Protein AF-A0A8S1WTN9-F1 (afdb_monomer)

InterPro domains:
  IPR001841 Zinc finger, RING-type [PF13639] (415-444)
  IPR001841 Zinc finger, RING-type [PS50089] (381-444)
  IPR001841 Zinc finger, RING-type [SM00184] (381-443)
  IPR021319 SWEET-like domain [PF11145] (160-363)

Mean predicted aligned error: 18.7 Å

Foldseek 3Di:
DDDDDDDDDDDDDDDDDDVVVVVCVCVVQVLFFDLDFDDWPPPDGKHWDFDDDPQWTWIWIWDFDDDPPPFGKIKIKIWTPHPFDWDADPVQRKIKTFQIWIWIAIDGPDGDDIDTWTWIWMWGDDPQKIKIWIDTDPVDPDDTDITIGGRGGPVLLVVQLLVVLVLLLVLLVLQLVLLVVVVVVQFAADLLLLQLLLLQLLVLVLVLVVLVVLDDPVRVVSSPSSNVSSVSSSVSSVVSSVSNDDPVPDDPVSVVVSVVSSVLSVVLSVVCLDLVSLLVSLLSNVSVLVCCQEQVDATADDVSSVSNRVSVLVVSLQQQCPCSHSVNHHHDVVSNVSSVVSNVVSVVSNVCCRPVVPNHDDDPAPPQKDAADPVQQPDAAPQVRHRLQDQDPDPDDPPDDPVLVVLSVSLVRRIWGAFPVRDIHRSNRVLVVCVVDQADPPPRHGGRDHD

Secondary structure (DSSP, 8-state):
----------------TTHHHHHHHHHHTTTTB----EE-SSSSEEEEEEEEETTEEEEEEEEB---TT----EEEEEEE--S--EEEETTTTEEEEEEEEEEEEEESSSBPPPEEEEEEEEEEEETTEEEEEEEE-TTS-----EEEEE--BHHHHHHHHHHHHHHHHHHHHHHHHHHHHHHHT-PPP-HHHHHHHHHHHHHHHHHHHHHHHH--GGGHHHHHHHHHHHHHHHHHHHHHHHHH--GGG--HHHHHHHHHHHHHHHHHHHTTTSHHHHHHTT-TTHHHHHHHHHH--PPPP-HHHHHTTGGGHHHHHHHHH-TT-TT-PPP-HHHHHHHHHHHHHHHHHHHHHHHT--S---------EEE--GGGGG-B-TTT-SBTTSPP-----TT--HHHHHHHHHHHTTEEEEPTTS-EE-HHHHHHHHHH-SB-TTT-PBPPPP-

Radius of gyration: 35.69 Å; Cα contacts (8 Å, |Δi|>4): 620; chains: 1; bounding box: 85×59×106 Å

Structure (mmCIF, N/CA/C/O backbone):
data_AF-A0A8S1WTN9-F1
#
_entry.id   AF-A0A8S1WTN9-F1
#
loop_
_atom_site.group_PDB
_atom_site.id
_atom_site.type_symbol
_atom_site.label_atom_id
_atom_site.label_alt_id
_atom_site.label_comp_id
_atom_site.label_asym_id
_atom_site.label_entity_id
_atom_site.label_seq_id
_atom_site.pdbx_PDB_ins_code
_atom_site.Cartn_x
_atom_site.Cartn_y
_atom_site.Cartn_z
_atom_site.occupancy
_atom_site.B_iso_or_equiv
_atom_site.auth_seq_id
_atom_site.auth_comp_id
_atom_site.auth_asym_id
_atom_site.auth_atom_id
_atom_site.pdbx_PDB_model_num
ATOM 1 N N . MET A 1 1 ? 8.864 13.941 51.317 1.00 27.59 1 MET A N 1
ATOM 2 C CA . MET A 1 1 ? 8.455 14.770 50.168 1.00 27.59 1 MET A CA 1
ATOM 3 C C . MET A 1 1 ? 7.518 13.925 49.314 1.00 27.59 1 MET A C 1
ATOM 5 O O . MET A 1 1 ? 8.008 13.131 48.534 1.00 27.59 1 MET A O 1
ATOM 9 N N . ASN A 1 2 ? 6.213 14.055 49.598 1.00 25.36 2 ASN A N 1
ATOM 10 C CA . ASN A 1 2 ? 5.020 13.721 48.796 1.00 25.36 2 ASN A CA 1
ATOM 11 C C . ASN A 1 2 ? 4.899 12.301 48.187 1.00 25.36 2 ASN A C 1
ATOM 13 O O . ASN A 1 2 ? 5.710 11.927 47.361 1.00 25.36 2 ASN A O 1
ATOM 17 N N . ILE A 1 3 ? 3.891 11.463 48.460 1.00 26.78 3 ILE A N 1
ATOM 18 C CA . ILE A 1 3 ? 2.581 11.614 49.112 1.00 26.78 3 ILE A CA 1
ATOM 19 C C . ILE A 1 3 ? 2.219 10.263 49.756 1.00 26.78 3 ILE A C 1
ATOM 21 O O . ILE A 1 3 ? 2.212 9.218 49.115 1.00 26.78 3 ILE A O 1
ATOM 25 N N . ILE A 1 4 ? 1.931 10.340 51.049 1.00 27.62 4 ILE A N 1
ATOM 26 C CA . ILE A 1 4 ? 1.198 9.384 51.878 1.00 27.62 4 ILE A CA 1
ATOM 27 C C . ILE A 1 4 ? -0.275 9.784 51.763 1.00 27.62 4 ILE A C 1
ATOM 29 O O . ILE A 1 4 ? -0.535 10.969 51.935 1.00 27.62 4 ILE A O 1
ATOM 33 N N . LEU A 1 5 ? -1.212 8.850 51.549 1.00 24.58 5 LEU A N 1
ATOM 34 C CA . LEU A 1 5 ? -2.460 8.796 52.333 1.00 24.58 5 LEU A CA 1
ATOM 35 C C . LEU A 1 5 ? -3.289 7.513 52.076 1.00 24.58 5 LEU A C 1
ATOM 37 O O . LEU A 1 5 ? -4.050 7.411 51.126 1.00 24.58 5 LEU A O 1
ATOM 41 N N . TYR A 1 6 ? -3.111 6.586 53.023 1.00 24.00 6 TYR A N 1
ATOM 42 C CA . TYR A 1 6 ? -4.114 5.775 53.728 1.00 24.00 6 TYR A CA 1
ATOM 43 C C . TYR A 1 6 ? -4.858 4.594 53.074 1.00 24.00 6 TYR A C 1
ATOM 45 O O . TYR A 1 6 ? -5.753 4.722 52.249 1.00 24.00 6 TYR A O 1
ATOM 53 N N . ALA A 1 7 ? -4.529 3.432 53.648 1.00 27.05 7 ALA A N 1
ATOM 54 C CA . ALA A 1 7 ? -5.364 2.257 53.854 1.00 27.05 7 ALA A CA 1
ATOM 55 C C . ALA A 1 7 ? -6.453 2.478 54.938 1.00 27.05 7 ALA A C 1
ATOM 57 O O . ALA A 1 7 ? -6.461 3.513 55.605 1.00 27.05 7 ALA A O 1
ATOM 58 N N . CYS A 1 8 ? -7.249 1.419 55.171 1.00 21.39 8 CYS A N 1
ATOM 59 C CA . CYS A 1 8 ? -8.320 1.199 56.170 1.00 21.39 8 CYS A CA 1
ATOM 60 C C . CYS A 1 8 ? -9.726 1.482 55.595 1.00 21.39 8 CYS A C 1
ATOM 62 O O . CYS A 1 8 ? -9.967 2.555 55.068 1.00 21.39 8 CYS A O 1
ATOM 64 N N . ILE A 1 9 ? -10.714 0.576 55.641 1.00 22.86 9 ILE A N 1
ATOM 65 C CA . ILE A 1 9 ? -11.242 -0.152 56.811 1.00 22.86 9 ILE A CA 1
ATOM 66 C C . ILE A 1 9 ? -11.892 -1.500 56.395 1.00 22.86 9 ILE A C 1
ATOM 68 O O . ILE A 1 9 ? -12.427 -1.651 55.302 1.00 22.86 9 ILE A O 1
ATOM 72 N N . ILE A 1 10 ? -11.827 -2.464 57.318 1.00 23.52 10 ILE A N 1
ATOM 73 C CA . ILE A 1 10 ? -12.378 -3.831 57.321 1.00 23.52 10 ILE A CA 1
ATOM 74 C C . ILE A 1 10 ? -13.907 -3.854 57.550 1.00 23.52 10 ILE A C 1
ATOM 76 O O . ILE A 1 10 ? -14.380 -3.187 58.460 1.00 23.52 10 ILE A O 1
ATOM 80 N N . GLY A 1 11 ? -14.612 -4.751 56.840 1.00 22.42 11 GLY A N 1
ATOM 81 C CA . GLY A 1 11 ? -15.719 -5.587 57.352 1.00 22.42 11 GLY A CA 1
ATOM 82 C C . GLY A 1 11 ? -17.117 -4.971 57.523 1.00 22.42 11 GLY A C 1
ATOM 83 O O . GLY A 1 11 ? -17.301 -4.051 58.301 1.00 22.42 11 GLY A O 1
ATOM 84 N N . TYR A 1 12 ? -18.142 -5.560 56.896 1.00 22.27 12 TYR A N 1
ATOM 85 C CA . TYR A 1 12 ? -19.079 -6.522 57.514 1.00 22.27 12 TYR A CA 1
ATOM 86 C C . TYR A 1 12 ? -20.236 -6.826 56.541 1.00 22.27 12 TYR A C 1
ATOM 88 O O . TYR A 1 12 ? -20.685 -5.966 55.789 1.00 22.27 12 TYR A O 1
ATOM 96 N N . VAL A 1 13 ? -20.694 -8.076 56.555 1.00 30.81 13 VAL A N 1
ATOM 97 C CA . VAL A 1 13 ? -21.797 -8.624 55.754 1.00 30.81 13 VAL A CA 1
ATOM 98 C C . VAL A 1 13 ? -23.120 -8.373 56.473 1.00 30.81 13 VAL A C 1
ATOM 100 O O . VAL A 1 13 ? -23.262 -8.874 57.583 1.00 30.81 13 VAL A O 1
ATOM 103 N N . ILE A 1 14 ? -24.099 -7.720 55.831 1.00 23.48 14 ILE A N 1
ATOM 104 C CA . ILE A 1 14 ? -25.538 -8.006 56.011 1.00 23.48 14 ILE A CA 1
ATOM 105 C C . ILE A 1 14 ? -26.237 -7.856 54.652 1.00 23.48 14 ILE A C 1
ATOM 107 O O . ILE A 1 14 ? -26.064 -6.871 53.943 1.00 23.48 14 ILE A O 1
ATOM 111 N N . SER A 1 15 ? -26.998 -8.888 54.300 1.00 29.53 15 SER A N 1
ATOM 112 C CA . SER A 1 15 ? -27.775 -9.067 53.079 1.00 29.53 15 SER A CA 1
ATOM 113 C C . SER A 1 15 ? -29.079 -8.263 53.064 1.00 29.53 15 SER A C 1
ATOM 115 O O . SER A 1 15 ? -29.873 -8.384 53.997 1.00 29.53 15 SER A O 1
ATOM 117 N N . GLN A 1 16 ? -29.379 -7.612 51.940 1.00 29.05 16 GLN A N 1
ATOM 118 C CA . GLN A 1 16 ? -30.748 -7.493 51.434 1.00 29.05 16 GLN A CA 1
ATOM 119 C C . GLN A 1 16 ? -30.710 -7.510 49.899 1.00 29.05 16 GLN A C 1
ATOM 121 O O . GLN A 1 16 ? -29.916 -6.821 49.263 1.00 29.05 16 GLN A O 1
ATOM 126 N N . SER A 1 17 ? -31.468 -8.450 49.348 1.00 47.84 17 SER A N 1
ATOM 127 C CA . SER A 1 17 ? -31.334 -9.053 48.023 1.00 47.84 17 SER A CA 1
ATOM 128 C C . SER A 1 17 ? -31.880 -8.184 46.884 1.00 47.84 17 SER A C 1
ATOM 130 O O . SER A 1 17 ? -32.724 -7.321 47.095 1.00 47.84 17 SER A O 1
ATOM 132 N N . ASP A 1 18 ? -31.362 -8.462 45.684 1.00 34.03 18 ASP A N 1
ATOM 133 C CA . ASP A 1 18 ? -31.677 -7.930 44.343 1.00 34.03 18 ASP A CA 1
ATOM 134 C C . ASP A 1 18 ? -30.906 -6.670 43.914 1.00 34.03 18 ASP A C 1
ATOM 136 O O . ASP A 1 18 ? -30.235 -6.693 42.878 1.00 34.03 18 ASP A O 1
ATOM 140 N N . LEU A 1 19 ? -30.840 -5.622 44.743 1.00 34.06 19 LEU A N 1
ATOM 141 C CA . LEU A 1 19 ? -29.998 -4.436 44.467 1.00 34.06 19 LEU A CA 1
ATOM 142 C C . LEU A 1 19 ? -28.506 -4.799 44.446 1.00 34.06 19 LEU A C 1
ATOM 144 O O . LEU A 1 19 ? -27.738 -4.321 43.615 1.00 34.06 19 LEU A O 1
ATOM 148 N N . ASP A 1 20 ? -28.135 -5.749 45.299 1.00 36.38 20 ASP A N 1
ATOM 149 C CA . ASP A 1 20 ? -26.785 -6.279 45.427 1.00 36.38 20 ASP A CA 1
ATOM 150 C C . ASP A 1 20 ? -26.390 -7.190 44.246 1.00 36.38 20 ASP A C 1
ATOM 152 O O . ASP A 1 20 ? -25.207 -7.354 43.981 1.00 36.38 20 ASP A O 1
ATOM 156 N N . GLN A 1 21 ? -27.346 -7.756 43.490 1.00 37.97 21 GLN A N 1
ATOM 157 C CA . GLN A 1 21 ? -27.071 -8.543 42.274 1.00 37.97 21 GLN A CA 1
ATOM 158 C C . GLN A 1 21 ? -26.859 -7.653 41.047 1.00 37.97 21 GLN A C 1
ATOM 160 O O . GLN A 1 21 ? -25.908 -7.882 40.302 1.00 37.97 21 GLN A O 1
ATOM 165 N N . ALA A 1 22 ? -27.682 -6.615 40.863 1.00 37.16 22 ALA A N 1
ATOM 166 C CA . ALA A 1 22 ? -27.458 -5.602 39.829 1.00 37.16 22 ALA A CA 1
ATOM 167 C C . ALA A 1 22 ? -26.160 -4.819 40.098 1.00 37.16 22 ALA A C 1
ATOM 169 O O . ALA A 1 22 ? -25.348 -4.622 39.193 1.00 37.16 22 ALA A O 1
ATOM 170 N N . TYR A 1 23 ? -25.912 -4.466 41.363 1.00 42.75 23 TYR A N 1
ATOM 171 C CA . TYR A 1 23 ? -24.663 -3.857 41.813 1.00 42.75 23 TYR A CA 1
ATOM 172 C C . TYR A 1 23 ? -23.470 -4.809 41.661 1.00 42.75 23 TYR A C 1
ATOM 174 O O . TYR A 1 23 ? -22.480 -4.418 41.053 1.00 42.75 23 TYR A O 1
ATOM 182 N N . LYS A 1 24 ? -23.550 -6.079 42.092 1.00 39.53 24 LYS A N 1
ATOM 183 C CA . LYS A 1 24 ? -22.481 -7.069 41.846 1.00 39.53 24 LYS A CA 1
ATOM 184 C C . LYS A 1 24 ? -22.253 -7.315 40.365 1.00 39.53 24 LYS A C 1
ATOM 186 O O . LYS A 1 24 ? -21.106 -7.500 39.997 1.00 39.53 24 LYS A O 1
ATOM 191 N N . TYR A 1 25 ? -23.272 -7.273 39.511 1.00 42.81 25 TYR A N 1
ATOM 192 C CA . TYR A 1 25 ? -23.091 -7.374 38.064 1.00 42.81 25 TYR A CA 1
ATOM 193 C C . TYR A 1 25 ? -22.360 -6.147 37.501 1.00 42.81 25 TYR A C 1
ATOM 195 O O . TYR A 1 25 ? -21.409 -6.307 36.739 1.00 42.81 25 TYR A O 1
ATOM 203 N N . LEU A 1 26 ? -22.734 -4.930 37.906 1.00 39.12 26 LEU A N 1
ATOM 204 C CA . LEU A 1 26 ? -22.057 -3.693 37.494 1.00 39.12 26 LEU A CA 1
ATOM 205 C C . LEU A 1 26 ? -20.619 -3.601 38.042 1.00 39.12 26 LEU A C 1
ATOM 207 O O . LEU A 1 26 ? -19.717 -3.197 37.315 1.00 39.12 26 LEU A O 1
ATOM 211 N N . VAL A 1 27 ? -20.383 -4.046 39.280 1.00 37.88 27 VAL A N 1
ATOM 212 C CA . VAL A 1 27 ? -19.073 -4.043 39.958 1.00 37.88 27 VAL A CA 1
ATOM 213 C C . VAL A 1 27 ? -18.169 -5.189 39.484 1.00 37.88 27 VAL A C 1
ATOM 215 O O . VAL A 1 27 ? -17.001 -4.957 39.188 1.00 37.88 27 VAL A O 1
ATOM 218 N N . GLN A 1 28 ? -18.678 -6.416 39.317 1.00 39.06 28 GLN A N 1
ATOM 219 C CA . GLN A 1 28 ? -17.916 -7.539 38.733 1.00 39.06 28 GLN A CA 1
ATOM 220 C C . GLN A 1 28 ? -17.557 -7.292 37.265 1.00 39.06 28 GLN A C 1
ATOM 222 O O . GLN A 1 28 ? -16.601 -7.879 36.762 1.00 39.06 28 GLN A O 1
ATOM 227 N N . ASN A 1 29 ? -18.304 -6.427 36.574 1.00 36.81 29 ASN A N 1
ATOM 228 C CA . ASN A 1 29 ? -17.993 -5.988 35.220 1.00 36.81 29 ASN A CA 1
ATOM 229 C C . ASN A 1 29 ? -17.403 -4.564 35.175 1.00 36.81 29 ASN A C 1
ATOM 231 O O . ASN A 1 29 ? -17.309 -4.009 34.081 1.00 36.81 29 ASN A O 1
ATOM 235 N N . GLN A 1 30 ? -16.953 -3.979 36.298 1.00 33.03 30 GLN A N 1
ATOM 236 C CA . GLN A 1 30 ? -16.405 -2.609 36.314 1.00 33.03 30 GLN A CA 1
ATOM 237 C C . GLN A 1 30 ? -15.172 -2.471 35.403 1.00 33.03 30 GLN A C 1
ATOM 239 O O . GLN A 1 30 ? -15.031 -1.483 34.693 1.00 33.03 30 GLN A O 1
ATOM 244 N N . ASP A 1 31 ? -14.340 -3.514 35.313 1.00 30.94 31 ASP A N 1
ATOM 245 C CA . ASP A 1 31 ? -13.142 -3.538 34.456 1.00 30.94 31 ASP A CA 1
ATOM 246 C C . ASP A 1 31 ? -13.490 -3.718 32.958 1.00 30.94 31 ASP A C 1
ATOM 248 O O . ASP A 1 31 ? -12.647 -3.560 32.065 1.00 30.94 31 ASP A O 1
ATOM 252 N N . ARG A 1 32 ? -14.759 -4.048 32.669 1.00 30.97 32 ARG A N 1
ATOM 253 C CA . ARG A 1 32 ? -15.352 -4.137 31.324 1.00 30.97 32 ARG A CA 1
ATOM 254 C C . ARG A 1 32 ? -16.186 -2.907 30.964 1.00 30.97 32 ARG A C 1
ATOM 256 O O . ARG A 1 32 ? -16.429 -2.706 29.775 1.00 30.97 32 ARG A O 1
ATOM 263 N N . LEU A 1 33 ? -16.587 -2.103 31.950 1.00 28.56 33 LEU A N 1
ATOM 264 C CA . LEU A 1 33 ? -17.384 -0.888 31.809 1.00 28.56 33 LEU A CA 1
ATOM 265 C C . LEU A 1 33 ? -16.460 0.333 31.795 1.00 28.56 33 LEU A C 1
ATOM 267 O O . LEU A 1 33 ? -16.245 1.005 32.798 1.00 28.56 33 LEU A O 1
ATOM 271 N N . MET A 1 34 ? -15.914 0.627 30.618 1.00 27.25 34 MET A N 1
ATOM 272 C CA . MET A 1 34 ? -15.228 1.892 30.368 1.00 27.25 34 MET A CA 1
ATOM 273 C C . MET A 1 34 ? -16.252 2.944 29.924 1.00 27.25 34 MET A C 1
ATOM 275 O O . MET A 1 34 ? -16.970 2.745 28.943 1.00 27.25 34 MET A O 1
ATOM 279 N N . LEU A 1 35 ? -16.289 4.084 30.618 1.00 30.55 35 LEU A N 1
ATOM 280 C CA . LEU A 1 35 ? -16.973 5.302 30.173 1.00 30.55 35 LEU A CA 1
ATOM 281 C C . LEU A 1 35 ? -16.240 5.862 28.938 1.00 30.55 35 LEU A C 1
ATOM 283 O O . LEU A 1 35 ? -15.289 6.631 29.056 1.00 30.55 35 LEU A O 1
ATOM 287 N N . GLY A 1 36 ? -16.651 5.409 27.752 1.00 26.62 36 GLY A N 1
ATOM 288 C CA . GLY A 1 36 ? -16.243 5.948 26.450 1.00 26.62 36 GLY A CA 1
ATOM 289 C C . GLY A 1 36 ? -17.165 7.069 25.956 1.00 26.62 36 GLY A C 1
ATOM 290 O O . GLY A 1 36 ? -18.109 7.441 26.639 1.00 26.62 36 GLY A O 1
ATOM 291 N N . GLN A 1 37 ? -16.885 7.634 24.779 1.00 26.39 37 GLN A N 1
ATOM 292 C CA . GLN A 1 37 ? -17.747 8.592 24.068 1.00 26.39 37 GLN A CA 1
ATOM 293 C C . GLN A 1 37 ? -18.896 7.879 23.345 1.00 26.39 37 GLN A C 1
ATOM 295 O O . GLN A 1 37 ? -18.700 6.805 22.782 1.00 26.39 37 GLN A O 1
ATOM 300 N N . TRP A 1 38 ? -20.069 8.516 23.282 1.00 36.91 38 TRP A N 1
ATOM 301 C CA . TRP A 1 38 ? -21.273 7.925 22.694 1.00 36.91 38 TRP A CA 1
ATOM 302 C C . TRP A 1 38 ? -21.820 8.824 21.588 1.00 36.91 38 TRP A C 1
ATOM 304 O O . TRP A 1 38 ? -22.006 10.027 21.773 1.00 36.91 38 TRP A O 1
ATOM 314 N N . THR A 1 39 ? -22.101 8.229 20.431 1.00 26.41 39 THR A N 1
ATOM 315 C CA . THR A 1 39 ? -22.961 8.842 19.417 1.00 26.41 39 THR A CA 1
ATOM 316 C C . THR A 1 39 ? -24.376 8.324 19.647 1.00 26.41 39 THR A C 1
ATOM 318 O O . THR A 1 39 ? -24.665 7.142 19.465 1.00 26.41 39 THR A O 1
ATOM 321 N N . ALA A 1 40 ? -25.239 9.212 20.138 1.00 30.41 40 ALA A N 1
ATOM 322 C CA . ALA A 1 40 ? -26.661 8.954 20.301 1.00 30.41 40 ALA A CA 1
ATOM 323 C C . ALA A 1 40 ? -27.351 9.007 18.930 1.00 30.41 40 ALA A C 1
ATOM 325 O O . ALA A 1 40 ? -26.873 9.672 18.016 1.00 30.41 40 ALA A O 1
ATOM 326 N N . SER A 1 41 ? -28.513 8.367 18.788 1.00 34.69 41 SER A N 1
ATOM 327 C CA . SER A 1 41 ? -29.428 8.613 17.664 1.00 34.69 41 SER A CA 1
ATOM 328 C C . SER A 1 41 ? -30.175 9.943 17.843 1.00 34.69 41 SER A C 1
ATOM 330 O O . SER A 1 41 ? -31.403 9.984 17.848 1.00 34.69 41 SER A O 1
ATOM 332 N N . SER A 1 42 ? -29.416 11.011 18.047 1.00 34.09 42 SER A N 1
ATOM 333 C CA . SER A 1 42 ? -29.764 12.375 17.674 1.00 34.09 42 SER A CA 1
ATOM 334 C C . SER A 1 42 ? -28.734 12.781 16.615 1.00 34.09 42 SER A C 1
ATOM 336 O O . SER A 1 42 ? -27.654 12.194 16.557 1.00 34.09 42 SER A O 1
ATOM 338 N N . ASP A 1 43 ? -29.001 13.773 15.771 1.00 36.16 43 ASP A N 1
ATOM 339 C CA . ASP A 1 43 ? -28.005 14.229 14.784 1.00 36.16 43 ASP A CA 1
ATOM 340 C C . ASP A 1 43 ? -26.727 14.842 15.434 1.00 36.16 43 ASP A C 1
ATOM 342 O O . ASP A 1 43 ? -25.891 15.423 14.737 1.00 36.16 43 ASP A O 1
ATOM 346 N N . TYR A 1 44 ? -26.547 14.745 16.767 1.00 42.06 44 TYR A N 1
ATOM 347 C CA . TYR A 1 44 ? -25.557 15.488 17.551 1.00 42.06 44 TYR A CA 1
ATOM 348 C C . TYR A 1 44 ? -24.901 14.679 18.695 1.00 42.06 44 TYR A C 1
ATOM 350 O O . TYR A 1 44 ? -25.427 13.696 19.207 1.00 42.06 44 TYR A O 1
ATOM 358 N N . LEU A 1 45 ? -23.719 15.135 19.126 1.00 36.75 45 LEU A N 1
ATOM 359 C CA . LEU A 1 45 ? -22.945 14.561 20.236 1.00 36.75 45 LEU A CA 1
ATOM 360 C C . LEU A 1 45 ? -23.628 14.824 21.591 1.00 36.75 45 LEU A C 1
ATOM 362 O O . LEU A 1 45 ? -23.983 15.967 21.884 1.00 36.75 45 LEU A O 1
ATOM 366 N N . VAL A 1 46 ? -23.740 13.789 22.429 1.00 41.84 46 VAL A N 1
ATOM 367 C CA . VAL A 1 46 ? -24.263 13.859 23.806 1.00 41.84 46 VAL A CA 1
ATOM 368 C C . VAL A 1 46 ? -23.177 13.367 24.766 1.00 41.84 46 VAL A C 1
ATOM 370 O O . VAL A 1 46 ? -22.551 12.338 24.513 1.00 41.84 46 VAL A O 1
ATOM 373 N N . TYR A 1 47 ? -22.932 14.091 25.861 1.00 46.41 47 TYR A N 1
ATOM 374 C CA . TYR A 1 47 ? -22.013 13.656 26.924 1.00 46.41 47 TYR A CA 1
ATOM 375 C C . TYR A 1 47 ? -22.817 13.072 28.089 1.00 46.41 47 TYR A C 1
ATOM 377 O O . TYR A 1 47 ? -23.834 13.649 28.469 1.00 46.41 47 TYR A 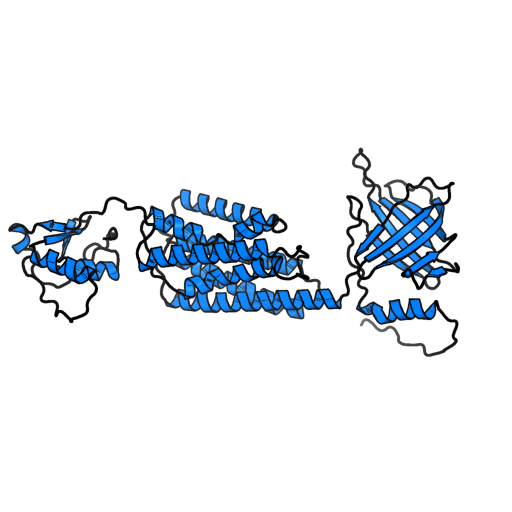O 1
ATOM 385 N N . ILE A 1 48 ? -22.380 11.938 28.644 1.00 50.16 48 ILE A N 1
ATOM 386 C CA . ILE A 1 48 ? -22.968 11.363 29.859 1.00 50.16 48 ILE A CA 1
ATOM 387 C C . ILE A 1 48 ? -21.884 11.212 30.912 1.00 50.16 48 ILE A C 1
ATOM 389 O O . ILE A 1 48 ? -20.840 10.614 30.656 1.00 50.16 48 ILE A O 1
ATOM 393 N N . ASN A 1 49 ? -22.159 11.743 32.097 1.00 46.03 49 ASN A N 1
ATOM 394 C CA . ASN A 1 49 ? -21.336 11.589 33.281 1.00 46.03 49 ASN A CA 1
ATOM 395 C C . ASN A 1 49 ? -22.161 10.900 34.368 1.00 46.03 49 ASN A C 1
ATOM 397 O O . ASN A 1 49 ? -23.276 11.325 34.668 1.00 46.03 49 ASN A O 1
ATOM 401 N N . VAL A 1 50 ? -21.618 9.838 34.952 1.00 50.53 50 VAL A N 1
ATOM 402 C CA . VAL A 1 50 ? -22.238 9.141 36.079 1.00 50.53 50 VAL A CA 1
ATOM 403 C C . VAL A 1 50 ? -21.400 9.458 37.305 1.00 50.53 50 VAL A C 1
ATOM 405 O O . VAL A 1 50 ? -20.246 9.046 37.394 1.00 50.53 50 VAL A O 1
ATOM 408 N N . VAL A 1 51 ? -21.972 10.224 38.229 1.00 44.81 51 VAL A N 1
ATOM 409 C CA . VAL A 1 51 ? -21.311 10.619 39.4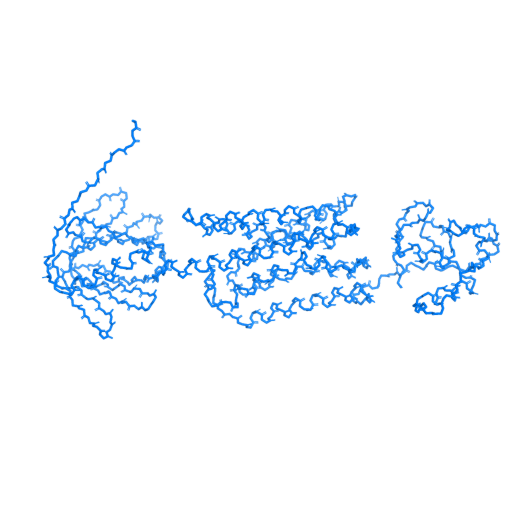74 1.00 44.81 51 VAL A CA 1
ATOM 410 C C . VAL A 1 51 ? -21.968 9.873 40.621 1.00 44.81 51 VAL A C 1
ATOM 412 O O . VAL A 1 51 ? -23.187 9.918 40.781 1.00 44.81 51 VAL A O 1
ATOM 415 N N . TYR A 1 52 ? -21.144 9.201 41.420 1.00 43.47 52 TYR A N 1
ATOM 416 C CA . TYR A 1 52 ? -21.563 8.641 42.693 1.00 43.47 52 TYR A CA 1
ATOM 417 C C . TYR A 1 52 ? -21.175 9.623 43.795 1.00 43.47 52 TYR A C 1
ATOM 419 O O . TYR A 1 52 ? -19.991 9.841 44.049 1.00 43.47 52 TYR A O 1
ATOM 427 N N . ASP A 1 53 ? -22.174 10.244 44.409 1.00 45.75 53 ASP A N 1
ATOM 428 C CA . ASP A 1 53 ? -22.003 10.883 45.711 1.00 45.75 53 ASP A CA 1
ATOM 429 C C . ASP A 1 53 ? -22.402 9.850 46.770 1.00 45.75 53 ASP A C 1
ATOM 431 O O . ASP A 1 53 ? -23.225 8.991 46.473 1.00 45.75 53 ASP A O 1
ATOM 435 N N . ASN A 1 54 ? -21.846 9.896 47.981 1.00 40.59 54 ASN A N 1
ATOM 436 C CA . ASN A 1 54 ? -21.849 8.816 48.990 1.00 40.59 54 ASN A CA 1
ATOM 437 C C . ASN A 1 54 ? -23.223 8.183 49.340 1.00 40.59 54 ASN A C 1
ATOM 439 O O . ASN A 1 54 ? -23.263 7.196 50.074 1.00 40.59 54 ASN A O 1
ATOM 443 N N . GLN A 1 55 ? -24.337 8.727 48.839 1.00 43.50 55 GLN A N 1
ATOM 444 C CA . GLN A 1 55 ? -25.706 8.216 48.971 1.00 43.50 55 GLN A CA 1
ATOM 445 C C . GLN A 1 55 ? -26.545 8.295 47.673 1.00 43.50 55 GLN A C 1
ATOM 447 O O . GLN A 1 55 ? -27.672 7.806 47.658 1.00 43.50 55 GLN A O 1
ATOM 452 N N . ASN A 1 56 ? -26.024 8.885 46.586 1.00 47.59 56 ASN A N 1
ATOM 453 C CA . ASN A 1 56 ? -26.790 9.246 45.390 1.00 47.59 56 ASN A CA 1
ATOM 454 C C . ASN A 1 56 ? -26.091 8.796 44.103 1.00 47.59 56 ASN A C 1
ATOM 456 O O . ASN A 1 56 ? -24.950 9.176 43.832 1.00 47.59 56 ASN A O 1
ATOM 460 N N . LEU A 1 57 ? -26.825 8.079 43.250 1.00 50.09 57 LEU A N 1
ATOM 461 C CA . LEU A 1 57 ? -26.443 7.876 41.856 1.00 50.09 57 LEU A CA 1
ATOM 462 C C . LEU A 1 57 ? -26.980 9.047 41.028 1.00 50.09 57 LEU A C 1
ATOM 464 O O . LEU A 1 57 ? -28.193 9.168 40.840 1.00 50.09 57 LEU A O 1
ATOM 468 N N . ILE A 1 58 ? -26.075 9.903 40.549 1.00 55.06 58 ILE A N 1
ATOM 469 C CA . ILE A 1 58 ? -26.412 11.058 39.719 1.00 55.06 58 ILE A CA 1
ATOM 470 C C . ILE A 1 58 ? -25.997 10.764 38.282 1.00 55.06 58 ILE A C 1
ATOM 472 O O . ILE A 1 58 ? -24.808 10.724 37.958 1.00 55.06 58 ILE A O 1
ATOM 476 N N . MET A 1 59 ? -26.979 10.600 37.401 1.00 58.44 59 MET A N 1
ATOM 477 C CA . MET A 1 59 ? -26.728 10.501 35.965 1.00 58.44 59 MET A CA 1
ATOM 478 C C . MET A 1 59 ? -26.903 11.874 35.331 1.00 58.44 59 MET A C 1
ATOM 480 O O . MET A 1 59 ? -27.979 12.453 35.424 1.00 58.44 59 MET A O 1
ATOM 484 N N . GLN A 1 60 ? -25.854 12.392 34.701 1.00 57.72 60 GLN A N 1
ATOM 485 C CA . GLN A 1 60 ? -25.839 13.702 34.059 1.00 57.72 60 GLN A CA 1
ATOM 486 C C . GLN A 1 60 ? -25.726 13.524 32.553 1.00 57.72 60 GLN A C 1
ATOM 488 O O . GLN A 1 60 ? -24.747 12.956 32.078 1.00 57.72 60 GLN A O 1
ATOM 493 N N . VAL A 1 61 ? -26.699 14.026 31.805 1.00 56.91 61 VAL A N 1
ATOM 494 C CA . VAL A 1 61 ? -26.724 13.969 30.342 1.00 56.91 61 VAL A CA 1
ATOM 495 C C . VAL A 1 61 ? -26.683 15.385 29.790 1.00 56.91 61 VAL A C 1
ATOM 497 O O . VAL A 1 61 ? -27.473 16.229 30.207 1.00 56.91 61 VAL A O 1
ATOM 500 N N . TYR A 1 62 ? -25.794 15.631 28.830 1.00 56.44 62 TYR A N 1
ATOM 501 C CA . TYR A 1 62 ? -25.605 16.931 28.198 1.00 56.44 62 TYR A CA 1
ATOM 502 C C . TYR A 1 62 ? -25.938 16.877 26.700 1.00 56.44 62 TYR A C 1
ATOM 504 O O . TYR A 1 62 ? -25.049 16.575 25.893 1.00 56.44 62 TYR A O 1
ATOM 512 N N . PRO A 1 63 ? -27.190 17.140 26.288 1.00 53.06 63 PRO A N 1
ATOM 513 C CA . PRO A 1 63 ? -27.513 17.326 24.879 1.00 53.06 63 PRO A CA 1
ATOM 514 C C . PRO A 1 63 ? -27.195 18.750 24.388 1.00 53.06 63 PRO A C 1
ATOM 516 O O . PRO A 1 63 ? -27.414 19.756 25.072 1.00 53.06 63 PRO A O 1
ATOM 519 N N . LYS A 1 64 ? -26.684 18.842 23.152 1.00 52.25 64 LYS A N 1
ATOM 520 C CA . LYS A 1 64 ? -26.474 20.108 22.435 1.00 52.25 64 LYS A CA 1
ATOM 521 C C . LYS A 1 64 ? -27.716 20.428 21.601 1.00 52.25 64 LYS A C 1
ATOM 523 O O . LYS A 1 64 ? -27.953 19.769 20.590 1.00 52.25 64 LYS A O 1
ATOM 528 N N . LYS A 1 65 ? -28.483 21.458 21.973 1.00 48.06 65 LYS A N 1
ATOM 529 C CA . LYS A 1 65 ? -29.644 21.898 21.179 1.00 48.06 65 LYS A CA 1
ATOM 530 C C . LYS A 1 65 ? -29.207 22.879 20.091 1.00 48.06 65 LYS A C 1
ATOM 532 O O . LYS A 1 65 ? -28.408 23.782 20.337 1.00 48.06 65 LYS A O 1
ATOM 537 N N . HIS A 1 66 ? -29.736 22.718 18.881 1.00 40.94 66 HIS A N 1
ATOM 538 C CA . HIS A 1 66 ? -29.537 23.683 17.803 1.00 40.94 66 HIS A CA 1
ATOM 539 C C . HIS A 1 66 ? -30.491 24.871 18.004 1.00 40.94 66 HIS A C 1
ATOM 541 O O . HIS A 1 66 ? -31.698 24.728 17.829 1.00 40.94 66 HIS A O 1
ATOM 547 N N . ASN A 1 67 ? -29.962 26.044 18.361 1.00 37.75 67 ASN A N 1
ATOM 548 C CA . ASN A 1 67 ? -30.658 27.306 18.115 1.00 37.75 67 ASN A CA 1
ATOM 549 C C . ASN A 1 67 ? -30.232 27.800 16.727 1.00 37.75 67 ASN A C 1
ATOM 551 O O . ASN A 1 67 ? -29.038 27.945 16.463 1.00 37.75 67 ASN A O 1
ATOM 555 N N . LEU A 1 68 ? -31.202 28.120 15.865 1.00 41.62 68 LEU A N 1
ATOM 556 C CA . LEU A 1 68 ? -31.002 28.763 14.550 1.00 41.62 68 LEU A CA 1
ATOM 557 C C . LEU A 1 68 ? -30.154 30.059 14.621 1.00 41.62 68 LEU A C 1
ATOM 559 O O . LEU A 1 68 ? -29.687 30.555 13.603 1.00 41.62 68 LEU A O 1
ATOM 563 N N . LEU A 1 69 ? -29.908 30.574 15.830 1.00 46.97 69 LEU A N 1
ATOM 564 C CA . LEU A 1 69 ? -29.175 31.798 16.152 1.00 46.97 69 LEU A CA 1
ATOM 565 C C . LEU A 1 69 ? -27.688 31.594 16.530 1.00 46.97 69 LEU A C 1
ATOM 567 O O . LEU A 1 69 ? -27.080 32.507 17.071 1.00 46.97 69 LEU A O 1
ATOM 571 N N . HIS A 1 70 ? -27.069 30.435 16.255 1.00 46.00 70 HIS A N 1
ATOM 572 C CA . HIS A 1 70 ? -25.628 30.167 16.507 1.00 46.00 70 HIS A CA 1
ATOM 573 C C . HIS A 1 70 ? -25.161 30.221 17.981 1.00 46.00 70 HIS A C 1
ATOM 575 O O . HIS A 1 70 ? -23.975 30.032 18.264 1.00 46.00 70 HIS A O 1
ATOM 581 N N . GLU A 1 71 ? -26.062 30.402 18.942 1.00 47.84 71 GLU A N 1
ATOM 582 C CA . GLU A 1 71 ? -25.720 30.367 20.364 1.00 47.84 71 GLU A CA 1
ATOM 583 C C . GLU A 1 71 ? -25.575 28.920 20.871 1.00 47.84 71 GLU A C 1
ATOM 585 O O . GLU A 1 71 ? -26.441 28.068 20.652 1.00 47.84 71 GLU A O 1
ATOM 590 N N . LYS A 1 72 ? -24.454 28.624 21.545 1.00 50.12 72 LYS A N 1
ATOM 591 C CA . LYS A 1 72 ? -24.149 27.305 22.125 1.00 50.12 72 LYS A CA 1
ATOM 592 C C . LYS A 1 72 ? -24.899 27.127 23.451 1.00 50.12 72 LYS A C 1
ATOM 594 O O . LYS A 1 72 ? -24.316 27.337 24.509 1.00 50.12 72 LYS A O 1
ATOM 599 N N . HIS A 1 73 ? -26.167 26.737 23.391 1.00 52.78 73 HIS A N 1
ATOM 600 C CA . HIS A 1 73 ? -26.934 26.340 24.577 1.00 52.78 73 HIS A CA 1
ATOM 601 C C . HIS A 1 73 ? -26.760 24.842 24.836 1.00 52.78 73 HIS A C 1
ATOM 603 O O . HIS A 1 73 ? -26.934 24.030 23.920 1.00 52.78 73 HIS A O 1
ATOM 609 N N . TYR A 1 74 ? -26.433 24.473 26.073 1.00 56.38 74 TYR A N 1
ATOM 610 C CA . TYR A 1 74 ? -26.409 23.077 26.510 1.00 56.38 74 TYR A CA 1
ATOM 611 C C . TYR A 1 74 ? -27.547 22.853 27.492 1.00 56.38 74 TYR A C 1
ATOM 613 O O . TYR A 1 74 ? -27.787 23.670 28.379 1.00 56.38 74 TYR A O 1
ATOM 621 N N . PHE A 1 75 ? -28.245 21.738 27.342 1.00 56.25 75 PHE A N 1
ATOM 622 C CA . PHE A 1 75 ? -29.156 21.267 28.375 1.00 56.25 75 PHE A CA 1
ATOM 623 C C . PHE A 1 75 ? -28.388 20.267 29.224 1.00 56.25 75 PHE A C 1
ATOM 625 O O . PHE A 1 75 ? -27.564 19.523 28.702 1.00 56.25 75 PHE A O 1
ATOM 632 N N . ARG A 1 76 ? -28.625 20.264 30.529 1.00 61.72 76 ARG A N 1
ATOM 633 C CA . ARG A 1 76 ? -28.114 19.249 31.443 1.00 61.72 76 ARG A CA 1
ATOM 634 C C . ARG A 1 76 ? -29.301 18.619 32.152 1.00 61.72 76 ARG A C 1
ATOM 636 O O . ARG A 1 76 ? -30.032 19.307 32.859 1.00 61.72 76 ARG A O 1
ATOM 643 N N . LEU A 1 77 ? -29.472 17.316 31.968 1.00 62.31 77 LEU A N 1
ATOM 644 C CA . LEU A 1 77 ? -30.433 16.498 32.704 1.00 62.31 77 LEU A CA 1
ATOM 645 C C . LEU A 1 77 ? -29.675 15.770 33.805 1.00 62.31 77 LEU A C 1
ATOM 647 O O . LEU A 1 77 ? -28.722 15.061 33.502 1.00 62.31 77 LEU A O 1
ATOM 651 N N . SER A 1 78 ? -30.063 15.959 35.062 1.00 64.00 78 SER A N 1
ATOM 652 C CA . SER A 1 78 ? -29.490 15.239 36.201 1.00 64.00 78 SER A CA 1
ATOM 653 C C . SER A 1 78 ? -30.575 14.414 36.883 1.00 64.00 78 SER A C 1
ATOM 655 O O . SER A 1 78 ? -31.512 14.979 37.439 1.00 64.00 78 SER A O 1
ATOM 657 N N . TYR A 1 79 ? -30.453 13.092 36.844 1.00 66.12 79 TYR A N 1
ATOM 658 C CA . TYR A 1 79 ? -31.383 12.174 37.506 1.00 66.12 79 TYR A CA 1
ATOM 659 C C . TYR A 1 79 ? -30.877 11.868 38.912 1.00 66.12 79 TYR A C 1
ATOM 661 O O . TYR A 1 79 ? -29.715 11.488 39.059 1.00 66.12 79 TYR A O 1
ATOM 669 N N . SER A 1 80 ? -31.734 12.018 39.924 1.00 63.97 80 SER A N 1
ATOM 670 C CA . SER A 1 80 ? -31.430 11.647 41.309 1.00 63.97 80 SER A CA 1
ATOM 671 C C . SER A 1 80 ? -32.201 10.389 41.700 1.00 63.97 80 SER A C 1
ATOM 673 O O . SER A 1 80 ? -33.412 10.428 41.909 1.00 63.97 80 SER A O 1
ATOM 675 N N . LEU A 1 81 ? -31.502 9.258 41.791 1.00 59.62 81 LEU A N 1
ATOM 676 C CA . LEU A 1 81 ? -32.099 7.938 42.035 1.00 59.62 81 LEU A CA 1
ATOM 677 C C . LEU A 1 81 ? -32.156 7.588 43.537 1.00 59.62 81 LEU A C 1
ATOM 679 O O . LEU A 1 81 ? -31.791 6.489 43.948 1.00 59.62 81 LEU A O 1
ATOM 683 N N . LEU A 1 82 ? -32.591 8.542 44.364 1.00 53.97 82 LEU A N 1
ATOM 684 C CA . LEU A 1 82 ? -32.721 8.411 45.822 1.00 53.97 82 LEU A CA 1
ATOM 685 C C . LEU A 1 82 ? -33.830 7.420 46.205 1.00 53.97 82 LEU A C 1
ATOM 687 O O . LEU A 1 82 ? -34.993 7.721 45.970 1.00 53.97 82 LEU A O 1
ATOM 691 N N . ASN A 1 83 ? -33.499 6.290 46.848 1.00 50.28 83 ASN A N 1
ATOM 692 C CA . ASN A 1 83 ? -34.451 5.381 47.523 1.00 50.28 83 ASN A CA 1
ATOM 693 C C . ASN A 1 83 ? -35.692 4.931 46.713 1.00 50.28 83 ASN A C 1
ATOM 695 O O . ASN A 1 83 ? -36.642 4.398 47.288 1.00 50.28 83 ASN A O 1
ATOM 699 N N . ASN A 1 84 ? -35.701 5.108 45.391 1.00 55.50 84 ASN A N 1
ATOM 700 C CA . ASN A 1 84 ? -36.839 4.742 44.560 1.00 55.50 84 ASN A CA 1
ATOM 701 C C . ASN A 1 84 ? -36.844 3.231 44.328 1.00 55.50 84 ASN A C 1
ATOM 703 O O . ASN A 1 84 ? -35.854 2.654 43.872 1.00 55.50 84 ASN A O 1
ATOM 707 N N . SER A 1 85 ? -37.980 2.594 44.618 1.00 53.47 85 SER A N 1
ATOM 708 C CA . SER A 1 85 ? -38.227 1.206 44.243 1.00 53.47 85 SER A CA 1
ATOM 709 C C . SER A 1 85 ? -38.152 1.091 42.722 1.00 53.47 85 SER A C 1
ATOM 711 O O . SER A 1 85 ? -38.973 1.674 42.012 1.00 53.47 85 SER A O 1
ATOM 713 N N . TYR A 1 86 ? -37.152 0.370 42.226 1.00 59.16 86 TYR A N 1
ATOM 714 C CA . TYR A 1 86 ? -37.078 -0.001 40.822 1.00 59.16 86 TYR A CA 1
ATOM 715 C C . TYR A 1 86 ? -37.759 -1.349 40.626 1.00 59.16 86 TYR A C 1
ATOM 717 O O . TYR A 1 86 ? -37.722 -2.216 41.500 1.00 59.16 86 TYR A O 1
ATOM 725 N N . HIS A 1 87 ? -38.378 -1.519 39.470 1.00 63.19 87 HIS A N 1
ATOM 726 C CA . HIS A 1 87 ? -38.941 -2.788 39.048 1.00 63.19 87 HIS A CA 1
ATOM 727 C C . HIS A 1 87 ? -38.043 -3.369 37.954 1.00 63.19 87 HIS A C 1
ATOM 729 O O . HIS A 1 87 ? -37.760 -2.704 36.956 1.00 63.19 87 HIS A O 1
ATOM 735 N N . PHE A 1 88 ? -37.557 -4.593 38.163 1.00 59.34 88 PHE A N 1
ATOM 736 C CA . PHE A 1 88 ? -36.759 -5.316 37.177 1.00 59.34 88 PHE A CA 1
ATOM 737 C C . PHE A 1 88 ? -37.599 -6.413 36.531 1.00 59.34 88 PHE A C 1
ATOM 739 O O . PHE A 1 88 ? -38.017 -7.358 37.200 1.00 59.34 88 PHE A O 1
ATOM 746 N N . ASP A 1 89 ? -37.817 -6.300 35.223 1.00 66.50 89 ASP A N 1
ATOM 747 C CA . ASP A 1 89 ? -38.403 -7.374 34.429 1.00 66.50 89 ASP A CA 1
ATOM 748 C C . ASP A 1 89 ? -37.290 -8.256 33.847 1.00 66.50 89 ASP A C 1
ATOM 750 O O . ASP A 1 89 ? -36.595 -7.887 32.894 1.00 66.50 89 ASP A O 1
ATOM 754 N N . SER A 1 90 ? -37.138 -9.447 34.429 1.00 56.41 90 SER A N 1
ATOM 755 C CA . SER A 1 90 ? -36.147 -10.450 34.019 1.00 56.41 90 SER A CA 1
ATOM 756 C C . SER A 1 90 ? -36.398 -11.053 32.632 1.00 56.41 90 SER A C 1
ATOM 758 O O . SER A 1 90 ? -35.456 -11.545 32.015 1.00 56.41 90 SER A O 1
ATOM 760 N N . ASN A 1 91 ? -37.627 -10.991 32.107 1.00 62.62 91 ASN A N 1
ATOM 761 C CA . ASN A 1 91 ? -37.940 -11.518 30.776 1.00 62.62 91 ASN A CA 1
ATOM 762 C C . ASN A 1 91 ? -37.585 -10.522 29.664 1.00 62.62 91 ASN A C 1
ATOM 764 O O . ASN A 1 91 ? -37.272 -10.935 28.547 1.00 62.62 91 ASN A O 1
ATOM 768 N N . GLN A 1 92 ? -37.632 -9.219 29.962 1.00 58.50 92 GLN A N 1
ATOM 769 C CA . GLN A 1 92 ? -37.369 -8.140 29.000 1.00 58.50 92 GLN A CA 1
ATOM 770 C C . GLN A 1 92 ? -36.013 -7.445 29.204 1.00 58.50 92 GLN A C 1
ATOM 772 O O . GLN A 1 92 ? -35.656 -6.582 28.407 1.00 58.50 92 GLN A O 1
ATOM 777 N N . ASN A 1 93 ? -35.245 -7.813 30.240 1.00 60.69 93 ASN A N 1
ATOM 778 C CA . ASN A 1 93 ? -34.027 -7.104 30.664 1.00 60.69 93 ASN A CA 1
ATOM 779 C C . ASN A 1 93 ? -34.256 -5.590 30.828 1.00 60.69 93 ASN A C 1
ATOM 781 O O . ASN A 1 93 ? -33.420 -4.764 30.442 1.00 60.69 93 ASN A O 1
ATOM 785 N N . LEU A 1 94 ? -35.411 -5.235 31.389 1.00 61.66 94 LEU A N 1
ATOM 786 C CA . LEU A 1 94 ? -35.870 -3.860 31.542 1.00 61.66 94 LEU A CA 1
ATOM 787 C C . LEU A 1 94 ? -35.830 -3.475 33.024 1.00 61.66 94 LEU A C 1
ATOM 789 O O . LEU A 1 94 ? -36.425 -4.152 33.864 1.00 61.66 94 LEU A O 1
ATOM 793 N N . MET A 1 95 ? -35.151 -2.377 33.349 1.00 63.38 95 MET A N 1
ATOM 794 C CA . MET A 1 95 ? -35.218 -1.746 34.669 1.00 63.38 95 MET A CA 1
ATOM 795 C C . MET A 1 95 ? -36.048 -0.471 34.585 1.00 63.38 95 MET A C 1
ATOM 797 O O . MET A 1 95 ? -35.743 0.410 33.783 1.00 63.38 95 MET A O 1
ATOM 801 N N . THR A 1 96 ? -37.076 -0.350 35.418 1.00 64.38 96 THR A N 1
ATOM 802 C CA . THR A 1 96 ? -37.949 0.827 35.451 1.00 64.38 96 THR A CA 1
ATOM 803 C C . THR A 1 96 ? -37.929 1.481 36.818 1.00 64.38 96 THR A C 1
ATOM 805 O O . THR A 1 96 ? -38.133 0.821 37.836 1.00 64.38 96 THR A O 1
ATOM 808 N N . TRP A 1 97 ? -37.742 2.794 36.835 1.00 70.81 97 TRP A N 1
ATOM 809 C CA . TRP A 1 97 ? -37.871 3.627 38.020 1.00 70.81 97 TRP A CA 1
ATOM 810 C C . TRP A 1 97 ? -38.996 4.628 37.800 1.00 70.81 97 TRP A C 1
ATOM 812 O O . TRP A 1 97 ? -39.000 5.385 36.824 1.00 70.81 97 TRP A O 1
ATOM 822 N N . GLU A 1 98 ? -39.928 4.661 38.740 1.00 70.06 98 GLU A N 1
ATOM 823 C CA . GLU A 1 98 ? -41.030 5.612 38.731 1.00 70.06 98 GLU A CA 1
ATOM 824 C C . GLU A 1 98 ? -40.737 6.787 39.670 1.00 70.06 98 GLU A C 1
ATOM 826 O O . GLU A 1 98 ? -40.022 6.651 40.663 1.00 70.06 98 GLU A O 1
ATOM 831 N N . ASN A 1 99 ? -41.300 7.956 39.354 1.00 68.06 99 ASN A N 1
ATOM 832 C CA . ASN A 1 99 ? -41.263 9.153 40.201 1.00 68.06 99 ASN A CA 1
ATOM 833 C C . ASN A 1 99 ? -39.857 9.666 40.568 1.00 68.06 99 ASN A C 1
ATOM 835 O O . ASN A 1 99 ? -39.642 10.196 41.666 1.00 68.06 99 ASN A O 1
ATOM 839 N N . ILE A 1 100 ? -38.907 9.567 39.638 1.00 68.94 100 ILE A N 1
ATOM 840 C CA . ILE A 1 100 ? -37.549 10.088 39.820 1.00 68.94 100 ILE A CA 1
ATOM 841 C C . ILE A 1 100 ? -37.554 11.607 39.728 1.00 68.94 100 ILE A C 1
ATOM 843 O O . ILE A 1 100 ? -38.184 12.176 38.835 1.00 68.94 100 ILE A O 1
ATOM 847 N N . ASP A 1 101 ? -36.807 12.247 40.626 1.00 67.25 101 ASP A N 1
ATOM 848 C CA . ASP A 1 101 ? -36.498 13.666 40.516 1.00 67.25 101 ASP A CA 1
ATOM 849 C C . ASP A 1 101 ? -35.433 13.889 39.443 1.00 67.25 101 ASP A C 1
ATOM 851 O O . ASP A 1 101 ? -34.288 13.438 39.551 1.00 67.25 101 ASP A O 1
ATOM 855 N N . VAL A 1 102 ? -35.832 14.599 38.393 1.00 68.75 102 VAL A N 1
ATOM 856 C CA . VAL A 1 102 ? -34.968 15.032 37.302 1.00 68.75 102 VAL A CA 1
ATOM 857 C C . VAL A 1 102 ? -34.773 16.531 37.405 1.00 68.75 102 VAL A C 1
ATOM 859 O O . VAL A 1 102 ? -35.716 17.313 37.302 1.00 68.75 102 VAL A O 1
ATOM 862 N N . ILE A 1 103 ? -33.526 16.937 37.597 1.00 69.81 103 ILE A N 1
ATOM 863 C CA . ILE A 1 103 ? -33.120 18.335 37.583 1.00 69.81 103 ILE A CA 1
ATOM 864 C C . ILE A 1 103 ? -32.715 18.679 36.154 1.00 69.81 103 ILE A C 1
ATOM 866 O O . ILE A 1 103 ? -31.771 18.105 35.609 1.00 69.81 103 ILE A O 1
ATOM 870 N N . ILE A 1 104 ? -33.424 19.626 35.557 1.00 66.56 104 ILE A N 1
ATOM 871 C CA . ILE A 1 104 ? -33.137 20.161 34.231 1.00 66.56 104 ILE A CA 1
ATOM 872 C C . ILE A 1 104 ? -32.498 21.536 34.423 1.00 66.56 104 ILE A C 1
ATOM 874 O O . ILE A 1 104 ? -33.106 22.454 34.985 1.00 66.56 104 ILE A O 1
ATOM 878 N N . GLU A 1 105 ? -31.263 21.669 33.952 1.00 64.50 105 GLU A N 1
ATOM 879 C CA . GLU A 1 105 ? -30.488 22.906 33.978 1.00 64.50 105 GLU A CA 1
ATOM 880 C C . GLU A 1 105 ? -30.193 23.348 32.538 1.00 64.50 105 GLU A C 1
ATOM 882 O O . GLU A 1 105 ? -29.576 22.614 31.763 1.00 64.50 105 GLU A O 1
ATOM 887 N N . LEU A 1 106 ? -30.630 24.556 32.168 1.00 58.47 106 LEU A N 1
ATOM 888 C CA . LEU A 1 106 ? -30.228 25.186 30.911 1.00 58.47 106 LEU A CA 1
ATOM 889 C C . LEU A 1 106 ? -28.917 25.941 31.137 1.00 58.47 106 LEU A C 1
ATOM 891 O O . LEU A 1 106 ? -28.893 26.974 31.811 1.00 58.47 106 LEU A O 1
ATOM 895 N N . GLN A 1 107 ? -27.832 25.453 30.547 1.00 57.78 107 GLN A N 1
ATOM 896 C CA . GLN A 1 107 ? -26.552 26.144 30.563 1.00 57.78 107 GLN A CA 1
ATOM 897 C C . GLN A 1 107 ? -26.450 27.087 29.360 1.00 57.78 107 GLN A C 1
ATOM 899 O O . GLN A 1 107 ? -26.235 26.671 28.218 1.00 57.78 107 GLN A O 1
ATOM 904 N N . ASN A 1 108 ? -26.588 28.377 29.661 1.00 59.84 108 ASN A N 1
ATOM 905 C CA . ASN A 1 108 ? -26.309 29.514 28.789 1.00 59.84 108 ASN A CA 1
ATOM 906 C C . ASN A 1 108 ? -25.341 30.470 29.524 1.00 59.84 108 ASN A C 1
ATOM 908 O O . ASN A 1 108 ? -25.125 30.337 30.729 1.00 59.84 108 ASN A O 1
ATOM 912 N N . ASN A 1 109 ? -24.803 31.485 28.844 1.00 52.47 109 ASN A N 1
ATOM 913 C CA . ASN A 1 109 ? -24.026 32.575 29.454 1.00 52.47 109 ASN A CA 1
ATOM 914 C C . ASN A 1 109 ? -24.814 33.377 30.519 1.00 52.47 109 ASN A C 1
ATOM 916 O O . ASN A 1 109 ? -24.237 34.212 31.214 1.00 52.47 109 ASN A O 1
ATOM 920 N N . GLN A 1 110 ? -26.119 33.134 30.661 1.00 54.81 110 GLN A N 1
ATOM 921 C CA . GLN A 1 110 ? -26.983 33.681 31.704 1.00 54.81 110 GLN A CA 1
ATOM 922 C C . GLN A 1 110 ? -27.445 32.551 32.637 1.00 54.81 110 GLN A C 1
ATOM 924 O O . GLN A 1 110 ? -27.803 31.468 32.176 1.00 54.81 110 GLN A O 1
ATOM 929 N N . LYS A 1 111 ? -27.448 32.793 33.956 1.00 54.19 111 LYS A N 1
ATOM 930 C CA . LYS A 1 111 ? -27.962 31.834 34.948 1.00 54.19 111 LYS A CA 1
ATOM 931 C C . LYS A 1 111 ? -29.475 31.683 34.773 1.00 54.19 111 LYS A C 1
ATOM 933 O O . LYS A 1 111 ? -30.223 32.575 35.163 1.00 54.19 111 LYS A O 1
ATOM 938 N N . HIS A 1 112 ? -29.917 30.564 34.210 1.00 60.53 112 HIS A N 1
ATOM 939 C CA . HIS A 1 112 ? -31.329 30.190 34.195 1.00 60.53 112 HIS A CA 1
ATOM 940 C C . HIS A 1 112 ? -31.705 29.450 35.491 1.00 60.53 112 HIS A C 1
ATOM 942 O O . HIS A 1 112 ? -30.848 28.799 36.093 1.00 60.53 112 HIS A O 1
ATOM 948 N N . PRO A 1 113 ? -32.961 29.561 35.958 1.00 61.84 113 PRO A N 1
ATOM 949 C CA . PRO A 1 113 ? -33.424 28.839 37.138 1.00 61.84 113 PRO A CA 1
ATOM 950 C C . PRO A 1 113 ? -33.423 27.323 36.896 1.00 61.84 113 PRO A C 1
ATOM 952 O O . PRO A 1 113 ? -33.769 26.856 35.812 1.00 61.84 113 PRO A O 1
ATOM 955 N N . LEU A 1 114 ? -33.048 26.562 37.928 1.00 65.38 114 LEU A N 1
ATOM 956 C CA . LEU A 1 114 ? -33.141 25.102 37.939 1.00 65.38 114 LEU A CA 1
ATOM 957 C C . LEU A 1 114 ? -34.614 24.690 37.927 1.00 65.38 114 LEU A C 1
ATOM 959 O O . LEU A 1 114 ? -35.397 25.162 38.753 1.00 65.38 114 LEU A O 1
ATOM 963 N N . THR A 1 115 ? -34.978 23.790 37.020 1.00 69.12 115 THR A N 1
ATOM 964 C CA . THR A 1 115 ? -36.323 23.202 36.975 1.00 69.12 115 THR A CA 1
ATOM 965 C C . THR A 1 115 ? -36.258 21.759 37.458 1.00 69.12 115 THR A C 1
ATOM 967 O O . THR A 1 115 ? -35.432 20.988 36.977 1.00 69.12 115 THR A O 1
ATOM 970 N N . ILE A 1 116 ? -37.088 21.405 38.441 1.00 72.69 116 ILE A N 1
ATOM 971 C CA . ILE A 1 116 ? -37.176 20.047 38.989 1.00 72.69 116 ILE A CA 1
ATOM 972 C C . ILE A 1 116 ? -38.460 19.418 38.459 1.00 72.69 116 ILE A C 1
ATOM 974 O O . ILE A 1 116 ? -39.540 19.985 38.616 1.00 72.69 116 ILE A O 1
ATOM 978 N N . CYS A 1 117 ? -38.326 18.258 37.830 1.00 73.06 117 CYS A N 1
ATOM 979 C CA . CYS A 1 117 ? -39.397 17.534 37.165 1.00 73.06 117 CYS A CA 1
ATOM 980 C C . CYS A 1 117 ? -39.455 16.093 37.655 1.00 73.06 117 CYS A C 1
ATOM 982 O O . CYS A 1 117 ? -38.421 15.474 37.888 1.00 73.06 117 CYS A O 1
ATOM 984 N N . LYS A 1 118 ? -40.662 15.533 37.750 1.00 76.50 118 LYS A N 1
ATOM 985 C CA . LYS A 1 118 ? -40.836 14.090 37.928 1.00 76.50 118 LYS A CA 1
ATOM 986 C C . LYS A 1 118 ? -40.771 13.393 36.573 1.00 76.50 118 LYS A C 1
ATOM 988 O O . LYS A 1 118 ? -41.379 13.864 35.610 1.00 76.50 118 LYS A O 1
ATOM 993 N N . ALA A 1 119 ? -40.048 12.281 36.505 1.00 70.75 119 ALA A N 1
ATOM 994 C CA . ALA A 1 119 ? -39.988 11.440 35.316 1.00 70.75 119 ALA A CA 1
ATOM 995 C C . ALA A 1 119 ? -40.008 9.950 35.671 1.00 70.75 119 ALA A C 1
ATOM 997 O O . ALA A 1 119 ? -39.569 9.538 36.749 1.00 70.75 119 ALA A O 1
ATOM 998 N N . THR A 1 120 ? -40.487 9.147 34.730 1.00 70.38 120 THR A N 1
ATOM 999 C CA . THR A 1 120 ? -40.293 7.700 34.702 1.00 70.38 120 THR A CA 1
ATOM 1000 C C . THR A 1 120 ? -39.096 7.388 33.808 1.00 70.38 120 THR A C 1
ATOM 1002 O O . THR A 1 120 ? -39.057 7.791 32.640 1.00 70.38 120 THR A O 1
ATOM 1005 N N . LEU A 1 121 ? -38.111 6.685 34.363 1.00 69.88 121 LEU A N 1
ATOM 1006 C CA . LEU A 1 121 ? -36.907 6.252 33.658 1.00 69.88 121 LEU A CA 1
ATOM 1007 C C . LEU A 1 121 ? -37.021 4.759 33.374 1.00 69.88 121 LEU A C 1
ATOM 1009 O O . LEU A 1 121 ? -37.236 3.975 34.298 1.00 69.88 121 LEU A O 1
ATOM 1013 N N . GLN A 1 122 ? -36.832 4.359 32.122 1.00 66.88 122 GLN A N 1
ATOM 1014 C CA . GLN A 1 122 ? -36.689 2.953 31.758 1.00 66.88 122 GLN A CA 1
ATOM 1015 C C . GLN A 1 122 ? -35.321 2.736 31.125 1.00 66.88 122 GLN A C 1
ATOM 1017 O O . GLN A 1 122 ? -34.890 3.500 30.260 1.00 66.88 122 GLN A O 1
ATOM 1022 N N . LEU A 1 123 ? -34.634 1.696 31.572 1.00 63.75 123 LEU A N 1
ATOM 1023 C CA . LEU A 1 123 ? -33.336 1.286 31.075 1.00 63.75 123 LEU A CA 1
ATOM 1024 C C . LEU A 1 123 ? -33.478 -0.120 30.500 1.00 63.75 123 LEU A C 1
ATOM 1026 O O . LEU A 1 123 ? -33.692 -1.085 31.231 1.00 63.75 123 LEU A O 1
ATOM 1030 N N . GLU A 1 124 ? -33.385 -0.218 29.181 1.00 58.88 124 GLU A N 1
ATOM 1031 C CA . GLU A 1 124 ? -33.432 -1.481 28.450 1.00 58.88 124 GLU A CA 1
ATOM 1032 C C . GLU A 1 124 ? -31.998 -1.939 28.174 1.00 58.88 124 GLU A C 1
ATOM 1034 O O . GLU A 1 124 ? -31.230 -1.236 27.504 1.00 58.88 124 GLU A O 1
ATOM 1039 N N . VAL A 1 125 ? -31.616 -3.107 28.695 1.00 53.72 125 VAL A N 1
ATOM 1040 C CA . VAL A 1 125 ? -30.292 -3.694 28.447 1.00 53.72 125 VAL A CA 1
ATOM 1041 C C . VAL A 1 125 ? -30.392 -4.711 27.315 1.00 53.72 125 VAL A C 1
ATOM 1043 O O . VAL A 1 125 ? -30.818 -5.851 27.501 1.00 53.72 125 VAL A O 1
ATOM 1046 N N . GLN A 1 126 ? -29.934 -4.317 26.131 1.00 50.59 126 GLN A N 1
ATOM 1047 C CA . GLN A 1 126 ? -29.716 -5.220 25.005 1.00 50.59 126 GLN A CA 1
ATOM 1048 C C . GLN A 1 126 ? -28.247 -5.671 24.965 1.00 50.59 126 GLN A C 1
ATOM 1050 O O . GLN A 1 126 ? -27.359 -5.043 25.541 1.00 50.59 126 GLN A O 1
ATOM 1055 N N . THR A 1 127 ? -27.955 -6.754 24.241 1.00 45.41 127 THR A N 1
ATOM 1056 C CA . THR A 1 127 ? -26.655 -7.463 24.265 1.00 45.41 127 THR A CA 1
ATOM 1057 C C . THR A 1 127 ? -25.406 -6.595 24.047 1.00 45.41 127 THR A C 1
ATOM 1059 O O . THR A 1 127 ? -24.320 -6.996 24.455 1.00 45.41 127 THR A O 1
ATOM 1062 N N . LYS A 1 128 ? -25.523 -5.442 23.374 1.00 40.94 128 LYS A N 1
ATOM 1063 C CA . LYS A 1 128 ? -24.422 -4.483 23.137 1.00 40.94 128 LYS A CA 1
ATOM 1064 C C . LYS A 1 128 ? -24.845 -3.015 23.320 1.00 40.94 128 LYS A C 1
ATOM 1066 O O . LYS A 1 128 ? -24.063 -2.104 23.053 1.00 40.94 128 LYS A O 1
ATOM 1071 N N . THR A 1 129 ? -26.086 -2.772 23.731 1.00 42.38 129 THR A N 1
ATOM 1072 C CA . THR A 1 129 ? -26.681 -1.435 23.774 1.00 42.38 129 THR A CA 1
ATOM 1073 C C . THR A 1 129 ? -27.537 -1.280 25.012 1.00 42.38 129 THR A C 1
ATOM 1075 O O . THR A 1 129 ? -28.366 -2.131 25.305 1.00 42.38 129 THR A O 1
ATOM 1078 N N . VAL A 1 130 ? -27.364 -0.173 25.719 1.00 48.78 130 VAL A N 1
ATOM 1079 C CA . VAL A 1 130 ? -28.286 0.263 26.759 1.00 48.78 130 VAL A CA 1
ATOM 1080 C C . VAL A 1 130 ? -29.134 1.383 26.185 1.00 48.78 130 VAL A C 1
ATOM 1082 O O . VAL A 1 130 ? -28.612 2.372 25.668 1.00 48.78 130 VAL A O 1
ATOM 1085 N N . ILE A 1 131 ? -30.449 1.213 26.217 1.00 52.94 131 ILE A N 1
ATOM 1086 C CA . ILE A 1 131 ? -31.389 2.233 25.759 1.00 52.94 131 ILE A CA 1
ATOM 1087 C C . ILE A 1 131 ? -31.998 2.876 26.991 1.00 52.94 131 ILE A C 1
ATOM 1089 O O . ILE A 1 131 ? -32.519 2.191 27.869 1.00 52.94 131 ILE A O 1
ATOM 1093 N N . LEU A 1 132 ? -31.902 4.199 27.055 1.00 58.31 132 LEU A N 1
ATOM 1094 C CA . LEU A 1 132 ? -32.458 4.982 28.140 1.00 58.31 132 LEU A CA 1
ATOM 1095 C C . LEU A 1 132 ? -33.685 5.735 27.627 1.00 58.31 132 LEU A C 1
ATOM 1097 O O . LEU A 1 132 ? -33.595 6.596 26.746 1.00 58.31 132 LEU A O 1
ATOM 1101 N N . HIS A 1 133 ? -34.833 5.380 28.189 1.00 65.38 133 HIS A N 1
ATOM 1102 C CA . HIS A 1 133 ? -36.119 6.015 27.954 1.00 65.38 133 HIS A CA 1
ATOM 1103 C C . HIS A 1 133 ? -36.433 6.921 29.138 1.00 65.38 133 HIS A C 1
ATOM 1105 O O . HIS A 1 133 ? -36.403 6.488 30.288 1.00 65.38 133 HIS A O 1
ATOM 1111 N N . SER A 1 134 ? -36.725 8.188 28.861 1.00 66.62 134 SER A N 1
ATOM 1112 C CA . SER A 1 134 ? -37.194 9.139 29.866 1.00 66.62 134 SER A CA 1
ATOM 1113 C C . SER A 1 134 ? -38.539 9.691 29.437 1.00 66.62 134 SER A C 1
ATOM 1115 O O . SER A 1 134 ? -38.635 10.313 28.380 1.00 66.62 134 SER A O 1
ATOM 1117 N N . GLN A 1 135 ? -39.555 9.478 30.264 1.00 70.50 135 GLN A N 1
ATOM 1118 C CA . GLN A 1 135 ? -40.880 10.054 30.080 1.00 70.50 135 GLN A CA 1
ATOM 1119 C C . GLN A 1 135 ? -41.148 11.014 31.241 1.00 70.50 135 GLN A C 1
ATOM 1121 O O . GLN A 1 135 ? -41.096 10.633 32.410 1.00 70.50 135 GLN A O 1
ATOM 1126 N N . PHE A 1 136 ? -41.362 12.286 30.917 1.00 68.81 136 PHE A N 1
ATOM 1127 C CA . PHE A 1 136 ? -41.568 13.355 31.895 1.00 68.81 136 PHE A CA 1
ATOM 1128 C C . PHE A 1 136 ? -43.053 13.482 32.254 1.00 68.81 136 PHE A C 1
ATOM 1130 O O . PHE A 1 136 ? -43.923 13.212 31.427 1.00 68.81 136 PHE A O 1
ATOM 1137 N N . ALA A 1 137 ? -43.353 13.913 33.480 1.00 70.88 137 ALA A N 1
ATOM 1138 C CA . ALA A 1 137 ? -44.720 14.238 33.882 1.00 70.88 137 ALA A CA 1
ATOM 1139 C C . ALA A 1 137 ? -45.285 15.406 33.047 1.00 70.88 137 ALA A C 1
ATOM 1141 O O . ALA A 1 137 ? -44.543 16.313 32.672 1.00 70.88 137 ALA A O 1
ATOM 1142 N N . GLU A 1 138 ? -46.605 15.422 32.818 1.00 61.12 138 GLU A N 1
ATOM 1143 C CA . GLU A 1 138 ? -47.310 16.349 31.904 1.00 61.12 138 GLU A CA 1
ATOM 1144 C C . GLU A 1 138 ? -47.037 17.847 32.152 1.00 61.12 138 GLU A C 1
ATOM 1146 O O . GLU A 1 138 ? -47.177 18.669 31.250 1.00 61.12 138 GLU A O 1
ATOM 1151 N N . GLN A 1 139 ? -46.622 18.217 33.366 1.00 59.88 139 GLN A N 1
ATOM 1152 C CA . GLN A 1 139 ? -46.311 19.599 33.748 1.00 59.88 139 GLN A CA 1
ATOM 1153 C C . GLN A 1 139 ? -44.919 20.068 33.287 1.00 59.88 139 GLN A C 1
ATOM 1155 O O . GLN A 1 139 ? -44.606 21.256 33.384 1.00 59.88 139 GLN A O 1
ATOM 1160 N N . CYS A 1 140 ? -44.085 19.165 32.767 1.00 61.34 140 CYS A N 1
ATOM 1161 C CA . CYS A 1 140 ? -42.746 19.466 32.281 1.00 61.34 140 CYS A CA 1
ATOM 1162 C C . CYS A 1 140 ? -42.712 19.440 30.752 1.00 61.34 140 CYS A C 1
ATOM 1164 O O . CYS A 1 140 ? -42.743 18.385 30.126 1.00 61.34 140 CYS A O 1
ATOM 1166 N N . ILE A 1 141 ? -42.620 20.626 30.142 1.00 55.84 141 ILE A N 1
ATOM 1167 C CA . ILE A 1 141 ? -42.515 20.798 28.686 1.00 55.84 141 ILE A CA 1
ATOM 1168 C C . ILE A 1 141 ? -41.079 20.465 28.250 1.00 55.84 141 ILE A C 1
ATOM 1170 O O . ILE A 1 141 ? -40.275 21.345 27.941 1.00 55.84 141 ILE A O 1
ATOM 1174 N N . VAL A 1 142 ? -40.736 19.179 28.252 1.00 56.09 142 VAL A N 1
ATOM 1175 C CA . VAL A 1 142 ? -39.522 18.649 27.627 1.00 56.09 142 VAL A CA 1
ATOM 1176 C C . VAL A 1 142 ? -39.969 17.566 26.662 1.00 56.09 142 VAL A C 1
ATOM 1178 O O . VAL A 1 142 ? -40.580 16.579 27.059 1.00 56.09 142 VAL A O 1
ATOM 1181 N N . THR A 1 143 ? -39.717 17.780 25.374 1.00 54.28 143 THR A N 1
ATOM 1182 C CA . THR A 1 143 ? -39.971 16.775 24.339 1.00 54.28 143 THR A CA 1
ATOM 1183 C C . THR A 1 143 ? -39.181 15.515 24.675 1.00 54.28 143 THR A C 1
ATOM 1185 O O . THR A 1 143 ? -37.980 15.624 24.915 1.00 54.28 143 THR A O 1
ATOM 1188 N N . GLU A 1 144 ? -39.837 14.353 24.708 1.00 52.09 144 GLU A N 1
ATOM 1189 C CA . GLU A 1 144 ? -39.198 13.061 24.987 1.00 52.09 144 GLU A CA 1
ATOM 1190 C C . GLU A 1 144 ? -37.904 12.893 24.175 1.00 52.09 144 GLU A C 1
ATOM 1192 O O . GLU A 1 144 ? -37.925 12.900 22.942 1.00 52.09 144 GLU A O 1
ATOM 1197 N N . GLU A 1 145 ? -36.770 12.722 24.857 1.00 50.47 145 GLU A N 1
ATOM 1198 C CA . GLU A 1 145 ? -35.496 12.401 24.217 1.00 50.47 145 GLU A CA 1
ATOM 1199 C C . GLU A 1 145 ? -35.152 10.933 24.475 1.00 50.47 145 GLU A C 1
ATOM 1201 O O . GLU A 1 145 ? -35.097 10.467 25.613 1.00 50.47 145 GLU A O 1
ATOM 1206 N N . ARG A 1 146 ? -34.916 10.188 23.390 1.00 44.19 146 ARG A N 1
ATOM 1207 C CA . ARG A 1 146 ? -34.433 8.805 23.447 1.00 44.19 146 ARG A CA 1
ATOM 1208 C C . ARG A 1 146 ? -32.924 8.807 23.288 1.00 44.19 146 ARG A C 1
ATOM 1210 O O . ARG A 1 146 ? -32.414 9.254 22.259 1.00 44.19 146 ARG A O 1
ATOM 1217 N N . ILE A 1 147 ? -32.215 8.258 24.269 1.00 44.81 147 ILE A N 1
ATOM 1218 C CA . ILE A 1 147 ? -30.755 8.182 24.239 1.00 44.81 147 ILE A CA 1
ATOM 1219 C C . ILE A 1 147 ? -30.348 6.720 24.095 1.00 44.81 147 ILE A C 1
ATOM 1221 O O . ILE A 1 147 ? -30.718 5.867 24.899 1.00 44.81 147 ILE A O 1
ATOM 1225 N N . ARG A 1 148 ? -29.579 6.430 23.043 1.00 35.94 148 ARG A N 1
ATOM 1226 C CA . ARG A 1 148 ? -28.994 5.108 22.802 1.00 35.94 148 ARG A CA 1
ATOM 1227 C C . ARG A 1 148 ? -27.529 5.114 23.214 1.00 35.94 148 ARG A C 1
ATOM 1229 O O . ARG A 1 148 ? -26.764 5.944 22.724 1.00 35.94 148 ARG A O 1
ATOM 1236 N N . LEU A 1 149 ? -27.152 4.174 24.075 1.00 37.06 149 LEU A N 1
ATOM 1237 C CA . LEU A 1 149 ? -25.793 3.972 24.560 1.00 37.06 149 LEU A CA 1
ATOM 1238 C C . LEU A 1 149 ? -25.227 2.649 24.015 1.00 37.06 149 LEU A C 1
ATOM 1240 O O . LEU A 1 149 ? -25.709 1.580 24.353 1.00 37.06 149 LEU A O 1
ATOM 1244 N N . PHE A 1 150 ? -24.183 2.701 23.185 1.00 35.41 150 PHE A N 1
ATOM 1245 C CA . PHE A 1 150 ? -23.373 1.560 22.725 1.00 35.41 150 PHE A CA 1
ATOM 1246 C C . PHE A 1 150 ? -22.262 1.144 23.705 1.00 35.41 150 PHE A C 1
ATOM 1248 O O . PHE A 1 150 ? -21.179 1.728 23.702 1.00 35.41 150 PHE A O 1
ATOM 1255 N N . ILE A 1 151 ? -22.535 0.177 24.592 1.00 35.81 151 ILE A N 1
ATOM 1256 C CA . ILE A 1 151 ? -21.566 -0.235 25.620 1.00 35.81 151 ILE A CA 1
ATOM 1257 C C . ILE A 1 151 ? -20.574 -1.213 24.999 1.00 35.81 151 ILE A C 1
ATOM 1259 O O . ILE A 1 151 ? -20.935 -2.336 24.651 1.00 35.81 151 ILE A O 1
ATOM 1263 N N . PHE A 1 152 ? -19.310 -0.806 24.890 1.00 36.69 152 PHE A N 1
ATOM 1264 C CA . PHE A 1 152 ? -18.240 -1.682 24.423 1.00 36.69 152 PHE A CA 1
ATOM 1265 C C . PHE A 1 152 ? -17.541 -2.350 25.602 1.00 36.69 152 PHE A C 1
ATOM 1267 O O . PHE A 1 152 ? -17.062 -1.681 26.516 1.00 36.69 152 PHE A O 1
ATOM 1274 N N . SER A 1 153 ? -17.417 -3.678 25.559 1.00 41.81 153 SER A N 1
ATOM 1275 C CA . SER A 1 153 ? -16.558 -4.385 26.504 1.00 41.81 153 SER A CA 1
ATOM 1276 C C . SER A 1 153 ? -15.089 -4.060 26.222 1.00 41.81 153 SER A C 1
ATOM 1278 O O . SER A 1 153 ? -14.605 -4.261 25.106 1.00 41.81 153 SER A O 1
ATOM 1280 N N . ASN A 1 154 ? -14.350 -3.614 27.237 1.00 48.94 154 ASN A N 1
ATOM 1281 C CA . ASN A 1 154 ? -12.912 -3.326 27.130 1.00 48.94 154 ASN A CA 1
ATOM 1282 C C . ASN A 1 154 ? -12.104 -4.517 26.546 1.00 48.94 154 ASN A C 1
ATOM 1284 O O . ASN A 1 154 ? -11.131 -4.322 25.818 1.00 48.94 154 ASN A O 1
ATOM 1288 N N . SER A 1 155 ? -12.561 -5.756 26.777 1.00 54.19 155 SER A N 1
ATOM 1289 C CA . SER A 1 155 ? -11.951 -6.987 26.256 1.00 54.19 155 SER A CA 1
ATOM 1290 C C . SER A 1 155 ? -12.068 -7.156 24.737 1.00 54.19 155 SER A C 1
ATOM 1292 O O . SER A 1 155 ? -11.109 -7.596 24.104 1.00 54.19 155 SER A O 1
ATOM 1294 N N . THR A 1 156 ? -13.203 -6.805 24.121 1.00 57.09 156 THR A N 1
ATOM 1295 C CA . THR A 1 156 ? -13.369 -6.933 22.660 1.00 57.09 156 THR A CA 1
ATOM 1296 C C . THR A 1 156 ? -12.502 -5.923 21.930 1.00 57.09 156 THR A C 1
ATOM 1298 O O . THR A 1 156 ? -11.782 -6.294 21.007 1.00 57.09 156 THR A O 1
ATOM 1301 N N . TYR A 1 157 ? -12.486 -4.672 22.393 1.00 65.88 157 TYR A N 1
ATOM 1302 C CA . TYR A 1 157 ? -11.633 -3.641 21.808 1.00 65.88 157 TYR A CA 1
ATOM 1303 C C . TYR A 1 157 ? -10.142 -3.988 21.955 1.00 65.88 157 TYR A C 1
ATOM 1305 O O . TYR A 1 157 ? -9.368 -3.823 21.014 1.00 65.88 157 TYR A O 1
ATOM 1313 N N . GLN A 1 158 ? -9.723 -4.533 23.104 1.00 68.75 158 GLN A N 1
ATOM 1314 C CA . GLN A 1 158 ? -8.342 -4.983 23.302 1.00 68.75 158 GLN A CA 1
ATOM 1315 C C . GLN A 1 158 ? -7.941 -6.084 22.308 1.00 68.75 158 GLN A C 1
ATOM 1317 O O . GLN A 1 158 ? -6.841 -6.037 21.756 1.00 68.75 158 GLN A O 1
ATOM 1322 N N . MET A 1 159 ? -8.832 -7.039 22.027 1.00 73.50 159 MET A N 1
ATOM 1323 C CA . MET A 1 159 ? -8.588 -8.067 21.009 1.00 73.50 159 MET A CA 1
ATOM 1324 C C . MET A 1 159 ? -8.495 -7.470 19.600 1.00 73.50 159 MET A C 1
ATOM 1326 O O . MET A 1 159 ? -7.591 -7.823 18.843 1.00 73.50 159 MET A O 1
ATOM 1330 N N . GLN A 1 160 ? -9.360 -6.515 19.254 1.00 76.88 160 GLN A N 1
ATOM 1331 C CA . GLN A 1 160 ? -9.306 -5.810 17.967 1.00 76.88 160 GLN A CA 1
ATOM 1332 C C . GLN A 1 160 ? -7.992 -5.035 17.799 1.00 76.88 160 GLN A C 1
ATOM 1334 O O . GLN A 1 160 ? -7.304 -5.186 16.790 1.00 76.88 160 GLN A O 1
ATOM 1339 N N . ALA A 1 161 ? -7.599 -4.271 18.818 1.00 77.94 161 ALA A N 1
ATOM 1340 C CA . ALA A 1 161 ? -6.335 -3.542 18.894 1.00 77.94 161 ALA A CA 1
ATOM 1341 C C . ALA A 1 161 ? -5.115 -4.463 18.737 1.00 77.94 161 ALA A C 1
ATOM 1343 O O . ALA A 1 161 ? -4.179 -4.155 17.990 1.00 77.94 161 ALA A O 1
ATOM 1344 N N . PHE A 1 162 ? -5.144 -5.626 19.385 1.00 81.75 162 PHE A N 1
ATOM 1345 C CA . PHE A 1 162 ? -4.106 -6.640 19.247 1.00 81.75 162 PHE A CA 1
ATOM 1346 C C . PHE A 1 162 ? -4.041 -7.202 17.819 1.00 81.75 162 PHE A C 1
ATOM 1348 O O . PHE A 1 162 ? -2.977 -7.204 17.205 1.00 81.75 162 PHE A O 1
ATOM 1355 N N . THR A 1 163 ? -5.175 -7.617 17.245 1.00 85.62 163 THR A N 1
ATOM 1356 C CA . THR A 1 163 ? -5.201 -8.160 15.871 1.00 85.62 163 THR A CA 1
ATOM 1357 C C . THR A 1 163 ? -4.734 -7.141 14.832 1.00 85.62 163 THR A C 1
ATOM 1359 O O . THR A 1 163 ? -3.951 -7.477 13.944 1.00 85.62 163 THR A O 1
ATOM 1362 N N . TYR A 1 164 ? -5.148 -5.880 14.977 1.00 88.00 164 TYR A N 1
ATOM 1363 C CA . TYR A 1 164 ? -4.741 -4.785 14.104 1.00 88.00 164 TYR A CA 1
ATOM 1364 C C . TYR A 1 164 ? -3.237 -4.487 14.199 1.00 88.00 164 TYR A C 1
ATOM 1366 O O . TYR A 1 164 ? -2.568 -4.379 13.172 1.00 88.00 164 TYR A O 1
ATOM 1374 N N . SER A 1 165 ? -2.684 -4.403 15.415 1.00 87.75 165 SER A N 1
ATOM 1375 C CA . SER A 1 165 ? -1.247 -4.153 15.613 1.00 87.75 165 SER A CA 1
ATOM 1376 C C . SER A 1 165 ? -0.380 -5.299 15.084 1.00 87.75 165 SER A C 1
ATOM 1378 O O . SER A 1 165 ? 0.615 -5.044 14.406 1.00 87.75 165 SER A O 1
ATOM 1380 N N . MET A 1 166 ? -0.783 -6.556 15.292 1.00 89.56 166 MET A N 1
ATOM 1381 C CA . MET A 1 166 ? -0.075 -7.718 14.739 1.00 89.56 166 MET A CA 1
ATOM 1382 C C . MET A 1 166 ? -0.086 -7.737 13.209 1.00 89.56 166 MET A C 1
ATOM 1384 O O . MET A 1 166 ? 0.943 -8.013 12.588 1.00 89.56 166 MET A O 1
ATOM 1388 N N . LEU A 1 167 ? -1.220 -7.391 12.593 1.00 92.38 167 LEU A N 1
ATOM 1389 C CA . LEU A 1 167 ? -1.322 -7.265 11.140 1.00 92.38 167 LEU A CA 1
ATOM 1390 C C . LEU A 1 167 ? -0.364 -6.193 10.600 1.00 92.38 167 LEU A C 1
ATOM 1392 O O . LEU A 1 167 ? 0.341 -6.442 9.624 1.00 92.38 167 LEU A O 1
ATOM 1396 N N . LEU A 1 168 ? -0.313 -5.020 11.235 1.00 92.31 168 LEU A N 1
ATOM 1397 C CA . LEU A 1 168 ? 0.582 -3.937 10.823 1.00 92.31 168 LEU A CA 1
ATOM 1398 C C . LEU A 1 168 ? 2.056 -4.313 10.971 1.00 92.31 168 LEU A C 1
ATOM 1400 O O . LEU A 1 168 ? 2.829 -4.076 10.047 1.00 92.31 168 LEU A O 1
ATOM 1404 N N . ILE A 1 169 ? 2.437 -4.949 12.081 1.00 92.69 169 ILE A N 1
ATOM 1405 C CA . ILE A 1 169 ? 3.807 -5.439 12.288 1.00 92.69 169 ILE A CA 1
ATOM 1406 C C . ILE A 1 169 ? 4.186 -6.436 11.188 1.00 92.69 169 ILE A C 1
ATOM 1408 O O . ILE A 1 169 ? 5.250 -6.304 10.583 1.00 92.69 169 ILE A O 1
ATOM 1412 N N . PHE A 1 170 ? 3.308 -7.396 10.881 1.00 95.00 170 PHE A N 1
ATOM 1413 C CA . PHE A 1 170 ? 3.537 -8.359 9.804 1.00 95.00 170 PHE A CA 1
ATOM 1414 C C . PHE A 1 170 ? 3.744 -7.664 8.452 1.00 95.00 170 PHE A C 1
ATOM 1416 O O . PHE A 1 170 ? 4.730 -7.931 7.761 1.00 95.00 170 PHE A O 1
ATOM 1423 N N . ILE A 1 171 ? 2.848 -6.738 8.100 1.00 95.19 171 ILE A N 1
ATOM 1424 C CA . ILE A 1 171 ? 2.931 -5.946 6.870 1.00 95.19 171 ILE A CA 1
ATOM 1425 C C . ILE A 1 171 ? 4.272 -5.195 6.807 1.00 95.19 171 ILE A C 1
ATOM 1427 O O . ILE A 1 171 ? 4.994 -5.329 5.817 1.00 95.19 171 ILE A O 1
ATOM 1431 N N . SER A 1 172 ? 4.646 -4.476 7.869 1.00 94.94 172 SER A N 1
ATOM 1432 C CA . SER A 1 172 ? 5.891 -3.704 7.928 1.00 94.94 172 SER A CA 1
ATOM 1433 C C . SER A 1 172 ? 7.142 -4.577 7.831 1.00 94.94 172 SER A C 1
ATOM 1435 O O . SER A 1 172 ? 8.075 -4.214 7.121 1.00 94.94 172 SER A O 1
ATOM 1437 N N . ILE A 1 173 ? 7.178 -5.750 8.470 1.00 95.06 173 ILE A N 1
ATOM 1438 C CA . ILE A 1 173 ? 8.328 -6.666 8.376 1.00 95.06 173 ILE A CA 1
ATOM 1439 C C . ILE A 1 173 ? 8.530 -7.141 6.934 1.00 95.06 173 ILE A C 1
ATOM 1441 O O . ILE A 1 173 ? 9.647 -7.071 6.414 1.00 95.06 173 ILE A O 1
ATOM 1445 N N . VAL A 1 174 ? 7.458 -7.584 6.265 1.00 96.19 174 VAL A N 1
ATOM 1446 C CA . VAL A 1 174 ? 7.538 -8.041 4.867 1.00 96.19 174 VAL A CA 1
ATOM 1447 C C . VAL A 1 174 ? 8.033 -6.914 3.961 1.00 96.19 174 VAL A C 1
ATOM 1449 O O . VAL A 1 174 ? 8.883 -7.152 3.100 1.00 96.19 174 VAL A O 1
ATOM 1452 N N . GLN A 1 175 ? 7.562 -5.685 4.183 1.00 95.12 175 GLN A N 1
ATOM 1453 C CA . GLN A 1 175 ? 7.999 -4.505 3.435 1.00 95.12 175 GLN A CA 1
ATOM 1454 C C . GLN A 1 175 ? 9.474 -4.193 3.658 1.00 95.12 175 GLN A C 1
ATOM 1456 O O . GLN A 1 175 ? 10.201 -4.031 2.686 1.00 95.12 175 GLN A O 1
ATOM 1461 N N . ILE A 1 176 ? 9.933 -4.145 4.910 1.00 95.56 176 ILE A N 1
ATOM 1462 C CA . ILE A 1 176 ? 11.326 -3.826 5.249 1.00 95.56 176 ILE A CA 1
ATOM 1463 C C . ILE A 1 176 ? 12.274 -4.836 4.599 1.00 95.56 176 ILE A C 1
ATOM 1465 O O . ILE A 1 176 ? 13.232 -4.443 3.930 1.00 95.56 176 ILE A O 1
ATOM 1469 N N . ILE A 1 177 ? 11.984 -6.133 4.747 1.00 96.19 177 ILE A N 1
ATOM 1470 C CA . ILE A 1 177 ? 12.798 -7.212 4.173 1.00 96.19 177 ILE A CA 1
ATOM 1471 C C . ILE A 1 177 ? 12.818 -7.110 2.644 1.00 96.19 177 ILE A C 1
ATOM 1473 O O . ILE A 1 177 ? 13.881 -7.163 2.023 1.00 96.19 177 ILE A O 1
ATOM 1477 N N . SER A 1 178 ? 11.650 -6.922 2.030 1.00 96.38 178 SER A N 1
ATOM 1478 C CA . SER A 1 178 ? 11.530 -6.832 0.576 1.00 96.38 178 SER A CA 1
ATOM 1479 C C . SER A 1 178 ? 12.230 -5.587 0.024 1.00 96.38 178 SER A C 1
ATOM 1481 O O . SER A 1 178 ? 13.008 -5.687 -0.921 1.00 96.38 178 SER A O 1
ATOM 1483 N N . SER A 1 179 ? 12.046 -4.423 0.647 1.00 94.75 179 SER A N 1
ATOM 1484 C CA . SER A 1 179 ? 12.722 -3.178 0.268 1.00 94.75 179 SER A CA 1
ATOM 1485 C C . SER A 1 179 ? 14.242 -3.287 0.417 1.00 94.75 179 SER A C 1
ATOM 1487 O O . SER A 1 179 ? 14.972 -2.807 -0.451 1.00 94.75 179 SER A O 1
ATOM 1489 N N . TYR A 1 180 ? 14.735 -3.966 1.458 1.00 94.75 180 TYR A N 1
ATOM 1490 C CA . TYR A 1 180 ? 16.164 -4.230 1.646 1.00 94.75 180 TYR A CA 1
ATOM 1491 C C . TYR A 1 180 ? 16.752 -5.086 0.514 1.00 94.75 180 TYR A C 1
ATOM 1493 O O . TYR A 1 180 ? 17.714 -4.668 -0.135 1.00 94.75 180 TYR A O 1
ATOM 1501 N N . PHE A 1 181 ? 16.150 -6.243 0.219 1.00 95.25 181 PHE A N 1
ATOM 1502 C CA . PHE A 1 181 ? 16.617 -7.105 -0.873 1.00 95.25 181 PHE A CA 1
ATOM 1503 C C . PHE A 1 181 ? 16.475 -6.443 -2.243 1.00 95.25 181 PHE A C 1
ATOM 1505 O O . PHE A 1 181 ? 17.334 -6.615 -3.111 1.00 95.25 181 PHE A O 1
ATOM 1512 N N . TYR A 1 182 ? 15.428 -5.641 -2.436 1.00 93.50 182 TYR A N 1
ATOM 1513 C CA . TYR A 1 182 ? 15.256 -4.907 -3.677 1.00 93.50 182 TYR A CA 1
ATOM 1514 C C . TYR A 1 182 ? 16.344 -3.845 -3.867 1.00 93.50 182 TYR A C 1
ATOM 1516 O O . TYR A 1 182 ? 16.906 -3.754 -4.954 1.00 93.50 182 TYR A O 1
ATOM 1524 N N . LEU A 1 183 ? 16.718 -3.106 -2.818 1.00 91.88 183 LEU A N 1
ATOM 1525 C CA . LEU A 1 183 ? 17.832 -2.153 -2.870 1.00 91.88 183 LEU A CA 1
ATOM 1526 C C . LEU A 1 183 ? 19.178 -2.832 -3.162 1.00 91.88 183 LEU A C 1
ATOM 1528 O O . LEU A 1 183 ? 19.969 -2.284 -3.927 1.00 91.88 183 LEU A O 1
ATOM 1532 N N . ILE A 1 184 ? 19.421 -4.024 -2.605 1.00 91.00 184 ILE A N 1
ATOM 1533 C CA . ILE A 1 184 ? 20.635 -4.815 -2.882 1.00 91.00 184 ILE A CA 1
ATOM 1534 C C . ILE A 1 184 ? 20.712 -5.249 -4.345 1.00 91.00 184 ILE A C 1
ATOM 1536 O O . ILE A 1 184 ? 21.804 -5.314 -4.902 1.00 91.00 184 ILE A O 1
ATOM 1540 N N . SER A 1 185 ? 19.572 -5.501 -4.991 1.00 84.88 185 SER A N 1
ATOM 1541 C CA . SER A 1 185 ? 19.538 -5.855 -6.417 1.00 84.88 185 SER A CA 1
ATOM 1542 C C . SER A 1 185 ? 19.917 -4.708 -7.371 1.00 84.88 185 SER A C 1
ATOM 1544 O O . SER A 1 185 ? 19.837 -4.884 -8.583 1.00 84.88 185 SER A O 1
ATOM 1546 N N . ASP A 1 186 ? 20.316 -3.556 -6.821 1.00 78.31 186 ASP A N 1
ATOM 1547 C CA . ASP A 1 186 ? 20.712 -2.322 -7.500 1.00 78.31 186 ASP A CA 1
ATOM 1548 C C . ASP A 1 186 ? 19.712 -1.881 -8.584 1.00 78.31 186 ASP A C 1
ATOM 1550 O O . ASP A 1 186 ? 19.978 -1.953 -9.788 1.00 78.31 186 ASP A O 1
ATOM 1554 N N . PRO A 1 187 ? 18.503 -1.450 -8.174 1.00 82.12 187 PRO A N 1
ATOM 1555 C CA . PRO A 1 187 ? 17.446 -1.151 -9.117 1.00 82.12 187 PRO A CA 1
ATOM 1556 C C . PRO A 1 187 ? 17.786 0.114 -9.908 1.00 82.12 187 PRO A C 1
ATOM 1558 O O . PRO A 1 187 ? 18.128 1.158 -9.345 1.00 82.12 187 PRO A O 1
ATOM 1561 N N . ALA A 1 188 ? 17.634 0.024 -11.229 1.00 81.06 188 ALA A N 1
ATOM 1562 C CA . ALA A 1 188 ? 17.737 1.175 -12.114 1.00 81.06 188 ALA A CA 1
ATOM 1563 C C . ALA A 1 188 ? 16.612 2.184 -11.836 1.00 81.06 188 ALA A C 1
ATOM 1565 O O . ALA A 1 188 ? 15.491 1.810 -11.471 1.00 81.06 188 ALA A O 1
ATOM 1566 N N . ALA A 1 189 ? 16.903 3.468 -12.052 1.00 83.25 189 ALA A N 1
ATOM 1567 C CA . ALA A 1 189 ? 15.912 4.524 -11.909 1.00 83.25 189 ALA A CA 1
ATOM 1568 C C . ALA A 1 189 ? 14.738 4.298 -12.875 1.00 83.25 189 ALA A C 1
ATOM 1570 O O . ALA A 1 189 ? 14.932 4.087 -14.072 1.00 83.25 189 ALA A O 1
ATOM 1571 N N . ASN A 1 190 ? 13.514 4.362 -12.352 1.00 84.19 190 ASN A N 1
ATOM 1572 C CA . ASN A 1 190 ? 12.291 4.196 -13.127 1.00 84.19 190 ASN A CA 1
ATOM 1573 C C . ASN A 1 190 ? 11.214 5.129 -12.564 1.00 84.19 190 ASN A C 1
ATOM 1575 O O . ASN A 1 190 ? 10.865 5.069 -11.382 1.00 84.19 190 ASN A O 1
ATOM 1579 N N . GLN A 1 191 ? 10.677 5.988 -13.432 1.00 84.19 191 GLN A N 1
ATOM 1580 C CA . GLN A 1 191 ? 9.689 6.990 -13.049 1.00 84.19 191 GLN A CA 1
ATOM 1581 C C . GLN A 1 191 ? 8.377 6.365 -12.554 1.00 84.19 191 GLN A C 1
ATOM 1583 O O . GLN A 1 191 ? 7.831 6.824 -11.553 1.00 84.19 191 GLN A O 1
ATOM 1588 N N . GLY A 1 192 ? 7.875 5.323 -13.220 1.00 87.31 192 GLY A N 1
ATOM 1589 C CA . GLY A 1 192 ? 6.637 4.659 -12.816 1.00 87.31 192 GLY A CA 1
ATOM 1590 C C . GLY A 1 192 ? 6.772 3.952 -11.472 1.00 87.31 192 GLY A C 1
ATOM 1591 O O . GLY A 1 192 ? 5.861 4.017 -10.640 1.00 87.31 192 GLY A O 1
ATOM 1592 N N . ALA A 1 193 ? 7.942 3.366 -11.215 1.00 89.62 193 ALA A N 1
ATOM 1593 C CA . ALA A 1 193 ? 8.185 2.653 -9.977 1.00 89.62 193 ALA A CA 1
ATOM 1594 C C . ALA A 1 193 ? 8.354 3.645 -8.829 1.00 89.62 193 ALA A C 1
ATOM 1596 O O . ALA A 1 193 ? 7.818 3.416 -7.748 1.00 89.62 193 ALA A O 1
ATOM 1597 N N . SER A 1 194 ? 9.013 4.782 -9.083 1.00 90.31 194 SER A N 1
ATOM 1598 C CA . SER A 1 194 ? 9.103 5.896 -8.134 1.00 90.31 194 SER A CA 1
ATOM 1599 C C . SER A 1 194 ? 7.721 6.457 -7.766 1.00 90.31 194 SER A C 1
ATOM 1601 O O . SER A 1 194 ? 7.444 6.643 -6.581 1.00 90.31 194 SER A O 1
ATOM 1603 N N . MET A 1 195 ? 6.820 6.655 -8.740 1.00 90.06 195 MET A N 1
ATOM 1604 C CA . MET A 1 195 ? 5.438 7.093 -8.470 1.00 90.06 195 MET A CA 1
ATOM 1605 C C . MET A 1 195 ? 4.637 6.045 -7.690 1.00 90.06 195 MET A C 1
ATOM 1607 O O . MET A 1 195 ? 3.943 6.373 -6.737 1.00 90.06 195 MET A O 1
ATOM 1611 N N . THR A 1 196 ? 4.786 4.765 -8.026 1.00 93.12 196 THR A N 1
ATOM 1612 C CA . THR A 1 196 ? 4.129 3.677 -7.285 1.00 93.12 196 THR A CA 1
ATOM 1613 C C . THR A 1 196 ? 4.578 3.647 -5.820 1.00 93.12 196 THR A C 1
ATOM 1615 O O . THR A 1 196 ? 3.745 3.605 -4.918 1.00 93.12 196 THR A O 1
ATOM 1618 N N . ILE A 1 197 ? 5.889 3.743 -5.563 1.00 93.31 197 ILE A N 1
ATOM 1619 C CA . ILE A 1 197 ? 6.425 3.828 -4.194 1.00 93.31 197 ILE A CA 1
ATOM 1620 C C . ILE A 1 197 ? 5.989 5.128 -3.505 1.00 93.31 197 ILE A C 1
ATOM 1622 O O . ILE A 1 197 ? 5.789 5.139 -2.298 1.00 93.31 197 ILE A O 1
ATOM 1626 N N . SER A 1 198 ? 5.789 6.218 -4.245 1.00 92.31 198 SER A N 1
ATOM 1627 C CA . SER A 1 198 ? 5.271 7.477 -3.702 1.00 92.31 198 SER A CA 1
ATOM 1628 C C . SER A 1 198 ? 3.826 7.358 -3.192 1.00 92.31 198 SER A C 1
ATOM 1630 O O . SER A 1 198 ? 3.541 7.823 -2.083 1.00 92.31 198 SER A O 1
ATOM 1632 N N . ILE A 1 199 ? 2.948 6.669 -3.931 1.00 93.31 199 ILE A N 1
ATOM 1633 C CA . ILE A 1 199 ? 1.573 6.376 -3.492 1.00 93.31 199 ILE A CA 1
ATOM 1634 C C . ILE A 1 199 ? 1.611 5.557 -2.207 1.00 93.31 199 ILE A C 1
ATOM 1636 O O . ILE A 1 199 ? 0.961 5.903 -1.221 1.00 93.31 199 ILE A O 1
ATOM 1640 N N . VAL A 1 200 ? 2.407 4.491 -2.224 1.00 93.81 200 VAL A N 1
ATOM 1641 C CA . VAL A 1 200 ? 2.568 3.561 -1.107 1.00 93.81 200 VAL A CA 1
ATOM 1642 C C . VAL A 1 200 ? 3.088 4.271 0.145 1.00 93.81 200 VAL A C 1
ATOM 1644 O O . VAL A 1 200 ? 2.471 4.180 1.202 1.00 93.81 200 VAL A O 1
ATOM 1647 N N . LEU A 1 201 ? 4.148 5.067 0.006 1.00 93.62 201 LEU A N 1
ATOM 1648 C CA . LEU A 1 201 ? 4.712 5.877 1.084 1.00 93.62 201 LEU A CA 1
ATOM 1649 C C . LEU A 1 201 ? 3.663 6.817 1.692 1.00 93.62 201 LEU A C 1
ATOM 1651 O O . LEU A 1 201 ? 3.593 6.976 2.908 1.00 93.62 201 LEU A O 1
ATOM 1655 N N . THR A 1 202 ? 2.838 7.442 0.848 1.00 92.38 202 THR A N 1
ATOM 1656 C CA . THR A 1 202 ? 1.774 8.342 1.309 1.00 92.38 202 THR A CA 1
ATOM 1657 C C . THR A 1 202 ? 0.745 7.574 2.140 1.00 92.38 202 THR A C 1
ATOM 1659 O O . THR A 1 202 ? 0.362 8.039 3.212 1.00 92.38 202 THR A O 1
ATOM 1662 N N . GLN A 1 203 ? 0.343 6.378 1.698 1.00 92.62 203 GLN A N 1
ATOM 1663 C CA . GLN A 1 203 ? -0.551 5.504 2.466 1.00 92.62 203 GLN A CA 1
ATOM 1664 C C . GLN A 1 203 ? 0.058 5.108 3.816 1.00 92.62 203 GLN A C 1
ATOM 1666 O O . GLN A 1 203 ? -0.622 5.227 4.834 1.00 92.62 203 GLN A O 1
ATOM 1671 N N . ASP A 1 204 ? 1.329 4.704 3.850 1.00 92.25 204 ASP A N 1
ATOM 1672 C CA . ASP A 1 204 ? 1.997 4.266 5.082 1.00 92.25 204 ASP A CA 1
ATOM 1673 C C . ASP A 1 204 ? 2.138 5.410 6.105 1.00 92.25 204 ASP A C 1
ATOM 1675 O O . ASP A 1 204 ? 1.929 5.197 7.302 1.00 92.25 204 ASP A O 1
ATOM 1679 N N . ILE A 1 205 ? 2.372 6.650 5.650 1.00 91.50 205 ILE A N 1
ATOM 1680 C CA . ILE A 1 205 ? 2.341 7.845 6.514 1.00 91.50 205 ILE A CA 1
ATOM 1681 C C . ILE A 1 205 ? 0.951 8.031 7.136 1.00 91.50 205 ILE A C 1
ATOM 1683 O O . ILE A 1 205 ? 0.840 8.228 8.348 1.00 91.50 205 ILE A O 1
ATOM 1687 N N . PHE A 1 206 ? -0.118 7.941 6.340 1.00 89.00 206 PHE A N 1
ATOM 1688 C CA . PHE A 1 206 ? -1.482 8.079 6.856 1.00 89.00 206 PHE A CA 1
ATOM 1689 C C . PHE A 1 206 ? -1.868 6.951 7.812 1.00 89.00 206 PHE A C 1
ATOM 1691 O O . PHE A 1 206 ? -2.505 7.215 8.830 1.00 89.00 206 PHE A O 1
ATOM 1698 N N . ILE A 1 207 ? -1.454 5.714 7.532 1.00 87.62 207 ILE A N 1
ATOM 1699 C CA . ILE A 1 207 ? -1.671 4.572 8.426 1.00 87.62 207 ILE A CA 1
ATOM 1700 C C . ILE A 1 207 ? -0.929 4.784 9.750 1.00 87.62 207 ILE A C 1
ATOM 1702 O O . ILE A 1 207 ? -1.501 4.514 10.806 1.00 87.62 207 ILE A O 1
ATOM 1706 N N . CYS A 1 208 ? 0.300 5.307 9.721 1.00 88.44 208 CYS A N 1
ATOM 1707 C CA . CYS A 1 208 ? 1.069 5.629 10.924 1.00 88.44 208 CYS A CA 1
ATOM 1708 C C . CYS A 1 208 ? 0.382 6.724 11.760 1.00 88.44 208 CYS A C 1
ATOM 1710 O O . CYS A 1 208 ? 0.218 6.562 12.970 1.00 88.44 208 CYS A O 1
ATOM 1712 N N . ILE A 1 209 ? -0.077 7.811 11.123 1.00 82.75 209 ILE A N 1
ATOM 1713 C CA . ILE A 1 209 ? -0.828 8.885 11.798 1.00 82.75 209 ILE A CA 1
ATOM 1714 C C . ILE A 1 209 ? -2.124 8.330 12.394 1.00 82.75 209 ILE A C 1
ATOM 1716 O O . ILE A 1 209 ? -2.406 8.539 13.571 1.00 82.75 209 ILE A O 1
ATOM 1720 N N . PHE A 1 210 ? -2.893 7.581 11.606 1.00 80.62 210 PHE A N 1
ATOM 1721 C CA . PHE A 1 210 ? -4.143 6.975 12.049 1.00 80.62 210 PHE A CA 1
ATOM 1722 C C . PHE A 1 210 ? -3.926 6.032 13.238 1.00 80.62 210 PHE A C 1
ATOM 1724 O O . PHE A 1 210 ? -4.626 6.142 14.240 1.00 80.62 210 PHE A O 1
ATOM 1731 N N . SER A 1 211 ? -2.907 5.172 13.165 1.00 79.38 211 SER A N 1
ATOM 1732 C CA . SER A 1 211 ? -2.525 4.283 14.265 1.00 79.38 211 SER A CA 1
ATOM 1733 C C . SER A 1 211 ? -2.208 5.100 15.517 1.00 79.38 211 SER A C 1
ATOM 1735 O O . SER A 1 211 ? -2.706 4.776 16.585 1.00 79.38 211 SER A O 1
ATOM 1737 N N . SER A 1 212 ? -1.464 6.204 15.398 1.00 76.00 212 SER A N 1
ATOM 1738 C CA . SER A 1 212 ? -1.127 7.060 16.546 1.00 76.00 212 SER A CA 1
ATOM 1739 C C . SER A 1 212 ? -2.317 7.741 17.218 1.00 76.00 212 SER A C 1
ATOM 1741 O O . SER A 1 212 ? -2.283 7.962 18.424 1.00 76.00 212 SER A O 1
ATOM 1743 N N . LEU A 1 213 ? -3.374 8.031 16.460 1.00 72.44 213 LEU A N 1
ATOM 1744 C CA . LEU A 1 213 ? -4.604 8.629 16.979 1.00 72.44 213 LEU A CA 1
ATOM 1745 C C . LEU A 1 213 ? -5.540 7.595 17.614 1.00 72.44 213 LEU A C 1
ATOM 1747 O O . LEU A 1 213 ? -6.439 7.970 18.359 1.00 72.44 213 LEU A O 1
ATOM 1751 N N . LEU A 1 214 ? -5.363 6.313 17.290 1.00 66.81 214 LEU A N 1
ATOM 1752 C CA . LEU A 1 214 ? -6.290 5.258 17.678 1.00 66.81 214 LEU A CA 1
ATOM 1753 C C . LEU A 1 214 ? -5.989 4.648 19.061 1.00 66.81 214 LEU A C 1
ATOM 1755 O O . LEU A 1 214 ? -6.887 4.072 19.668 1.00 66.81 214 LEU A O 1
ATOM 1759 N N . PHE A 1 215 ? -4.762 4.762 19.582 1.00 62.59 215 PHE A N 1
ATOM 1760 C CA . PHE A 1 215 ? -4.387 4.167 20.872 1.00 62.59 215 PHE A CA 1
ATOM 1761 C C . PHE A 1 215 ? -4.314 5.206 22.005 1.00 62.59 215 PHE A C 1
ATOM 1763 O O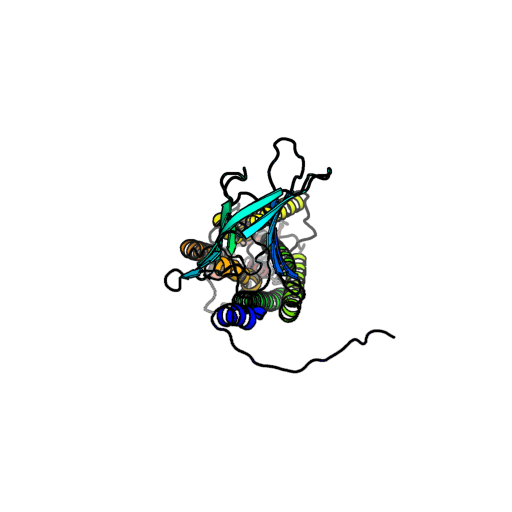 . PHE A 1 215 ? -3.488 6.114 21.970 1.00 62.59 215 PHE A O 1
ATOM 1770 N N . ASP A 1 216 ? -5.121 5.011 23.055 1.00 56.91 216 ASP A N 1
ATOM 1771 C CA . ASP A 1 216 ? -5.041 5.777 24.309 1.00 56.91 216 ASP A CA 1
ATOM 1772 C C . ASP A 1 216 ? -3.837 5.370 25.190 1.00 56.91 216 ASP A C 1
ATOM 1774 O O . ASP A 1 216 ? -3.315 4.252 25.103 1.00 56.91 216 ASP A O 1
ATOM 1778 N N . ILE A 1 217 ? -3.468 6.256 26.128 1.00 48.06 217 ILE A N 1
ATOM 1779 C CA . ILE A 1 217 ? -2.346 6.140 27.087 1.00 48.06 217 ILE A CA 1
ATOM 1780 C C . ILE A 1 217 ? -2.176 4.751 27.757 1.00 48.06 217 ILE A C 1
ATOM 1782 O O . ILE A 1 217 ? -1.045 4.270 27.833 1.00 48.06 217 ILE A O 1
ATOM 1786 N N . PRO A 1 218 ? -3.216 4.033 28.228 1.00 50.00 218 PRO A N 1
ATOM 1787 C CA . PRO A 1 218 ? -3.012 2.729 28.874 1.00 50.00 218 PRO A CA 1
ATOM 1788 C C . PRO A 1 218 ? -2.600 1.591 27.915 1.00 50.00 218 PRO A C 1
ATOM 1790 O O . PRO A 1 218 ? -2.315 0.485 28.373 1.00 50.00 218 PRO A O 1
ATOM 1793 N N . ARG A 1 219 ? -2.551 1.818 26.593 1.00 59.34 219 ARG A N 1
ATOM 1794 C CA . ARG A 1 219 ? -2.323 0.767 25.576 1.00 59.34 219 ARG A CA 1
ATOM 1795 C C . ARG A 1 219 ? -0.974 0.881 24.852 1.00 59.34 219 ARG A C 1
ATOM 1797 O O . ARG A 1 219 ? -0.744 0.189 23.857 1.00 59.34 219 ARG A O 1
ATOM 1804 N N . TYR A 1 220 ? -0.048 1.680 25.387 1.00 63.59 220 TYR A N 1
ATOM 1805 C CA . TYR A 1 220 ? 1.269 1.931 24.792 1.00 63.59 220 TYR A CA 1
ATOM 1806 C C . TYR A 1 220 ? 2.125 0.675 24.532 1.00 63.59 220 TYR A C 1
ATOM 1808 O O . TYR A 1 220 ? 2.927 0.676 23.598 1.00 63.59 220 TYR A O 1
ATOM 1816 N N . TYR A 1 221 ? 1.939 -0.413 25.291 1.00 66.94 221 TYR A N 1
ATOM 1817 C CA . TYR A 1 221 ? 2.731 -1.644 25.143 1.00 66.94 221 TYR A CA 1
ATOM 1818 C C . TYR A 1 221 ? 2.619 -2.295 23.755 1.00 66.94 221 TYR A C 1
ATOM 1820 O O . TYR A 1 221 ? 3.619 -2.778 23.228 1.00 66.94 221 TYR A O 1
ATOM 1828 N N . TYR A 1 222 ? 1.435 -2.274 23.135 1.00 66.06 222 TYR A N 1
ATOM 1829 C CA . TYR A 1 222 ? 1.238 -2.786 21.768 1.00 66.06 222 TYR A CA 1
ATOM 1830 C C . TYR A 1 222 ? 1.603 -1.748 20.704 1.00 66.06 222 TYR A C 1
ATOM 1832 O O . TYR A 1 222 ? 1.985 -2.086 19.583 1.00 66.06 222 TYR A O 1
ATOM 1840 N N . PHE A 1 223 ? 1.497 -0.473 21.068 1.00 73.44 223 PHE A N 1
ATOM 1841 C CA . PHE A 1 223 ? 1.674 0.642 20.159 1.00 73.44 223 PHE A CA 1
ATOM 1842 C C . PHE A 1 223 ? 3.141 0.893 19.800 1.00 73.44 223 PHE A C 1
ATOM 1844 O O . PHE A 1 223 ? 3.447 1.079 18.625 1.00 73.44 223 PHE A O 1
ATOM 1851 N N . PHE A 1 224 ? 4.061 0.862 20.772 1.00 81.94 224 PHE A N 1
ATOM 1852 C CA . PHE A 1 224 ? 5.468 1.197 20.519 1.00 81.94 224 PHE A CA 1
ATOM 1853 C C . PHE A 1 224 ? 6.152 0.287 19.483 1.00 81.94 224 PHE A C 1
ATOM 1855 O O . PHE A 1 224 ? 6.768 0.827 18.560 1.00 81.94 224 PHE A O 1
ATOM 1862 N N . PRO A 1 225 ? 6.038 -1.056 19.553 1.00 84.12 225 PRO A N 1
ATOM 1863 C CA . PRO A 1 225 ? 6.621 -1.930 18.535 1.00 84.12 225 PRO A CA 1
ATOM 1864 C C . PRO A 1 225 ? 6.006 -1.709 17.149 1.00 84.12 225 PRO A C 1
ATOM 1866 O O . PRO A 1 225 ? 6.725 -1.705 16.151 1.00 84.12 225 PRO A O 1
ATOM 1869 N N . CYS A 1 226 ? 4.689 -1.481 17.091 1.00 85.62 226 CYS A N 1
ATOM 1870 C CA . CYS A 1 226 ? 3.969 -1.196 15.852 1.00 85.62 226 CYS A CA 1
ATOM 1871 C C . CYS A 1 226 ? 4.445 0.118 15.216 1.00 85.62 226 CYS A C 1
ATOM 1873 O O . CYS A 1 226 ? 4.831 0.128 14.048 1.00 85.62 226 CYS A O 1
ATOM 1875 N N . LEU A 1 227 ? 4.486 1.205 15.993 1.00 88.25 227 LEU A N 1
ATOM 1876 C CA . LEU A 1 227 ? 4.953 2.514 15.540 1.00 88.25 227 LEU A CA 1
ATOM 1877 C C . LEU A 1 227 ? 6.410 2.445 15.063 1.00 88.25 227 LEU A C 1
ATOM 1879 O O . LEU A 1 227 ? 6.732 2.951 13.991 1.00 88.25 227 LEU A O 1
ATOM 1883 N N . LEU A 1 228 ? 7.289 1.784 15.824 1.00 90.75 228 LEU A N 1
ATOM 1884 C CA . LEU A 1 228 ? 8.689 1.626 15.434 1.00 90.75 228 LEU A CA 1
ATOM 1885 C C . LEU A 1 228 ? 8.811 0.884 14.095 1.00 90.75 228 LEU A C 1
ATOM 1887 O O . LEU A 1 228 ? 9.530 1.344 13.210 1.00 90.75 228 LEU A O 1
ATOM 1891 N N . CYS A 1 229 ? 8.077 -0.220 13.916 1.00 91.62 229 CYS A N 1
ATOM 1892 C CA . CYS A 1 229 ? 8.070 -0.962 12.653 1.00 91.62 229 CYS A CA 1
ATOM 1893 C C . CYS A 1 229 ? 7.568 -0.103 11.484 1.00 91.62 229 CYS A C 1
ATOM 1895 O O . CYS A 1 229 ? 8.185 -0.109 10.419 1.00 91.62 229 CYS A O 1
ATOM 1897 N N . GLN A 1 230 ? 6.501 0.675 11.685 1.00 92.25 230 GLN A N 1
ATOM 1898 C CA . GLN A 1 230 ? 5.960 1.575 10.663 1.00 92.25 230 GLN A CA 1
ATOM 1899 C C . GLN A 1 230 ? 6.960 2.670 10.273 1.00 92.25 230 GLN A C 1
ATOM 1901 O O . GLN A 1 230 ? 7.163 2.920 9.087 1.00 92.25 230 GLN A O 1
ATOM 1906 N N . LEU A 1 231 ? 7.643 3.285 11.242 1.00 94.12 231 LEU A N 1
ATOM 1907 C CA . LEU A 1 231 ? 8.663 4.302 10.968 1.00 94.12 231 LEU A CA 1
ATOM 1908 C C . LEU A 1 231 ? 9.854 3.728 10.185 1.00 94.12 231 LEU A C 1
ATOM 1910 O O . LEU A 1 231 ? 10.350 4.369 9.256 1.00 94.12 231 LEU A O 1
ATOM 1914 N N . VAL A 1 232 ? 10.293 2.508 10.514 1.00 95.12 232 VAL A N 1
ATOM 1915 C CA . VAL A 1 232 ? 11.370 1.821 9.777 1.00 95.12 232 VAL A CA 1
ATOM 1916 C C . VAL A 1 232 ? 10.924 1.442 8.359 1.00 95.12 232 VAL A C 1
ATOM 1918 O O . VAL A 1 232 ? 11.712 1.578 7.415 1.00 95.12 232 VAL A O 1
ATOM 1921 N N . ALA A 1 233 ? 9.670 1.021 8.177 1.00 93.94 233 ALA A N 1
ATOM 1922 C CA . ALA A 1 233 ? 9.098 0.763 6.856 1.00 93.94 233 ALA A CA 1
ATOM 1923 C C . ALA A 1 233 ? 9.057 2.046 6.004 1.00 93.94 233 ALA A C 1
ATOM 1925 O O . ALA A 1 233 ? 9.615 2.061 4.907 1.00 93.94 233 ALA A O 1
ATOM 1926 N N . ILE A 1 234 ? 8.549 3.155 6.555 1.00 94.81 234 ILE A N 1
ATOM 1927 C CA . ILE A 1 234 ? 8.531 4.476 5.898 1.00 94.81 234 ILE A CA 1
ATOM 1928 C C . ILE A 1 234 ? 9.946 4.912 5.493 1.00 94.81 234 ILE A C 1
ATOM 1930 O O . ILE A 1 234 ? 10.167 5.393 4.381 1.00 94.81 234 ILE A O 1
ATOM 1934 N N . PHE A 1 235 ? 10.936 4.725 6.369 1.00 95.62 235 PHE A N 1
ATOM 1935 C CA . PHE A 1 235 ? 12.328 5.045 6.053 1.00 95.62 235 PHE A CA 1
ATOM 1936 C C . PHE A 1 235 ? 12.888 4.184 4.910 1.00 95.62 235 PHE A C 1
ATOM 1938 O O . PHE A 1 235 ? 13.639 4.676 4.062 1.00 95.62 235 PHE A O 1
ATOM 1945 N N . SER A 1 236 ? 12.506 2.908 4.862 1.00 93.75 236 SER A N 1
ATOM 1946 C CA . SER A 1 236 ? 12.888 1.989 3.787 1.00 93.75 236 SER A CA 1
ATOM 1947 C C . SER A 1 236 ? 12.269 2.407 2.450 1.00 93.75 236 SER A C 1
ATOM 1949 O O . SER A 1 236 ? 12.970 2.447 1.437 1.00 93.75 236 SER A O 1
ATOM 1951 N N . ASP A 1 237 ? 11.000 2.812 2.454 1.00 92.56 237 ASP A N 1
ATOM 1952 C CA . ASP A 1 237 ? 10.303 3.308 1.264 1.00 92.56 237 ASP A CA 1
ATOM 1953 C C . ASP A 1 237 ? 10.872 4.646 0.777 1.00 92.56 237 ASP A C 1
ATOM 1955 O O . ASP A 1 237 ? 11.033 4.850 -0.428 1.00 92.56 237 ASP A O 1
ATOM 1959 N N . LEU A 1 238 ? 11.264 5.541 1.692 1.00 94.06 238 LEU A N 1
ATOM 1960 C CA . LEU A 1 238 ? 11.968 6.783 1.354 1.00 94.06 238 LEU A CA 1
ATOM 1961 C C . LEU A 1 238 ? 13.301 6.508 0.653 1.00 94.06 238 LEU A C 1
ATOM 1963 O O . LEU A 1 238 ? 13.584 7.113 -0.386 1.00 94.06 238 LEU A O 1
ATOM 1967 N N . LYS A 1 239 ? 14.106 5.575 1.179 1.00 93.44 239 LYS A N 1
ATOM 1968 C CA . LYS A 1 239 ? 15.354 5.141 0.529 1.00 93.44 239 LYS A CA 1
ATOM 1969 C C . LYS A 1 239 ? 15.092 4.573 -0.860 1.00 93.44 239 LYS A C 1
ATOM 1971 O O . LYS A 1 239 ? 15.806 4.906 -1.808 1.00 93.44 239 LYS A O 1
ATOM 1976 N N . LEU A 1 240 ? 14.060 3.744 -0.988 1.00 92.00 240 LEU A N 1
ATOM 1977 C CA . LEU A 1 240 ? 13.708 3.137 -2.260 1.00 92.00 240 LEU A CA 1
ATOM 1978 C C . LEU A 1 240 ? 13.248 4.180 -3.286 1.00 92.00 240 LEU A C 1
ATOM 1980 O O . LEU A 1 240 ? 13.720 4.184 -4.425 1.00 92.00 240 LEU A O 1
ATOM 1984 N N . LYS A 1 241 ? 12.392 5.117 -2.871 1.00 91.19 241 LYS A N 1
ATOM 1985 C CA . LYS A 1 241 ? 11.957 6.249 -3.694 1.00 91.19 241 LYS A CA 1
ATOM 1986 C C . LYS A 1 241 ? 13.145 7.092 -4.147 1.00 91.19 241 LYS A C 1
ATOM 1988 O O . LYS A 1 241 ? 13.211 7.447 -5.323 1.00 91.19 241 LYS A O 1
ATOM 1993 N N . ALA A 1 242 ? 14.093 7.384 -3.256 1.00 89.56 242 ALA A N 1
ATOM 1994 C CA . ALA A 1 242 ? 15.294 8.142 -3.597 1.00 89.56 242 ALA A CA 1
ATOM 1995 C C . ALA A 1 242 ? 16.127 7.434 -4.679 1.00 89.56 242 ALA A C 1
ATOM 1997 O O . ALA A 1 242 ? 16.511 8.071 -5.656 1.00 89.56 242 ALA A O 1
ATOM 1998 N N . LYS A 1 243 ? 16.327 6.114 -4.563 1.00 89.12 243 LYS A N 1
ATOM 1999 C CA . LYS A 1 243 ? 17.067 5.313 -5.555 1.00 89.12 243 LYS A CA 1
ATOM 2000 C C . LYS A 1 243 ? 16.361 5.241 -6.915 1.00 89.12 243 LYS A C 1
ATOM 2002 O O . LYS A 1 243 ? 17.014 5.321 -7.950 1.00 89.12 243 LYS A O 1
ATOM 2007 N N . LEU A 1 244 ? 15.033 5.105 -6.920 1.00 87.31 244 LEU A N 1
ATOM 2008 C CA . LEU A 1 244 ? 14.235 5.010 -8.150 1.00 87.31 244 LEU A CA 1
ATOM 2009 C C . LEU A 1 244 ? 14.036 6.362 -8.851 1.00 87.31 244 LEU A C 1
ATOM 2011 O O . LEU A 1 244 ? 13.683 6.398 -10.032 1.00 87.31 244 LEU A O 1
ATOM 2015 N N . THR A 1 245 ? 14.230 7.471 -8.137 1.00 85.25 245 THR A N 1
ATOM 2016 C CA . THR A 1 245 ? 14.035 8.816 -8.679 1.00 85.25 245 THR A CA 1
ATOM 2017 C C . THR A 1 245 ? 15.253 9.249 -9.483 1.00 85.25 245 THR A C 1
ATOM 2019 O O . THR A 1 245 ? 16.349 9.402 -8.955 1.00 85.25 245 THR A O 1
ATOM 2022 N N . ASN A 1 246 ? 15.049 9.520 -10.771 1.00 72.00 246 ASN A N 1
ATOM 2023 C CA . ASN A 1 246 ? 16.082 10.121 -11.604 1.00 72.00 246 ASN A CA 1
ATOM 2024 C C . ASN A 1 246 ? 16.132 11.644 -11.371 1.00 72.00 246 ASN A C 1
ATOM 2026 O O . ASN A 1 246 ? 15.302 12.392 -11.897 1.00 72.00 246 ASN A O 1
ATOM 2030 N N . MET A 1 247 ? 17.099 12.094 -1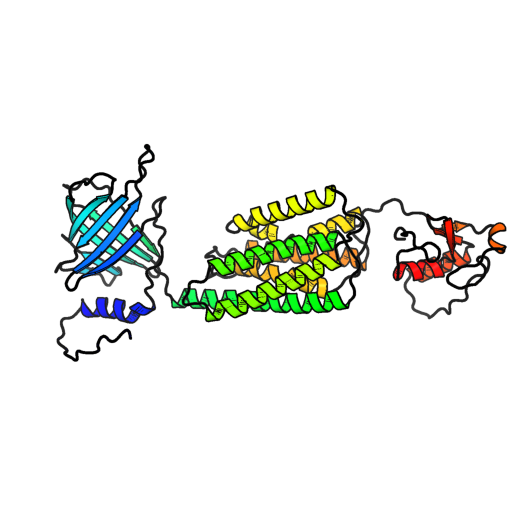0.568 1.00 59.16 247 MET A N 1
ATOM 2031 C CA . MET A 1 247 ? 17.270 13.502 -10.179 1.00 59.16 247 MET A CA 1
ATOM 2032 C C . MET A 1 247 ? 17.635 14.425 -11.354 1.00 59.16 247 MET A C 1
ATOM 2034 O O . MET A 1 247 ? 17.264 15.596 -11.341 1.00 59.16 247 MET A O 1
ATOM 2038 N N . GLU A 1 248 ? 18.281 13.910 -12.404 1.00 55.81 248 GLU A N 1
ATOM 2039 C CA . GLU A 1 248 ? 18.753 14.718 -13.543 1.00 55.81 248 GLU A CA 1
ATOM 2040 C C . GLU A 1 248 ? 17.619 15.171 -14.483 1.00 55.81 248 GLU A C 1
ATOM 2042 O O . GLU A 1 248 ? 17.791 16.081 -15.294 1.00 55.81 248 GLU A O 1
ATOM 2047 N N . ARG A 1 249 ? 16.424 14.571 -14.373 1.00 54.84 249 ARG A N 1
ATOM 2048 C CA . ARG A 1 249 ? 15.280 14.808 -15.275 1.00 54.84 249 ARG A CA 1
ATOM 2049 C C . ARG A 1 249 ? 14.080 15.458 -14.576 1.00 54.84 249 ARG A C 1
ATOM 2051 O O . ARG A 1 249 ? 12.940 15.275 -15.011 1.00 54.84 249 ARG A O 1
ATOM 2058 N N . GLN A 1 250 ? 14.304 16.234 -13.512 1.00 56.31 250 GLN A N 1
ATOM 2059 C CA . GLN A 1 250 ? 13.242 16.930 -12.770 1.00 56.31 250 GLN A CA 1
ATOM 2060 C C . GLN A 1 250 ? 12.658 18.122 -13.550 1.00 56.31 250 GLN A C 1
ATOM 2062 O O . GLN A 1 250 ? 12.956 19.291 -13.321 1.00 56.31 250 GLN A O 1
ATOM 2067 N N . LYS A 1 251 ? 11.761 17.824 -14.493 1.00 64.50 251 LYS A N 1
ATOM 2068 C CA . LYS A 1 251 ? 10.906 18.828 -15.144 1.00 64.50 251 LYS A CA 1
ATOM 2069 C C . LYS A 1 251 ? 9.785 19.255 -14.185 1.00 64.50 251 LYS A C 1
ATOM 2071 O O . LYS A 1 251 ? 9.189 18.399 -13.540 1.00 64.50 251 LYS A O 1
ATOM 2076 N N . LYS A 1 252 ? 9.387 20.540 -14.187 1.00 72.69 252 LYS A N 1
ATOM 2077 C CA . LYS A 1 252 ? 8.241 21.085 -13.408 1.00 72.69 252 LYS A CA 1
ATOM 2078 C C . LYS A 1 252 ? 6.960 20.227 -13.477 1.00 72.69 252 LYS A C 1
ATOM 2080 O O . LYS A 1 252 ? 6.222 20.143 -12.504 1.00 72.69 252 LYS A O 1
ATOM 2085 N N . ARG A 1 253 ? 6.715 19.556 -14.612 1.00 73.38 253 ARG A N 1
ATOM 2086 C CA . ARG A 1 253 ? 5.575 18.639 -14.808 1.00 73.38 253 ARG A CA 1
ATOM 2087 C C . ARG A 1 253 ? 5.578 17.448 -13.838 1.00 73.38 253 ARG A C 1
ATOM 2089 O O . ARG A 1 253 ? 4.509 17.023 -13.428 1.00 73.38 253 ARG A O 1
ATOM 2096 N N . TYR A 1 254 ? 6.747 16.928 -13.464 1.00 76.44 254 TYR A N 1
ATOM 2097 C CA . TYR A 1 254 ? 6.862 15.792 -12.545 1.00 76.44 254 TYR A CA 1
ATOM 2098 C C . TYR A 1 254 ? 6.479 16.172 -11.111 1.00 76.44 254 TYR A C 1
ATOM 2100 O O . TYR A 1 254 ? 5.716 15.457 -10.472 1.00 76.44 254 TYR A O 1
ATOM 2108 N N . LEU A 1 255 ? 6.933 17.339 -10.644 1.00 81.38 255 LEU A N 1
ATOM 2109 C CA . LEU A 1 255 ? 6.565 17.861 -9.327 1.00 81.38 255 LEU A CA 1
ATOM 2110 C C . LEU A 1 255 ? 5.048 18.074 -9.214 1.00 81.38 255 LEU A C 1
ATOM 2112 O O . LEU A 1 255 ? 4.441 17.687 -8.222 1.00 81.38 255 LEU A O 1
ATOM 2116 N N . LEU A 1 256 ? 4.425 18.638 -10.257 1.00 85.00 256 LEU A N 1
ATOM 2117 C CA . LEU A 1 256 ? 2.972 18.816 -10.297 1.00 85.00 256 LEU A CA 1
ATOM 2118 C C . LEU A 1 256 ? 2.235 17.470 -10.208 1.00 85.00 256 LEU A C 1
ATOM 2120 O O . LEU A 1 256 ? 1.287 17.351 -9.439 1.00 85.00 256 LEU A O 1
ATOM 2124 N N . LEU A 1 257 ? 2.687 16.455 -10.954 1.00 84.00 257 LEU A N 1
ATOM 2125 C CA . LEU A 1 257 ? 2.104 15.110 -10.898 1.00 84.00 257 LEU A CA 1
ATOM 2126 C C . LEU A 1 257 ? 2.216 14.496 -9.496 1.00 84.00 257 LEU A C 1
ATOM 2128 O O . LEU A 1 257 ? 1.234 13.942 -9.017 1.00 84.00 257 LEU A O 1
ATOM 2132 N N . GLN A 1 258 ? 3.359 14.649 -8.820 1.00 83.50 258 GLN A N 1
ATOM 2133 C CA . GLN A 1 258 ? 3.533 14.170 -7.442 1.00 83.50 258 GLN A CA 1
ATOM 2134 C C . GLN A 1 258 ? 2.611 14.883 -6.446 1.00 83.50 258 GLN A C 1
ATOM 2136 O O . GLN A 1 258 ? 2.057 14.245 -5.557 1.00 83.50 258 GLN A O 1
ATOM 2141 N N . ILE A 1 259 ? 2.416 16.197 -6.586 1.00 87.88 259 ILE A N 1
ATOM 2142 C CA . ILE A 1 259 ? 1.497 16.945 -5.716 1.00 87.88 259 ILE A CA 1
ATOM 2143 C C . ILE A 1 259 ? 0.058 16.455 -5.918 1.00 87.88 259 ILE A C 1
ATOM 2145 O O . ILE A 1 259 ? -0.643 16.190 -4.944 1.00 87.88 259 ILE A O 1
ATOM 2149 N N . VAL A 1 260 ? -0.373 16.299 -7.173 1.00 90.12 260 VAL A N 1
ATOM 2150 C CA . VAL A 1 260 ? -1.714 15.786 -7.502 1.00 90.12 260 VAL A CA 1
ATOM 2151 C C . VAL A 1 260 ? -1.906 14.369 -6.960 1.00 90.12 260 VAL A C 1
ATOM 2153 O O . VAL A 1 260 ? -2.948 14.076 -6.378 1.00 90.12 260 VAL A O 1
ATOM 2156 N N . GLU A 1 261 ? -0.895 13.512 -7.098 1.00 89.12 261 GLU A N 1
ATOM 2157 C CA . GLU A 1 261 ? -0.887 12.158 -6.547 1.00 89.12 261 GLU A CA 1
ATOM 2158 C C . GLU A 1 261 ? -1.101 12.177 -5.026 1.00 89.12 261 GLU A C 1
ATOM 2160 O O . GLU A 1 261 ? -2.065 11.580 -4.545 1.00 89.12 261 GLU A O 1
ATOM 2165 N N . ILE A 1 262 ? -0.285 12.929 -4.279 1.00 88.69 262 ILE A N 1
ATOM 2166 C CA . ILE A 1 262 ? -0.390 13.028 -2.814 1.00 88.69 262 ILE A CA 1
ATOM 2167 C C . ILE A 1 262 ? -1.774 13.540 -2.395 1.00 88.69 262 ILE A C 1
ATOM 2169 O O . ILE A 1 262 ? -2.399 12.964 -1.500 1.00 88.69 262 ILE A O 1
ATOM 2173 N N . LEU A 1 263 ? -2.289 14.583 -3.055 1.00 91.62 263 LEU A N 1
ATOM 2174 C CA . LEU A 1 263 ? -3.622 15.125 -2.773 1.00 91.62 263 LEU A CA 1
ATOM 2175 C C . LEU A 1 263 ? -4.727 14.096 -3.048 1.00 91.62 263 LEU A C 1
ATOM 2177 O O . LEU A 1 263 ? -5.654 13.962 -2.249 1.00 91.62 263 LEU A O 1
ATOM 2181 N N . SER A 1 264 ? -4.617 13.338 -4.142 1.00 90.94 264 SER A N 1
ATOM 2182 C CA . SER A 1 264 ? -5.596 12.307 -4.500 1.00 90.94 264 SER A CA 1
ATOM 2183 C C . SER A 1 264 ? -5.620 11.154 -3.492 1.00 90.94 264 SER A C 1
ATOM 2185 O O . SER A 1 264 ? -6.695 10.765 -3.035 1.00 90.94 264 SER A O 1
ATOM 2187 N N . VAL A 1 265 ? -4.451 10.660 -3.068 1.00 89.88 265 VAL A N 1
ATOM 2188 C CA . VAL A 1 265 ? -4.340 9.597 -2.056 1.00 89.88 265 VAL A CA 1
ATOM 2189 C C . VAL A 1 265 ? -4.869 10.089 -0.711 1.00 89.88 265 VAL A C 1
ATOM 2191 O O . VAL A 1 265 ? -5.630 9.376 -0.060 1.00 89.88 265 VAL A O 1
ATOM 2194 N N . THR A 1 266 ? -4.543 11.328 -0.334 1.00 88.31 266 THR A N 1
ATOM 2195 C CA . THR A 1 266 ? -5.064 11.967 0.884 1.00 88.31 266 THR A CA 1
ATOM 2196 C C . THR A 1 266 ? -6.591 12.014 0.872 1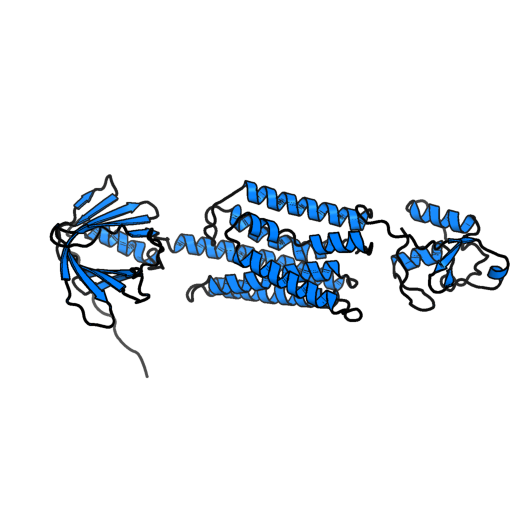.00 88.31 266 THR A C 1
ATOM 2198 O O . THR A 1 266 ? -7.232 11.594 1.833 1.00 88.31 266 THR A O 1
ATOM 2201 N N . PHE A 1 267 ? -7.195 12.470 -0.229 1.00 88.56 267 PHE A N 1
ATOM 2202 C CA . PHE A 1 267 ? -8.650 12.532 -0.371 1.00 88.56 267 PHE A CA 1
ATOM 2203 C C . PHE A 1 267 ? -9.315 11.155 -0.238 1.00 88.56 267 PHE A C 1
ATOM 2205 O O . PHE A 1 267 ? -10.317 11.021 0.468 1.00 88.56 267 PHE A O 1
ATOM 2212 N N . LEU A 1 268 ? -8.751 10.128 -0.882 1.00 86.25 268 LEU A N 1
ATOM 2213 C CA . LEU A 1 268 ? -9.262 8.758 -0.784 1.00 86.25 268 LEU A CA 1
ATOM 2214 C C . LEU A 1 268 ? -9.148 8.212 0.645 1.00 86.25 268 LEU A C 1
ATOM 2216 O O . LEU A 1 268 ? -10.094 7.603 1.145 1.00 86.25 268 LEU A O 1
ATOM 2220 N N . PHE A 1 269 ? -8.029 8.473 1.325 1.00 82.69 269 PHE A N 1
ATOM 2221 C CA . PHE A 1 269 ? -7.808 8.023 2.698 1.00 82.69 269 PHE A CA 1
ATOM 2222 C C . PHE A 1 269 ? -8.780 8.684 3.687 1.00 82.69 269 PHE A C 1
ATOM 2224 O O . PHE A 1 269 ? -9.374 8.003 4.520 1.00 82.69 269 PHE A O 1
ATOM 2231 N N . LEU A 1 270 ? -9.034 9.990 3.553 1.00 80.56 270 LEU A N 1
ATOM 2232 C CA . LEU A 1 270 ? -10.012 10.701 4.390 1.00 80.56 270 LEU A CA 1
ATOM 2233 C C . LEU A 1 270 ? -11.445 10.159 4.233 1.00 80.56 270 LEU A C 1
ATOM 2235 O O . LEU A 1 270 ? -12.283 10.349 5.113 1.00 80.56 270 LEU A O 1
ATOM 2239 N N . ARG A 1 271 ? -11.733 9.457 3.131 1.00 80.25 271 ARG A N 1
ATOM 2240 C CA . ARG A 1 271 ? -13.045 8.878 2.809 1.00 80.25 271 ARG A CA 1
ATOM 2241 C C . ARG A 1 271 ? -13.070 7.349 2.881 1.00 80.25 271 ARG A C 1
ATOM 2243 O O . ARG A 1 271 ? -13.982 6.727 2.339 1.00 80.25 271 ARG A O 1
ATOM 2250 N N . ILE A 1 272 ? -12.140 6.737 3.619 1.00 78.81 272 ILE A N 1
ATOM 2251 C CA . ILE A 1 272 ? -11.971 5.274 3.724 1.00 78.81 272 ILE A CA 1
ATOM 2252 C C . ILE A 1 272 ? -13.229 4.509 4.191 1.00 78.81 272 ILE A C 1
ATOM 2254 O O . ILE A 1 272 ? -13.381 3.313 3.926 1.00 78.81 272 ILE A O 1
ATOM 2258 N N . ARG A 1 273 ? -14.179 5.197 4.846 1.00 75.00 273 ARG A N 1
ATOM 2259 C CA . ARG A 1 273 ? -15.485 4.632 5.235 1.00 75.00 273 ARG A CA 1
ATOM 2260 C C . ARG A 1 273 ? -16.338 4.193 4.047 1.00 75.00 273 ARG A C 1
ATOM 2262 O O . ARG A 1 273 ? -17.166 3.290 4.203 1.00 75.00 273 ARG A O 1
ATOM 2269 N N . HIS A 1 274 ? -16.141 4.774 2.871 1.00 82.00 274 HIS A N 1
ATOM 2270 C CA . HIS A 1 274 ? -16.850 4.385 1.661 1.00 82.00 274 HIS A CA 1
ATOM 2271 C C . HIS A 1 274 ? -16.117 3.253 0.927 1.00 82.00 274 HIS A C 1
ATOM 2273 O O . HIS A 1 274 ? -14.891 3.185 0.871 1.00 82.00 274 HIS A O 1
ATOM 2279 N N . SER A 1 275 ? -16.883 2.300 0.390 1.00 86.94 275 SER A N 1
ATOM 2280 C CA . SER A 1 275 ? -16.327 1.080 -0.211 1.00 86.94 275 SER A CA 1
ATOM 2281 C C . SER A 1 275 ? -15.564 1.340 -1.515 1.00 86.94 275 SER A C 1
ATOM 2283 O O . SER A 1 275 ? -14.616 0.613 -1.807 1.00 86.94 275 SER A O 1
ATOM 2285 N N . ILE A 1 276 ? -15.958 2.358 -2.285 1.00 89.56 276 ILE A N 1
ATOM 2286 C CA . ILE A 1 276 ? -15.337 2.688 -3.575 1.00 89.56 276 ILE A CA 1
ATOM 2287 C C . ILE A 1 276 ? -13.929 3.232 -3.335 1.00 89.56 276 ILE A C 1
ATOM 2289 O O . ILE A 1 276 ? -12.970 2.723 -3.900 1.00 89.56 276 ILE A O 1
ATOM 2293 N N . GLU A 1 277 ? -13.790 4.198 -2.438 1.00 90.19 277 GLU A N 1
ATOM 2294 C CA . GLU A 1 277 ? -12.541 4.877 -2.112 1.00 90.19 277 GLU A CA 1
ATOM 2295 C C . GLU A 1 277 ? -11.516 3.906 -1.519 1.00 90.19 277 GLU A C 1
ATOM 2297 O O . GLU A 1 277 ? -10.361 3.898 -1.944 1.00 90.19 277 GLU A O 1
ATOM 2302 N N . LEU A 1 278 ? -11.955 3.005 -0.631 1.00 88.25 278 LEU A N 1
ATOM 2303 C CA . LEU A 1 278 ? -11.117 1.909 -0.140 1.00 88.25 278 LEU A CA 1
ATOM 2304 C C . LEU A 1 278 ? -10.638 0.998 -1.283 1.00 88.25 278 LEU A C 1
ATOM 2306 O O . LEU A 1 278 ? -9.483 0.582 -1.308 1.00 88.25 278 LEU A O 1
ATOM 2310 N N . THR A 1 279 ? -11.506 0.700 -2.250 1.00 92.94 279 THR A N 1
ATOM 2311 C CA . THR A 1 279 ? -11.135 -0.120 -3.413 1.00 92.94 279 THR A CA 1
ATOM 2312 C C . THR A 1 279 ? -10.124 0.613 -4.301 1.00 92.94 279 THR A C 1
ATOM 2314 O O . THR A 1 279 ? -9.129 0.016 -4.711 1.00 92.94 279 THR A O 1
ATOM 2317 N N . LEU A 1 280 ? -10.317 1.916 -4.534 1.00 93.81 280 LEU A N 1
ATOM 2318 C CA . LEU A 1 280 ? -9.420 2.758 -5.334 1.00 93.81 280 LEU A CA 1
ATOM 2319 C C . LEU A 1 280 ? -8.012 2.882 -4.728 1.00 93.81 280 LEU A C 1
ATOM 2321 O O . LEU A 1 280 ? -7.038 2.942 -5.477 1.00 93.81 280 LEU A O 1
ATOM 2325 N N . LEU A 1 281 ? -7.873 2.844 -3.398 1.00 92.12 281 LEU A N 1
ATOM 2326 C CA . LEU A 1 281 ? -6.561 2.846 -2.728 1.00 92.12 281 LEU A CA 1
ATOM 2327 C C . LEU A 1 281 ? -5.690 1.626 -3.088 1.00 92.12 281 LEU A C 1
ATOM 2329 O O . LEU A 1 281 ? -4.468 1.694 -2.975 1.00 92.12 281 LEU A O 1
ATOM 2333 N N . ASN A 1 282 ? -6.290 0.531 -3.566 1.00 94.56 282 ASN A N 1
ATOM 2334 C CA . ASN A 1 282 ? -5.575 -0.691 -3.955 1.00 94.56 282 ASN A CA 1
ATOM 2335 C C . ASN A 1 282 ? -5.111 -0.686 -5.427 1.00 94.56 282 ASN A C 1
ATOM 2337 O O . ASN A 1 282 ? -4.616 -1.696 -5.925 1.00 94.56 282 ASN A O 1
ATOM 2341 N N . ILE A 1 283 ? -5.242 0.445 -6.130 1.00 93.62 283 ILE A N 1
ATOM 2342 C CA . ILE A 1 283 ? -4.843 0.634 -7.538 1.00 93.62 283 ILE A CA 1
ATOM 2343 C C . ILE A 1 283 ? -3.431 1.262 -7.622 1.00 93.62 283 ILE A C 1
ATOM 2345 O O . ILE A 1 283 ? -3.117 2.098 -8.468 1.00 93.62 283 ILE A O 1
ATOM 2349 N N . PHE A 1 284 ? -2.543 0.889 -6.700 1.00 91.88 284 PHE A N 1
ATOM 2350 C CA . PHE A 1 284 ? -1.232 1.527 -6.539 1.00 91.88 284 PHE A CA 1
ATOM 2351 C C . PHE A 1 284 ? -0.245 1.232 -7.682 1.00 91.88 284 PHE A C 1
ATOM 2353 O O . PHE A 1 284 ? 0.670 2.022 -7.884 1.00 91.88 284 PHE A O 1
ATOM 2360 N N . LEU A 1 285 ? -0.409 0.143 -8.450 1.00 93.81 285 LEU A N 1
ATOM 2361 C CA . LEU A 1 285 ? 0.543 -0.269 -9.499 1.00 93.81 285 LEU A CA 1
ATOM 2362 C C . LEU A 1 285 ? 0.242 0.376 -10.865 1.00 93.81 285 LEU A C 1
ATOM 2364 O O . LEU A 1 285 ? 1.041 0.280 -11.799 1.00 93.81 285 LEU A O 1
ATOM 2368 N N . VAL A 1 286 ? -0.902 1.052 -11.001 1.00 92.75 286 VAL A N 1
ATOM 2369 C CA . VAL A 1 286 ? -1.325 1.671 -12.266 1.00 92.75 286 VAL A CA 1
ATOM 2370 C C . VAL A 1 286 ? -0.350 2.721 -12.805 1.00 92.75 286 VAL A C 1
ATOM 2372 O O . VAL A 1 286 ? -0.125 2.694 -14.015 1.00 92.75 286 VAL A O 1
ATOM 2375 N N . PRO A 1 287 ? 0.291 3.598 -12.004 1.00 90.75 287 PRO A N 1
ATOM 2376 C CA . PRO A 1 287 ? 1.300 4.517 -12.528 1.00 90.75 287 PRO A CA 1
ATOM 2377 C C . PRO A 1 287 ? 2.460 3.796 -13.221 1.00 90.75 287 PRO A C 1
ATOM 2379 O O . PRO A 1 287 ? 2.866 4.214 -14.305 1.00 90.75 287 PRO A O 1
ATOM 2382 N N . GLN A 1 288 ? 2.954 2.692 -12.645 1.00 91.31 288 GLN A N 1
ATOM 2383 C CA . GLN A 1 288 ? 3.995 1.868 -13.266 1.00 91.31 288 GLN A CA 1
ATOM 2384 C C . GLN A 1 288 ? 3.507 1.267 -14.584 1.00 91.31 288 GLN A C 1
ATOM 2386 O O . GLN A 1 288 ? 4.165 1.429 -15.610 1.00 91.31 288 GLN A O 1
ATOM 2391 N N . ILE A 1 289 ? 2.333 0.634 -14.572 1.00 92.88 289 ILE A N 1
ATOM 2392 C CA . ILE A 1 289 ? 1.749 -0.005 -15.759 1.00 92.88 289 ILE A CA 1
ATOM 2393 C C . ILE A 1 289 ? 1.533 1.015 -16.886 1.00 92.88 289 ILE A C 1
ATOM 2395 O O . ILE A 1 289 ? 1.874 0.753 -18.042 1.00 92.88 289 ILE A O 1
ATOM 2399 N N . ALA A 1 290 ? 0.993 2.190 -16.554 1.00 90.62 290 ALA A N 1
ATOM 2400 C CA . ALA A 1 290 ? 0.698 3.251 -17.508 1.00 90.62 290 ALA A CA 1
ATOM 2401 C C . ALA A 1 290 ? 1.977 3.872 -18.080 1.00 90.62 290 ALA A C 1
ATOM 2403 O O . ALA A 1 290 ? 2.083 4.053 -19.293 1.00 90.62 290 ALA A O 1
ATOM 2404 N N . ILE A 1 291 ? 2.971 4.177 -17.241 1.00 86.81 291 ILE A N 1
ATOM 2405 C CA . ILE A 1 291 ? 4.236 4.746 -17.718 1.00 86.81 291 ILE A CA 1
ATOM 2406 C C . ILE A 1 291 ? 4.953 3.744 -18.618 1.00 86.81 291 ILE A C 1
ATOM 2408 O O . ILE A 1 291 ? 5.322 4.125 -19.725 1.00 86.81 291 ILE A O 1
ATOM 241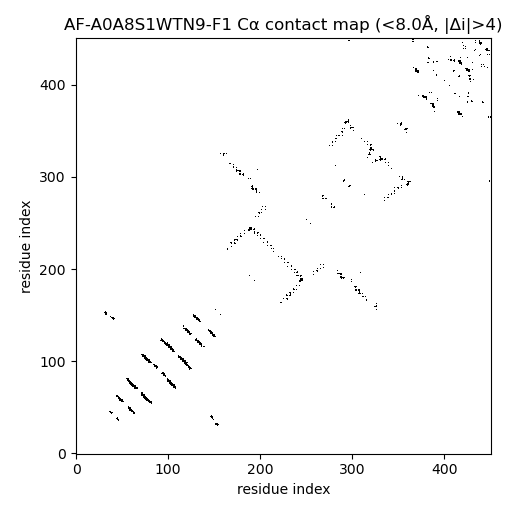2 N N . THR A 1 292 ? 5.058 2.471 -18.228 1.00 85.75 292 THR A N 1
ATOM 2413 C CA . THR A 1 292 ? 5.644 1.429 -19.086 1.00 85.75 292 THR A CA 1
ATOM 2414 C C . THR A 1 292 ? 4.864 1.257 -20.392 1.00 85.75 292 THR A C 1
ATOM 2416 O O . THR A 1 292 ? 5.484 1.118 -21.447 1.00 85.75 292 THR A O 1
ATOM 2419 N N . PHE A 1 293 ? 3.530 1.356 -20.367 1.00 87.56 293 PHE A N 1
ATOM 2420 C CA . PHE A 1 293 ? 2.706 1.338 -21.580 1.00 87.56 293 PHE A CA 1
ATOM 2421 C C . PHE A 1 293 ? 3.069 2.481 -22.544 1.00 87.56 293 PHE A C 1
ATOM 2423 O O . PHE A 1 293 ? 3.212 2.237 -23.741 1.00 87.56 293 PHE A O 1
ATOM 2430 N N . TYR A 1 294 ? 3.248 3.712 -22.049 1.00 83.06 294 TYR A N 1
ATOM 2431 C CA . TYR A 1 294 ? 3.497 4.892 -22.892 1.00 83.06 294 TYR A CA 1
ATOM 2432 C C . TYR A 1 294 ? 4.967 5.118 -23.273 1.00 83.06 294 TYR A C 1
ATOM 2434 O O . TYR A 1 294 ? 5.243 5.633 -24.362 1.00 83.06 294 TYR A O 1
ATOM 2442 N N . THR A 1 295 ? 5.913 4.822 -22.378 1.00 74.75 295 THR A N 1
ATOM 2443 C CA . THR A 1 295 ? 7.350 5.036 -22.622 1.00 74.75 295 THR A CA 1
ATOM 2444 C C . THR A 1 295 ? 8.001 3.835 -23.290 1.00 74.75 295 THR A C 1
ATOM 2446 O O . THR A 1 295 ? 8.979 4.012 -24.011 1.00 74.75 295 THR A O 1
ATOM 2449 N N . GLY A 1 296 ? 7.465 2.632 -23.067 1.00 70.88 296 GLY A N 1
ATOM 2450 C CA . GLY A 1 296 ? 8.089 1.375 -23.469 1.00 70.88 296 GLY A CA 1
ATOM 2451 C C . GLY A 1 296 ? 9.322 1.006 -22.643 1.00 70.88 296 GLY A C 1
ATOM 2452 O O . GLY A 1 296 ? 9.913 -0.038 -22.899 1.00 70.88 296 GLY A O 1
ATOM 2453 N N . GLU A 1 297 ? 9.706 1.818 -21.651 1.00 71.12 297 GLU A N 1
ATOM 2454 C CA . GLU A 1 297 ? 10.834 1.533 -20.764 1.00 71.12 297 GLU A CA 1
ATOM 2455 C C . GLU A 1 297 ? 10.435 0.426 -19.778 1.00 71.12 297 GLU A C 1
ATOM 2457 O O . GLU A 1 297 ? 9.706 0.652 -18.805 1.00 71.12 297 GLU A O 1
ATOM 2462 N N . ARG A 1 298 ? 10.893 -0.799 -20.055 1.00 71.12 298 ARG A N 1
ATOM 2463 C CA . ARG A 1 298 ? 10.639 -1.959 -19.191 1.00 71.12 298 ARG A CA 1
ATOM 2464 C C . ARG A 1 298 ? 11.586 -1.980 -18.002 1.00 71.12 298 ARG A C 1
ATOM 2466 O O . ARG A 1 298 ? 12.772 -1.677 -18.134 1.00 71.12 298 ARG A O 1
ATOM 2473 N N . GLN A 1 299 ? 11.069 -2.415 -16.859 1.00 73.12 299 GLN A N 1
ATOM 2474 C CA . GLN A 1 299 ? 11.885 -2.765 -15.704 1.00 73.12 299 GLN A CA 1
ATOM 2475 C C . GLN A 1 299 ? 11.999 -4.281 -15.614 1.00 73.12 299 GLN A C 1
ATOM 2477 O O . GLN A 1 299 ? 11.052 -5.004 -15.920 1.00 73.12 299 GLN A O 1
ATOM 2482 N N . ARG A 1 300 ? 13.160 -4.780 -15.185 1.00 76.44 300 ARG A N 1
ATOM 2483 C CA . ARG A 1 300 ? 13.302 -6.208 -14.895 1.00 76.44 300 ARG A CA 1
ATOM 2484 C C . ARG A 1 300 ? 12.337 -6.574 -13.771 1.00 76.44 300 ARG A C 1
ATOM 2486 O O . ARG A 1 300 ? 12.290 -5.887 -12.751 1.00 76.44 300 ARG A O 1
ATOM 2493 N N . PHE A 1 301 ? 11.570 -7.644 -13.971 1.00 84.00 301 PHE A N 1
ATOM 2494 C CA . PHE A 1 301 ? 10.677 -8.146 -12.936 1.00 84.00 301 PHE A CA 1
ATOM 2495 C C . PHE A 1 301 ? 11.495 -8.524 -11.700 1.00 84.00 301 PHE A C 1
ATOM 2497 O O . PHE A 1 301 ? 12.463 -9.278 -11.798 1.00 84.00 301 PHE A O 1
ATOM 2504 N N . ASN A 1 302 ? 11.087 -8.012 -10.542 1.00 88.00 302 ASN A N 1
ATOM 2505 C CA . ASN A 1 302 ? 11.712 -8.331 -9.272 1.00 88.00 302 ASN A CA 1
ATOM 2506 C C . ASN A 1 302 ? 10.631 -8.637 -8.233 1.00 88.00 302 ASN A C 1
ATOM 2508 O O . ASN A 1 302 ? 9.760 -7.810 -7.962 1.00 88.00 302 ASN A O 1
ATOM 2512 N N . ILE A 1 303 ? 10.690 -9.829 -7.643 1.00 90.50 303 ILE A N 1
ATOM 2513 C CA . ILE A 1 303 ? 9.708 -10.272 -6.651 1.00 90.50 303 ILE A CA 1
ATOM 2514 C C . ILE A 1 303 ? 9.764 -9.438 -5.365 1.00 90.50 303 ILE A C 1
ATOM 2516 O O . ILE A 1 303 ? 8.729 -9.188 -4.751 1.00 90.50 303 ILE A O 1
ATOM 2520 N N . TYR A 1 304 ? 10.942 -8.926 -5.001 1.00 94.31 304 TYR A N 1
ATOM 2521 C CA . TYR A 1 304 ? 11.116 -8.065 -3.835 1.00 94.31 304 TYR A CA 1
ATOM 2522 C C . TYR A 1 304 ? 10.454 -6.694 -4.033 1.00 94.31 304 TYR A C 1
ATOM 2524 O O . TYR A 1 304 ? 9.952 -6.115 -3.079 1.00 94.31 304 TYR A O 1
ATOM 2532 N N . TYR A 1 305 ? 10.342 -6.199 -5.269 1.00 92.62 305 TYR A N 1
ATOM 2533 C CA . TYR A 1 305 ? 9.556 -4.993 -5.548 1.00 92.62 305 TYR A CA 1
ATOM 2534 C C . TYR A 1 305 ? 8.061 -5.211 -5.265 1.00 92.62 305 TYR A C 1
ATOM 2536 O O . TYR A 1 305 ? 7.407 -4.368 -4.660 1.00 92.62 305 TYR A O 1
ATOM 2544 N N . ILE A 1 306 ? 7.528 -6.380 -5.635 1.00 93.38 306 ILE A N 1
ATOM 2545 C CA . ILE A 1 306 ? 6.138 -6.767 -5.349 1.00 93.38 306 ILE A CA 1
ATOM 2546 C C . ILE A 1 306 ? 5.917 -6.942 -3.841 1.00 93.38 306 ILE A C 1
ATOM 2548 O O . ILE A 1 306 ? 4.936 -6.425 -3.302 1.00 93.38 306 ILE A O 1
ATOM 2552 N N . GLY A 1 307 ? 6.846 -7.611 -3.150 1.00 92.94 307 GLY A N 1
ATOM 2553 C CA . GLY A 1 307 ? 6.824 -7.765 -1.690 1.00 92.94 307 GLY A CA 1
ATOM 2554 C C . GLY A 1 307 ? 6.906 -6.430 -0.945 1.00 92.94 307 GLY A C 1
ATOM 2555 O O . GLY A 1 307 ? 6.294 -6.264 0.105 1.00 92.94 307 GLY A O 1
ATOM 2556 N N . ALA A 1 308 ? 7.569 -5.437 -1.536 1.00 92.88 308 ALA A N 1
ATOM 2557 C CA . ALA A 1 308 ? 7.633 -4.072 -1.035 1.00 92.88 308 ALA A CA 1
ATOM 2558 C C . ALA A 1 308 ? 6.405 -3.228 -1.392 1.00 92.88 308 ALA A C 1
ATOM 2560 O O . ALA A 1 308 ? 6.451 -2.026 -1.168 1.00 92.88 308 ALA A O 1
ATOM 2561 N N . ILE A 1 309 ? 5.320 -3.785 -1.948 1.00 94.12 309 ILE A N 1
ATOM 2562 C CA . ILE A 1 309 ? 4.110 -3.032 -2.332 1.00 94.12 309 ILE A CA 1
ATOM 2563 C C . ILE A 1 309 ? 2.836 -3.744 -1.857 1.00 94.12 309 ILE A C 1
ATOM 2565 O O . ILE A 1 309 ? 2.069 -3.181 -1.077 1.00 94.12 309 ILE A O 1
ATOM 2569 N N . PHE A 1 310 ? 2.625 -4.992 -2.278 1.00 93.75 310 PHE A N 1
ATOM 2570 C CA . PHE A 1 310 ? 1.355 -5.715 -2.133 1.00 93.75 310 PHE A CA 1
ATOM 2571 C C . PHE A 1 310 ? 0.873 -5.984 -0.695 1.00 93.75 310 PHE A C 1
ATOM 2573 O O . PHE A 1 310 ? -0.346 -6.016 -0.509 1.00 93.75 310 PHE A O 1
ATOM 2580 N N . PRO A 1 311 ? 1.732 -6.131 0.339 1.00 93.56 311 PRO A N 1
ATOM 2581 C CA . PRO A 1 311 ? 1.259 -6.396 1.699 1.00 93.56 311 PRO A CA 1
ATOM 2582 C C . PRO A 1 311 ? 0.257 -5.368 2.249 1.00 93.56 311 PRO A C 1
ATOM 2584 O O . PRO A 1 311 ? -0.586 -5.741 3.060 1.00 93.56 311 PRO A O 1
ATOM 2587 N N . ARG A 1 312 ? 0.263 -4.105 1.781 1.00 89.75 312 ARG A N 1
ATOM 2588 C CA . ARG A 1 312 ? -0.707 -3.080 2.239 1.00 89.75 312 ARG A CA 1
ATOM 2589 C C . ARG A 1 312 ? -2.153 -3.448 1.931 1.00 89.75 312 ARG A C 1
ATOM 2591 O O . ARG A 1 312 ? -3.056 -3.065 2.674 1.00 89.75 312 ARG A O 1
ATOM 2598 N N . ALA A 1 313 ? -2.388 -4.219 0.872 1.00 93.38 313 ALA A N 1
ATOM 2599 C CA . ALA A 1 313 ? -3.736 -4.634 0.517 1.00 93.38 313 ALA A CA 1
ATOM 2600 C C . ALA A 1 313 ? -4.404 -5.475 1.616 1.00 93.38 313 ALA A C 1
ATOM 2602 O O . ALA A 1 313 ? -5.630 -5.451 1.746 1.00 93.38 313 ALA A O 1
ATOM 2603 N N . LEU A 1 314 ? -3.612 -6.149 2.462 1.00 94.19 314 LEU A N 1
ATOM 2604 C CA . LEU A 1 314 ? -4.119 -6.886 3.618 1.00 94.19 314 LEU A CA 1
ATOM 2605 C C . LEU A 1 314 ? -4.874 -5.982 4.599 1.00 94.19 314 LEU A C 1
ATOM 2607 O O . LEU A 1 314 ? -5.833 -6.441 5.209 1.00 94.19 314 LEU A O 1
ATOM 2611 N N . LEU A 1 315 ? -4.517 -4.697 4.703 1.00 92.31 315 LEU A N 1
ATOM 2612 C CA . LEU A 1 315 ? -5.237 -3.739 5.544 1.00 92.31 315 LEU A CA 1
ATOM 2613 C C . LEU A 1 315 ? -6.650 -3.470 5.008 1.00 92.31 315 LEU A C 1
ATOM 2615 O O . LEU A 1 315 ? -7.619 -3.466 5.765 1.00 92.31 315 LEU A O 1
ATOM 2619 N N . SER A 1 316 ? -6.776 -3.296 3.689 1.00 92.31 316 SER A N 1
ATOM 2620 C CA . SER A 1 316 ? -8.072 -3.091 3.029 1.00 92.31 316 SER A CA 1
ATOM 2621 C C . SER A 1 316 ? -8.944 -4.346 3.091 1.00 92.31 316 SER A C 1
ATOM 2623 O O . SER A 1 316 ? -10.156 -4.254 3.296 1.00 92.31 316 SER A O 1
ATOM 2625 N N . ILE A 1 317 ? -8.323 -5.522 2.957 1.00 94.06 317 ILE A N 1
ATOM 2626 C CA . ILE A 1 317 ? -8.988 -6.820 3.109 1.00 94.06 317 ILE A CA 1
ATOM 2627 C C . ILE A 1 317 ? -9.457 -7.009 4.556 1.00 94.06 317 ILE A C 1
ATOM 2629 O O . ILE A 1 317 ? -10.615 -7.358 4.762 1.00 94.06 317 ILE A O 1
ATOM 2633 N N . TYR A 1 318 ? -8.623 -6.712 5.556 1.00 92.94 318 TYR A N 1
ATOM 2634 C CA . TYR A 1 318 ? -9.001 -6.751 6.973 1.00 92.94 318 TYR A CA 1
ATOM 2635 C C . TYR A 1 318 ? -10.196 -5.833 7.265 1.00 92.94 318 TYR A C 1
ATOM 2637 O O . TYR A 1 318 ? -11.191 -6.277 7.839 1.00 92.94 318 TYR A O 1
ATOM 2645 N N . ALA A 1 319 ? -10.146 -4.591 6.776 1.00 84.81 319 ALA A N 1
ATOM 2646 C CA . ALA A 1 319 ? -11.169 -3.574 7.004 1.00 84.81 319 ALA A CA 1
ATOM 2647 C C . ALA A 1 319 ? -12.573 -3.942 6.477 1.00 84.81 319 ALA A C 1
ATOM 2649 O O . ALA A 1 319 ? -13.559 -3.373 6.935 1.00 84.81 319 ALA A O 1
ATOM 2650 N N . ARG A 1 320 ? -12.699 -4.857 5.502 1.00 86.94 320 ARG A N 1
ATOM 2651 C CA . ARG A 1 320 ? -14.004 -5.288 4.941 1.00 86.94 320 ARG A CA 1
ATOM 2652 C C . ARG A 1 320 ? -14.295 -6.776 5.060 1.00 86.94 320 ARG A C 1
ATOM 2654 O O . ARG A 1 320 ? -15.443 -7.175 4.854 1.00 86.94 320 ARG A O 1
ATOM 2661 N N . GLY A 1 321 ? -13.281 -7.580 5.348 1.00 84.00 321 GLY A N 1
ATOM 2662 C CA . GLY A 1 321 ? -13.371 -9.027 5.488 1.00 84.00 321 GLY A CA 1
ATOM 2663 C C . GLY A 1 321 ? -13.639 -9.468 6.920 1.00 84.00 321 GLY A C 1
ATOM 2664 O O . GLY A 1 321 ? -14.319 -10.475 7.105 1.00 84.00 321 GLY A O 1
ATOM 2665 N N . PHE A 1 322 ? -13.168 -8.715 7.919 1.00 81.88 322 PHE A N 1
ATOM 2666 C CA . PHE A 1 322 ? -13.343 -9.057 9.329 1.00 81.88 322 PHE A CA 1
ATOM 2667 C C . PHE A 1 322 ? -14.580 -8.366 9.928 1.00 81.88 322 PHE A C 1
ATOM 2669 O O . PHE A 1 322 ? -14.776 -7.167 9.723 1.00 81.88 322 PHE A O 1
ATOM 2676 N N . GLN A 1 323 ? -15.416 -9.131 10.642 1.00 72.19 323 GLN A N 1
ATOM 2677 C CA . GLN A 1 323 ? -16.691 -8.661 11.211 1.00 72.19 323 GLN A CA 1
ATOM 2678 C C . GLN A 1 323 ? -16.488 -7.619 12.308 1.00 72.19 323 GLN A C 1
ATOM 2680 O O . GLN A 1 323 ? -17.072 -6.543 12.252 1.00 72.19 323 GLN A O 1
ATOM 2685 N N . ASP A 1 324 ? -15.602 -7.917 13.252 1.00 71.69 324 ASP A N 1
ATOM 2686 C CA . ASP A 1 324 ? -15.302 -7.061 14.393 1.00 71.69 324 ASP A CA 1
ATOM 2687 C C . ASP A 1 324 ? -13.999 -6.292 14.139 1.00 71.69 324 ASP A C 1
ATOM 2689 O O . ASP A 1 324 ? -13.040 -6.419 14.892 1.00 71.69 324 ASP A O 1
ATOM 2693 N N . ASN A 1 325 ? -13.899 -5.549 13.034 1.00 74.94 325 ASN A N 1
ATOM 2694 C CA . ASN A 1 325 ? -12.696 -4.756 12.764 1.00 74.94 325 ASN A CA 1
ATOM 2695 C C . ASN A 1 325 ? -12.651 -3.482 13.624 1.00 74.94 325 ASN A C 1
ATOM 2697 O O . ASN A 1 325 ? -13.676 -2.913 13.983 1.00 74.94 325 ASN A O 1
ATOM 2701 N N . ILE A 1 326 ? -11.437 -2.995 13.888 1.00 73.38 326 ILE A N 1
ATOM 2702 C CA . ILE A 1 326 ? -11.184 -1.803 14.719 1.00 73.38 326 ILE A CA 1
ATOM 2703 C C . ILE A 1 326 ? -11.754 -0.493 14.143 1.00 73.38 326 ILE A C 1
ATOM 2705 O O . ILE A 1 326 ? -11.881 0.496 14.853 1.00 73.38 326 ILE A O 1
ATOM 2709 N N . LEU A 1 327 ? -12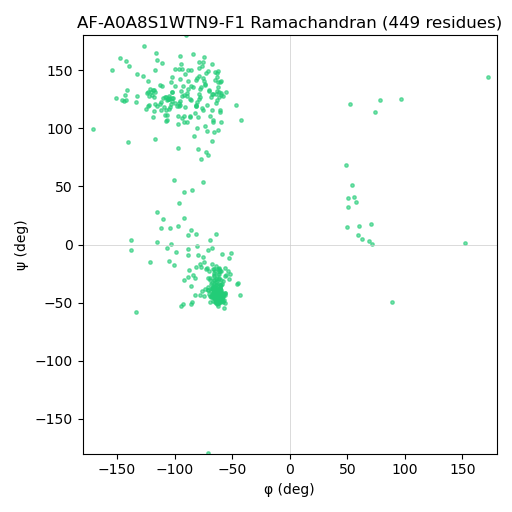.064 -0.478 12.841 1.00 70.00 327 LEU A N 1
ATOM 2710 C CA . LEU A 1 327 ? -12.676 0.655 12.140 1.00 70.00 327 LEU A CA 1
ATOM 2711 C C . LEU A 1 327 ? -14.213 0.611 12.188 1.00 70.00 327 LEU A C 1
ATOM 2713 O O . LEU A 1 327 ? -14.863 1.512 11.649 1.00 70.00 327 LEU A O 1
ATOM 2717 N N . GLU A 1 328 ? -14.775 -0.453 12.770 1.00 69.62 328 GLU A N 1
ATOM 2718 C CA . GLU A 1 328 ? -16.206 -0.759 12.848 1.00 69.62 328 GLU A CA 1
ATOM 2719 C C . GLU A 1 328 ? -16.920 -0.685 11.490 1.00 69.62 328 GLU A C 1
ATOM 2721 O O . GLU A 1 328 ? -18.089 -0.313 11.362 1.00 69.62 328 GLU A O 1
ATOM 2726 N N . LEU A 1 329 ? -16.202 -1.025 10.420 1.00 70.31 329 LEU A N 1
ATOM 2727 C CA . LEU A 1 329 ? -16.760 -1.045 9.079 1.00 70.31 329 LEU A CA 1
ATOM 2728 C C . LEU A 1 329 ? -17.594 -2.306 8.880 1.00 70.31 329 LEU A C 1
ATOM 2730 O O . LEU A 1 329 ? -17.134 -3.414 9.139 1.00 70.31 329 LEU A O 1
ATOM 2734 N N . LEU A 1 330 ? -18.791 -2.143 8.313 1.00 71.88 330 LEU A N 1
ATOM 2735 C CA . LEU A 1 330 ? -19.631 -3.275 7.924 1.00 71.88 330 LEU A CA 1
ATOM 2736 C C . LEU A 1 330 ? -18.871 -4.223 6.987 1.00 71.88 330 LEU A C 1
ATOM 2738 O O . LEU A 1 330 ? -18.298 -3.781 5.976 1.00 71.88 330 LEU A O 1
ATOM 2742 N N . GLN A 1 331 ? -18.925 -5.517 7.316 1.00 84.19 331 GLN A N 1
ATOM 2743 C CA . GLN A 1 331 ? -18.361 -6.592 6.510 1.00 84.19 331 GLN A CA 1
ATOM 2744 C C . GLN A 1 331 ? -19.048 -6.623 5.140 1.00 84.19 331 GLN A C 1
ATOM 2746 O O . GLN A 1 331 ? -20.274 -6.675 5.035 1.00 84.19 331 GLN A O 1
ATOM 2751 N N . LYS A 1 332 ? -18.249 -6.589 4.072 1.00 85.00 332 LYS A N 1
ATOM 2752 C CA . LYS A 1 332 ? -18.733 -6.620 2.685 1.00 85.00 332 LYS A CA 1
ATOM 2753 C C . LYS A 1 332 ? -17.816 -7.493 1.836 1.00 85.00 332 LYS A C 1
ATOM 2755 O O . LYS A 1 332 ? -16.879 -7.000 1.212 1.00 85.00 332 LYS A O 1
ATOM 2760 N N . LEU A 1 333 ? -18.102 -8.795 1.784 1.00 90.25 333 LEU A N 1
ATOM 2761 C CA . LEU A 1 333 ? -17.262 -9.780 1.083 1.00 90.25 333 LEU A CA 1
ATOM 2762 C C . LEU A 1 333 ? -17.105 -9.488 -0.416 1.00 90.25 333 LEU A C 1
ATOM 2764 O O . LEU A 1 333 ? -16.027 -9.668 -0.968 1.00 90.25 333 LEU A O 1
ATOM 2768 N N . HIS A 1 334 ? -18.141 -8.959 -1.067 1.00 93.12 334 HIS A N 1
ATOM 2769 C CA . HIS A 1 334 ? -18.081 -8.537 -2.472 1.00 93.12 334 HIS A CA 1
ATOM 2770 C C . HIS A 1 334 ? -17.008 -7.461 -2.720 1.00 93.12 334 HIS A C 1
ATOM 2772 O O . HIS A 1 334 ? -16.348 -7.485 -3.755 1.00 93.12 334 HIS A O 1
ATOM 2778 N N . VAL A 1 335 ? -16.764 -6.567 -1.753 1.00 92.31 335 VAL A N 1
ATOM 2779 C CA . VAL A 1 335 ? -15.681 -5.569 -1.839 1.00 92.31 335 VAL A CA 1
ATOM 2780 C C . VAL A 1 335 ? -14.313 -6.239 -1.699 1.00 92.31 335 VAL A C 1
ATOM 2782 O O . VAL A 1 335 ? -13.388 -5.894 -2.427 1.00 92.31 335 VAL A O 1
ATOM 2785 N N . VAL A 1 336 ? -14.185 -7.236 -0.818 1.00 94.88 336 VAL A N 1
ATOM 2786 C CA . VAL A 1 336 ? -12.945 -8.018 -0.666 1.00 94.88 336 VAL A CA 1
ATOM 2787 C C . VAL A 1 336 ? -12.603 -8.752 -1.963 1.00 94.88 336 VAL A C 1
ATOM 2789 O O . VAL A 1 336 ? -11.473 -8.650 -2.435 1.00 94.88 336 VAL A O 1
ATOM 2792 N N . PHE A 1 337 ? -13.579 -9.423 -2.583 1.00 96.06 337 PHE A N 1
ATOM 2793 C CA . PHE A 1 337 ? -13.382 -10.075 -3.881 1.00 96.06 337 PHE A CA 1
ATOM 2794 C C . PHE A 1 337 ? -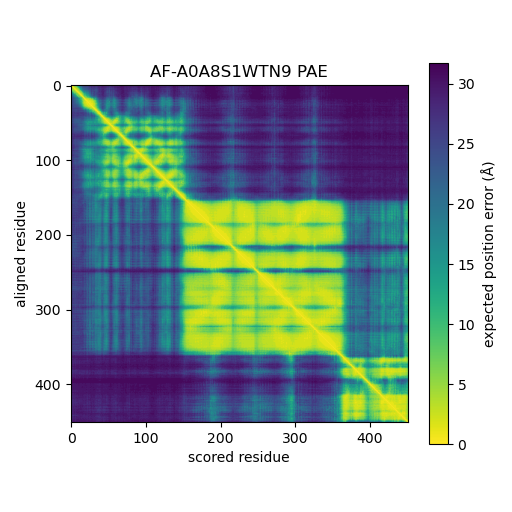12.972 -9.081 -4.971 1.00 96.06 337 PHE A C 1
ATOM 2796 O O . PHE A 1 337 ? -12.057 -9.374 -5.738 1.00 96.06 337 PHE A O 1
ATOM 2803 N N . ALA A 1 338 ? -13.588 -7.894 -5.012 1.00 96.44 338 ALA A N 1
ATOM 2804 C CA . ALA A 1 338 ? -13.211 -6.847 -5.959 1.00 96.44 338 ALA A CA 1
ATOM 2805 C C . ALA A 1 338 ? -11.758 -6.381 -5.759 1.00 96.44 338 ALA A C 1
ATOM 2807 O O . ALA A 1 338 ? -11.015 -6.275 -6.734 1.00 96.44 338 ALA A O 1
ATOM 2808 N N . ILE A 1 339 ? -11.327 -6.165 -4.511 1.00 96.00 339 ILE A N 1
ATOM 2809 C CA . ILE A 1 339 ? -9.940 -5.796 -4.186 1.00 96.00 339 ILE A CA 1
ATOM 2810 C C . ILE A 1 339 ? -8.973 -6.897 -4.636 1.00 96.00 339 ILE A C 1
ATOM 2812 O O . ILE A 1 339 ? -8.014 -6.608 -5.347 1.00 96.00 339 ILE A O 1
ATOM 2816 N N . VAL A 1 340 ? -9.235 -8.159 -4.283 1.00 96.69 340 VAL A N 1
ATOM 2817 C CA . VAL A 1 340 ? -8.376 -9.291 -4.676 1.00 96.69 340 VAL A CA 1
ATOM 2818 C C . VAL A 1 340 ? -8.283 -9.408 -6.199 1.00 96.69 340 VAL A C 1
ATOM 2820 O O . VAL A 1 340 ? -7.184 -9.549 -6.735 1.00 96.69 340 VAL A O 1
ATOM 2823 N N . LEU A 1 341 ? -9.406 -9.277 -6.908 1.00 96.94 341 LEU A N 1
ATOM 2824 C CA . LEU A 1 341 ? -9.438 -9.307 -8.369 1.00 96.94 341 LEU A CA 1
ATOM 2825 C C . LEU A 1 341 ? -8.588 -8.182 -8.981 1.00 96.94 341 LEU A C 1
ATOM 2827 O O . LEU A 1 341 ? -7.785 -8.434 -9.877 1.00 96.94 341 LEU A O 1
ATOM 2831 N N . ILE A 1 342 ? -8.715 -6.956 -8.467 1.00 96.38 342 ILE A N 1
ATOM 2832 C CA . ILE A 1 342 ? -7.929 -5.793 -8.906 1.00 96.38 342 ILE A CA 1
ATOM 2833 C C . ILE A 1 342 ? -6.424 -6.017 -8.701 1.00 96.38 342 ILE A C 1
ATOM 2835 O O . ILE A 1 342 ? -5.625 -5.649 -9.565 1.00 96.38 342 ILE A O 1
ATOM 2839 N N . LEU A 1 343 ? -6.018 -6.630 -7.588 1.00 96.12 343 LEU A N 1
ATOM 2840 C CA . LEU A 1 343 ? -4.610 -6.937 -7.311 1.00 96.12 343 LEU A CA 1
ATOM 2841 C C . LEU A 1 343 ? -4.059 -7.994 -8.269 1.00 96.12 343 LEU A C 1
ATOM 2843 O O . LEU A 1 343 ? -2.962 -7.822 -8.803 1.00 96.12 343 LEU A O 1
ATOM 2847 N N . VAL A 1 344 ? -4.826 -9.059 -8.521 1.00 96.38 344 VAL A N 1
ATOM 2848 C CA . VAL A 1 344 ? -4.442 -10.122 -9.462 1.00 96.38 344 VAL A CA 1
ATOM 2849 C C . VAL A 1 344 ? -4.301 -9.556 -10.874 1.00 96.38 344 VAL A C 1
ATOM 2851 O O . VAL A 1 344 ? -3.289 -9.802 -11.526 1.00 96.38 344 VAL A O 1
ATOM 2854 N N . ILE A 1 345 ? -5.258 -8.741 -11.329 1.00 95.94 345 ILE A N 1
ATOM 2855 C CA . ILE A 1 345 ? -5.200 -8.101 -12.651 1.00 95.94 345 ILE A CA 1
ATOM 2856 C C . ILE A 1 345 ? -3.963 -7.201 -12.768 1.00 95.94 345 ILE A C 1
ATOM 2858 O O . ILE A 1 345 ? -3.218 -7.317 -13.741 1.00 95.94 345 ILE A O 1
ATOM 2862 N N . GLN A 1 346 ? -3.701 -6.341 -11.778 1.00 95.62 346 GLN A N 1
ATOM 2863 C CA . GLN A 1 346 ? -2.516 -5.474 -11.782 1.00 95.62 346 GLN A CA 1
ATOM 2864 C C . GLN A 1 346 ? -1.213 -6.281 -11.829 1.00 95.62 346 GLN A C 1
ATOM 2866 O O . GLN A 1 346 ? -0.329 -5.966 -12.628 1.00 95.62 346 GLN A O 1
ATOM 2871 N N . PHE A 1 347 ? -1.103 -7.336 -11.016 1.00 94.88 347 PHE A N 1
ATOM 2872 C CA . PHE A 1 347 ? 0.065 -8.214 -11.011 1.00 94.88 347 PHE A CA 1
ATOM 2873 C C . PHE A 1 347 ? 0.274 -8.888 -12.371 1.00 94.88 347 PHE A C 1
ATOM 2875 O O . PHE A 1 347 ? 1.385 -8.855 -12.899 1.00 94.88 347 PHE A O 1
ATOM 2882 N N . LEU A 1 348 ? -0.783 -9.457 -12.959 1.00 94.50 348 LEU A N 1
ATOM 2883 C CA . LEU A 1 348 ? -0.706 -10.140 -14.251 1.00 94.50 348 LEU A CA 1
ATOM 2884 C C . LEU A 1 348 ? -0.305 -9.186 -15.376 1.00 94.50 348 LEU A C 1
ATOM 2886 O O . LEU A 1 348 ? 0.576 -9.529 -16.165 1.00 94.50 348 LEU A O 1
ATOM 2890 N N . ILE A 1 349 ? -0.894 -7.986 -15.435 1.00 93.81 349 ILE A N 1
ATOM 2891 C CA . ILE A 1 349 ? -0.537 -6.980 -16.446 1.00 93.81 349 ILE A CA 1
ATOM 2892 C C . ILE A 1 349 ? 0.934 -6.582 -16.296 1.00 93.81 349 ILE A C 1
ATOM 2894 O O . ILE A 1 349 ? 1.678 -6.628 -17.275 1.00 93.81 349 ILE A O 1
ATOM 2898 N N . TYR A 1 350 ? 1.375 -6.252 -15.080 1.00 92.62 350 TYR A N 1
ATOM 2899 C CA . TYR A 1 350 ? 2.764 -5.873 -14.815 1.00 92.62 350 TYR A CA 1
ATOM 2900 C C . TYR A 1 350 ? 3.753 -7.006 -15.138 1.00 92.62 350 TYR A C 1
ATOM 2902 O O . TYR A 1 350 ? 4.787 -6.779 -15.769 1.00 92.62 350 TYR A O 1
ATOM 2910 N N . TYR A 1 351 ? 3.426 -8.244 -14.758 1.00 90.75 351 TYR A N 1
ATOM 2911 C CA . TYR A 1 351 ? 4.231 -9.421 -15.077 1.00 90.75 351 TYR A CA 1
ATOM 2912 C C . TYR A 1 351 ? 4.346 -9.623 -16.594 1.00 90.75 351 TYR A C 1
ATOM 2914 O O . TYR A 1 351 ? 5.454 -9.784 -17.111 1.00 90.75 351 TYR A O 1
ATOM 2922 N N . CYS A 1 352 ? 3.228 -9.536 -17.322 1.00 87.88 352 CYS A N 1
ATOM 2923 C CA . CYS A 1 352 ? 3.214 -9.675 -18.778 1.00 87.88 352 CYS A CA 1
ATOM 2924 C C . CYS A 1 352 ? 3.978 -8.543 -19.484 1.00 87.88 352 CYS A C 1
ATOM 2926 O O . CYS A 1 352 ? 4.687 -8.808 -20.458 1.00 87.88 352 CYS A O 1
ATOM 2928 N N . GLN A 1 353 ? 3.888 -7.303 -18.987 1.00 87.81 353 GLN A N 1
ATOM 2929 C CA . GLN A 1 353 ? 4.662 -6.166 -19.501 1.00 87.81 353 GLN A CA 1
ATOM 2930 C C . GLN A 1 353 ? 6.171 -6.392 -19.350 1.00 87.81 353 GLN A C 1
ATOM 2932 O O . GLN A 1 353 ? 6.927 -6.146 -20.291 1.00 87.81 353 GLN A O 1
ATOM 2937 N N . ASN A 1 354 ? 6.615 -6.899 -18.199 1.00 83.25 354 ASN A N 1
ATOM 2938 C CA . ASN A 1 354 ? 8.040 -7.095 -17.932 1.00 83.25 354 ASN A CA 1
ATOM 2939 C C . ASN A 1 354 ? 8.629 -8.317 -18.646 1.00 83.25 354 ASN A C 1
ATOM 2941 O O . ASN A 1 354 ? 9.752 -8.238 -19.138 1.00 83.25 354 ASN A O 1
ATOM 2945 N N . GLN A 1 355 ? 7.894 -9.432 -18.695 1.00 80.50 355 GLN A N 1
ATOM 2946 C CA . GLN A 1 355 ? 8.393 -10.691 -19.261 1.00 80.50 355 GLN A CA 1
ATOM 2947 C C . GLN A 1 355 ? 8.209 -10.768 -20.777 1.00 80.50 355 GLN A C 1
ATOM 2949 O O . GLN A 1 355 ? 9.149 -11.069 -21.507 1.00 80.50 355 GLN A O 1
ATOM 2954 N N . PHE A 1 356 ? 7.001 -10.474 -21.262 1.00 77.81 356 PHE A N 1
ATOM 2955 C CA . PHE A 1 356 ? 6.637 -10.673 -22.669 1.00 77.81 356 PHE A CA 1
ATOM 2956 C C . PHE A 1 356 ? 6.582 -9.369 -23.462 1.00 77.81 356 PHE A C 1
ATOM 2958 O O . PHE A 1 356 ? 6.549 -9.394 -24.691 1.00 77.81 356 PHE A O 1
ATOM 2965 N N . GLY A 1 357 ? 6.566 -8.216 -22.787 1.00 72.94 357 GLY A N 1
ATOM 2966 C CA . GLY A 1 357 ? 6.384 -6.936 -23.464 1.00 72.94 357 GLY A CA 1
ATOM 2967 C C . GLY A 1 357 ? 4.982 -6.705 -24.006 1.00 72.94 357 GLY A C 1
ATOM 2968 O O . GLY A 1 357 ? 4.802 -5.872 -24.894 1.00 72.94 357 GLY A O 1
ATOM 2969 N N . TRP A 1 358 ? 4.002 -7.466 -23.522 1.00 77.50 358 TRP A N 1
ATOM 2970 C CA . TRP A 1 358 ? 2.600 -7.270 -23.874 1.00 77.50 358 TRP A CA 1
ATOM 2971 C C . TRP A 1 358 ? 2.087 -5.953 -23.298 1.00 77.50 358 TRP A C 1
ATOM 2973 O O . TRP A 1 358 ? 2.615 -5.471 -22.302 1.00 77.50 358 TRP A O 1
ATOM 2983 N N . PHE A 1 359 ? 1.046 -5.377 -23.907 1.00 77.56 359 PHE A N 1
ATOM 2984 C CA . PHE A 1 359 ? 0.471 -4.098 -23.468 1.00 77.56 359 PHE A CA 1
ATOM 2985 C C . PHE A 1 359 ? 1.516 -2.970 -23.381 1.00 77.56 359 PHE A C 1
ATOM 2987 O O . PHE A 1 359 ? 1.633 -2.285 -22.365 1.00 77.56 359 PHE A O 1
ATOM 2994 N N . ILE A 1 360 ? 2.289 -2.781 -24.452 1.00 79.56 360 ILE A N 1
ATOM 2995 C CA . ILE A 1 360 ? 3.180 -1.630 -24.635 1.00 79.56 360 ILE A CA 1
ATOM 2996 C C . ILE A 1 360 ? 2.793 -0.931 -25.936 1.00 79.56 360 ILE A C 1
ATOM 2998 O O . ILE A 1 360 ? 2.646 -1.577 -26.976 1.00 79.56 360 ILE A O 1
ATOM 3002 N N . LEU A 1 361 ? 2.627 0.392 -25.886 1.00 75.31 361 LEU A N 1
ATOM 3003 C CA . LEU A 1 361 ? 2.346 1.193 -27.068 1.00 75.31 361 LEU A CA 1
ATOM 3004 C C . LEU A 1 361 ? 3.596 1.225 -27.955 1.00 75.31 361 LEU A C 1
ATOM 3006 O O . LEU A 1 361 ? 4.614 1.825 -27.607 1.00 75.31 361 LEU A O 1
ATOM 3010 N N . LYS A 1 362 ? 3.522 0.568 -29.115 1.00 58.34 362 LYS A N 1
ATOM 3011 C CA . LYS A 1 362 ? 4.624 0.488 -30.078 1.00 58.34 362 LYS A CA 1
ATOM 3012 C C . LYS A 1 362 ? 4.903 1.883 -30.657 1.00 58.34 362 LYS A C 1
ATOM 3014 O O . LYS A 1 362 ? 4.217 2.334 -31.570 1.00 58.34 362 LYS A O 1
ATOM 3019 N N . ARG A 1 363 ? 5.886 2.599 -30.103 1.00 54.31 363 ARG A N 1
ATOM 3020 C CA . ARG A 1 363 ? 6.440 3.822 -30.710 1.00 54.31 363 ARG A CA 1
ATOM 3021 C C . ARG A 1 363 ? 7.413 3.448 -31.825 1.00 54.31 363 ARG A C 1
ATOM 3023 O O . ARG A 1 363 ? 8.007 2.376 -31.762 1.00 54.31 363 ARG A O 1
ATOM 3030 N N . ASN A 1 364 ? 7.557 4.330 -32.822 1.00 47.41 364 ASN A N 1
ATOM 3031 C CA . ASN A 1 364 ? 8.460 4.158 -33.966 1.00 47.41 364 ASN A CA 1
ATOM 3032 C C . ASN A 1 364 ? 9.809 3.608 -33.506 1.00 47.41 364 ASN A C 1
ATOM 3034 O O . ASN A 1 364 ? 10.591 4.301 -32.854 1.00 47.41 364 ASN A O 1
ATOM 3038 N N . GLN A 1 365 ? 10.035 2.336 -33.820 1.00 56.34 365 GLN A N 1
ATOM 3039 C CA . GLN A 1 365 ? 11.267 1.639 -33.511 1.00 56.34 365 GLN A CA 1
ATOM 3040 C C . GLN A 1 365 ? 12.364 2.337 -34.300 1.00 56.34 365 GLN A C 1
ATOM 3042 O O . GLN A 1 365 ? 12.263 2.471 -35.521 1.00 56.34 365 GLN A O 1
ATOM 3047 N N . TYR A 1 366 ? 13.380 2.846 -33.603 1.00 62.88 366 TYR A N 1
ATOM 3048 C CA . TYR A 1 366 ? 14.565 3.327 -34.292 1.00 62.88 366 TYR A CA 1
ATOM 3049 C C . TYR A 1 366 ? 15.141 2.129 -35.041 1.00 62.88 366 TYR A C 1
ATOM 3051 O O . TYR A 1 366 ? 15.494 1.127 -34.417 1.00 62.88 366 TYR A O 1
ATOM 3059 N N . ASN A 1 367 ? 15.150 2.190 -36.372 1.00 72.81 367 ASN A N 1
ATOM 3060 C CA . ASN A 1 367 ? 15.701 1.106 -37.161 1.00 72.81 367 ASN A CA 1
ATOM 3061 C C . ASN A 1 367 ? 17.218 1.135 -36.997 1.00 72.81 367 ASN A C 1
ATOM 3063 O O . ASN A 1 367 ? 17.911 1.920 -37.639 1.00 72.81 367 ASN A O 1
ATOM 3067 N N . TYR A 1 368 ? 17.707 0.293 -36.095 1.00 78.25 368 TYR A N 1
ATOM 3068 C CA . TYR A 1 368 ? 19.128 0.128 -35.855 1.00 78.25 368 TYR A CA 1
ATOM 3069 C C . TYR A 1 368 ? 19.840 -0.471 -37.063 1.00 78.25 368 TYR A C 1
ATOM 3071 O O . TYR A 1 368 ? 21.031 -0.244 -37.223 1.00 78.25 368 TYR A O 1
ATOM 3079 N N . PHE A 1 369 ? 19.145 -1.229 -37.911 1.00 82.69 369 PHE A N 1
ATOM 3080 C CA . PHE A 1 369 ? 19.788 -1.977 -38.979 1.00 82.69 369 PHE A CA 1
ATOM 3081 C C . PHE A 1 369 ? 20.101 -1.092 -40.183 1.00 82.69 369 PHE A C 1
ATOM 3083 O O . PHE A 1 369 ? 19.212 -0.507 -40.805 1.00 82.69 369 PHE A O 1
ATOM 3090 N N . ILE A 1 370 ? 21.379 -1.064 -40.543 1.00 83.50 370 ILE A N 1
ATOM 3091 C CA . ILE A 1 370 ? 21.887 -0.496 -41.789 1.00 83.50 370 ILE A CA 1
ATOM 3092 C C . ILE A 1 370 ? 22.528 -1.609 -42.621 1.00 83.50 370 ILE A C 1
ATOM 3094 O O . ILE A 1 370 ? 23.037 -2.588 -42.074 1.00 83.50 370 ILE A O 1
ATOM 3098 N N . LYS A 1 371 ? 22.498 -1.471 -43.948 1.00 82.00 371 LYS A N 1
ATOM 3099 C CA . LYS A 1 371 ? 23.238 -2.370 -44.840 1.00 82.00 371 LYS A CA 1
ATOM 3100 C C . LYS A 1 371 ? 24.722 -2.042 -44.766 1.00 82.00 371 LYS A C 1
ATOM 3102 O O . LYS A 1 371 ? 25.088 -0.869 -44.765 1.00 82.00 371 LYS A O 1
ATOM 3107 N N . GLN A 1 372 ? 25.548 -3.074 -44.732 1.00 75.50 372 GLN A N 1
ATOM 3108 C CA . GLN A 1 372 ? 26.987 -2.932 -44.831 1.00 75.50 372 GLN A CA 1
ATOM 3109 C C . GLN A 1 372 ? 27.369 -2.439 -46.238 1.00 75.50 372 GLN A C 1
ATOM 3111 O O . GLN A 1 372 ? 26.907 -2.990 -47.237 1.00 75.50 372 GLN A O 1
ATOM 3116 N N . THR A 1 373 ? 28.189 -1.393 -46.309 1.00 75.25 373 THR A N 1
ATOM 3117 C CA . THR A 1 373 ? 28.788 -0.835 -47.527 1.00 75.25 373 THR A CA 1
ATOM 3118 C C . THR A 1 373 ? 30.310 -0.991 -47.476 1.00 75.25 373 THR A C 1
ATOM 3120 O O . THR A 1 373 ? 30.880 -1.238 -46.409 1.00 75.25 373 THR A O 1
ATOM 3123 N N . ASP A 1 374 ? 30.978 -0.821 -48.619 1.00 65.38 374 ASP A N 1
ATOM 3124 C CA . ASP A 1 374 ? 32.434 -0.989 -48.749 1.00 65.38 374 ASP A CA 1
ATOM 3125 C C . ASP A 1 374 ? 33.243 -0.014 -47.868 1.00 65.38 374 ASP A C 1
ATOM 3127 O O . ASP A 1 374 ? 34.364 -0.320 -47.466 1.00 65.38 374 ASP A O 1
ATOM 3131 N N . GLU A 1 375 ? 32.656 1.123 -47.477 1.00 62.47 375 GLU A N 1
ATOM 3132 C CA . GLU A 1 375 ? 33.260 2.105 -46.561 1.00 62.47 375 GLU A CA 1
ATOM 3133 C C . GLU A 1 375 ? 33.459 1.556 -45.134 1.00 62.47 375 GLU A C 1
ATOM 3135 O O . GLU A 1 375 ? 34.342 2.011 -44.407 1.00 62.47 375 GLU A O 1
ATOM 3140 N N . HIS A 1 376 ? 32.684 0.547 -44.720 1.00 65.00 376 HIS A N 1
ATOM 3141 C CA . HIS A 1 376 ? 32.765 -0.035 -43.372 1.00 65.00 376 HIS A CA 1
ATOM 3142 C C . HIS A 1 376 ? 33.911 -1.041 -43.197 1.00 65.00 376 HIS A C 1
ATOM 3144 O O . HIS A 1 376 ? 34.121 -1.545 -42.094 1.00 65.00 376 HIS A O 1
ATOM 3150 N N . THR A 1 377 ? 34.681 -1.306 -44.257 1.00 61.12 377 THR A N 1
ATOM 3151 C CA . THR A 1 377 ? 35.873 -2.172 -44.232 1.00 61.12 377 THR A CA 1
ATOM 3152 C C . THR A 1 377 ? 37.027 -1.582 -43.414 1.00 61.12 377 THR A C 1
ATOM 3154 O O . THR A 1 377 ? 37.925 -2.316 -43.009 1.00 61.12 377 THR A O 1
ATOM 3157 N N . GLN A 1 378 ? 36.995 -0.278 -43.113 1.00 65.75 378 GLN A N 1
ATOM 3158 C CA . GLN A 1 378 ? 38.052 0.428 -42.372 1.00 65.75 378 GLN A CA 1
ATOM 3159 C C . GLN A 1 378 ? 37.709 0.724 -40.904 1.00 65.75 378 GLN A C 1
ATOM 3161 O O . GLN A 1 378 ? 38.512 1.333 -40.201 1.00 65.75 378 GLN A O 1
ATOM 3166 N N . SER A 1 379 ? 36.527 0.325 -40.428 1.00 80.31 379 SER A N 1
ATOM 3167 C CA . SER A 1 379 ? 36.071 0.612 -39.064 1.00 80.31 379 SER A CA 1
ATOM 3168 C C . SER A 1 379 ? 35.853 -0.662 -38.252 1.00 80.31 379 SER A C 1
ATOM 3170 O O . SER A 1 379 ? 35.172 -1.586 -38.700 1.00 80.31 379 SER A O 1
ATOM 3172 N N . ASP A 1 380 ? 36.373 -0.671 -37.028 1.00 88.62 380 ASP A N 1
ATOM 3173 C CA . ASP A 1 380 ? 36.265 -1.799 -36.105 1.00 88.62 380 ASP A CA 1
ATOM 3174 C C . ASP A 1 380 ? 35.105 -1.629 -35.120 1.00 88.62 380 ASP A C 1
ATOM 3176 O O . ASP A 1 380 ? 34.718 -0.523 -34.728 1.00 88.62 380 ASP A O 1
ATOM 3180 N N . CYS A 1 381 ? 34.541 -2.752 -34.681 1.00 88.31 381 CYS A N 1
ATOM 3181 C CA . CYS A 1 381 ? 33.529 -2.764 -33.641 1.00 88.31 381 CYS A CA 1
ATOM 3182 C C . CYS A 1 381 ? 34.183 -2.558 -32.272 1.00 88.31 381 CYS A C 1
ATOM 3184 O O . CYS A 1 381 ? 34.893 -3.430 -31.782 1.00 88.31 381 CYS A O 1
ATOM 3186 N N . ALA A 1 382 ? 33.856 -1.469 -31.576 1.00 88.62 382 ALA A N 1
ATOM 3187 C CA . ALA A 1 382 ? 34.442 -1.165 -30.265 1.00 88.62 382 ALA A CA 1
ATOM 3188 C C . ALA A 1 382 ? 34.041 -2.125 -29.118 1.00 88.62 382 ALA A C 1
ATOM 3190 O O . ALA A 1 382 ? 34.503 -1.952 -27.995 1.00 88.62 382 ALA A O 1
ATOM 3191 N N . ILE A 1 383 ? 33.166 -3.108 -29.373 1.00 87.62 383 ILE A N 1
ATOM 3192 C CA . ILE A 1 383 ? 32.756 -4.119 -28.382 1.00 87.62 383 ILE A CA 1
ATOM 3193 C C . ILE A 1 383 ? 33.614 -5.382 -28.508 1.00 87.62 383 ILE A C 1
ATOM 3195 O O . ILE A 1 383 ? 34.172 -5.837 -27.518 1.00 87.62 383 ILE A O 1
ATOM 3199 N N . CYS A 1 384 ? 33.706 -5.960 -29.712 1.00 86.38 384 CYS A N 1
ATOM 3200 C CA . CYS A 1 384 ? 34.459 -7.200 -29.942 1.00 86.38 384 CYS A CA 1
ATOM 3201 C C . CYS A 1 384 ? 35.862 -6.973 -30.518 1.00 86.38 384 CYS A C 1
ATOM 3203 O O . CYS A 1 384 ? 36.623 -7.927 -30.632 1.00 86.38 384 CYS A O 1
ATOM 3205 N N . LEU A 1 385 ? 36.196 -5.729 -30.875 1.00 87.06 385 LEU A N 1
ATOM 3206 C CA . LEU A 1 385 ? 37.471 -5.314 -31.469 1.00 87.06 385 LEU A CA 1
ATOM 3207 C C . LEU A 1 385 ? 37.794 -5.986 -32.815 1.00 87.06 385 LEU A C 1
ATOM 3209 O O . LEU A 1 385 ? 38.930 -5.933 -33.272 1.00 87.06 385 LEU A O 1
ATOM 3213 N N . LEU A 1 386 ? 36.799 -6.599 -33.460 1.00 86.12 386 LEU A N 1
ATOM 3214 C CA . LEU A 1 386 ? 36.903 -7.124 -34.819 1.00 86.12 386 LEU A CA 1
ATOM 3215 C C . LEU A 1 386 ? 36.392 -6.099 -35.826 1.00 86.12 386 LEU A C 1
ATOM 3217 O O . LEU A 1 386 ? 35.525 -5.275 -35.513 1.00 86.12 386 LEU A O 1
ATOM 3221 N N . ASN A 1 387 ? 36.883 -6.204 -37.057 1.00 85.44 387 ASN A N 1
ATOM 3222 C CA . ASN A 1 387 ? 36.438 -5.351 -38.144 1.00 85.44 387 ASN A CA 1
ATOM 3223 C C . ASN A 1 387 ? 34.929 -5.508 -38.380 1.00 85.44 387 ASN A C 1
ATOM 3225 O O . ASN A 1 387 ? 34.398 -6.622 -38.326 1.00 85.44 387 ASN A O 1
ATOM 3229 N N . LEU A 1 388 ? 34.226 -4.408 -38.665 1.00 83.25 388 LEU A N 1
ATOM 3230 C CA . LEU A 1 388 ? 32.778 -4.452 -38.898 1.00 83.25 388 LEU A CA 1
ATOM 3231 C C . LEU A 1 388 ? 32.406 -5.308 -40.115 1.00 83.25 388 LEU A C 1
ATOM 3233 O O . LEU A 1 388 ? 31.284 -5.804 -40.174 1.00 83.25 388 LEU A O 1
ATOM 3237 N N . SER A 1 389 ? 33.343 -5.542 -41.040 1.00 76.81 389 SER A N 1
ATOM 3238 C CA . SER A 1 389 ? 33.130 -6.445 -42.173 1.00 76.81 389 SER A CA 1
ATOM 3239 C C . SER A 1 389 ? 33.245 -7.934 -41.850 1.00 76.81 389 SER A C 1
ATOM 3241 O O . SER A 1 389 ? 32.779 -8.768 -42.626 1.00 76.81 389 SER A O 1
ATOM 3243 N N . GLN A 1 390 ? 33.841 -8.277 -40.709 1.00 75.81 390 GLN A N 1
ATOM 3244 C CA . GLN A 1 390 ? 34.013 -9.654 -40.267 1.00 75.81 390 GLN A CA 1
ATOM 3245 C C . GLN A 1 390 ? 32.844 -10.063 -39.376 1.00 75.81 390 GLN A C 1
ATOM 3247 O O . GLN A 1 390 ? 32.424 -9.316 -38.495 1.00 75.81 390 GLN A O 1
ATOM 3252 N N . ILE A 1 391 ? 32.323 -11.269 -39.583 1.00 69.38 391 ILE A N 1
ATOM 3253 C CA . ILE A 1 391 ? 31.274 -11.826 -38.730 1.00 69.38 391 ILE A CA 1
ATOM 3254 C C . ILE A 1 391 ? 31.960 -12.405 -37.484 1.00 69.38 391 ILE A C 1
ATOM 3256 O O . ILE A 1 391 ? 32.775 -13.316 -37.634 1.00 69.38 391 ILE A O 1
ATOM 3260 N N . PRO A 1 392 ? 31.660 -11.923 -36.264 1.00 66.12 392 PRO A N 1
ATOM 3261 C CA . PRO A 1 392 ? 32.251 -12.487 -35.057 1.00 66.12 392 PRO A CA 1
ATOM 3262 C C . PRO A 1 392 ? 31.817 -13.951 -34.894 1.00 66.12 392 PRO A C 1
ATOM 3264 O O . PRO A 1 392 ? 30.618 -14.246 -34.856 1.00 66.12 392 PRO A O 1
ATOM 3267 N N . GLU A 1 393 ? 32.783 -14.866 -34.777 1.00 59.72 393 GLU A N 1
ATOM 3268 C CA . GLU A 1 393 ? 32.548 -16.269 -34.420 1.00 59.72 393 GLU A CA 1
ATOM 3269 C C . GLU A 1 393 ? 32.134 -16.366 -32.946 1.00 59.72 393 GLU A C 1
ATOM 3271 O O . GLU A 1 393 ? 32.914 -16.720 -32.067 1.00 59.72 393 GLU A O 1
ATOM 3276 N N . TYR A 1 394 ? 30.881 -16.030 -32.645 1.00 57.28 394 TYR A N 1
ATOM 3277 C CA . TYR A 1 394 ? 30.293 -16.430 -31.372 1.00 57.28 394 TYR A CA 1
ATOM 3278 C C . TYR A 1 394 ? 30.023 -17.937 -31.416 1.00 57.28 394 TYR A C 1
ATOM 3280 O O . TYR A 1 394 ? 29.283 -18.428 -32.274 1.00 57.28 394 TYR A O 1
ATOM 3288 N N . THR A 1 395 ? 30.638 -18.678 -30.495 1.00 43.81 395 THR A N 1
ATOM 3289 C CA . THR A 1 395 ? 30.425 -20.113 -30.298 1.00 43.81 395 THR A CA 1
ATOM 3290 C C . THR A 1 395 ? 28.958 -20.375 -29.956 1.00 43.81 395 THR A C 1
ATOM 3292 O O . THR A 1 395 ? 28.471 -20.088 -28.867 1.00 43.81 395 THR A O 1
ATOM 3295 N N . LEU A 1 396 ? 28.227 -20.903 -30.937 1.00 45.62 396 LEU A N 1
ATOM 3296 C CA . LEU A 1 396 ? 26.819 -21.263 -30.824 1.00 45.62 396 LEU A CA 1
ATOM 3297 C C . LEU A 1 396 ? 26.649 -22.430 -29.843 1.00 45.62 396 LEU A C 1
ATOM 3299 O O . LEU A 1 396 ? 26.918 -23.582 -30.189 1.00 45.62 396 LEU A O 1
ATOM 3303 N N . ASN A 1 397 ? 26.121 -22.160 -28.652 1.00 45.22 397 ASN A N 1
ATOM 3304 C CA . ASN A 1 397 ? 25.577 -23.216 -27.806 1.00 45.22 397 ASN A CA 1
ATOM 3305 C C . ASN A 1 397 ? 24.175 -23.591 -28.315 1.00 45.22 397 ASN A C 1
ATOM 3307 O O . ASN A 1 397 ? 23.295 -22.741 -28.466 1.00 45.22 397 ASN A O 1
ATOM 3311 N N . LYS A 1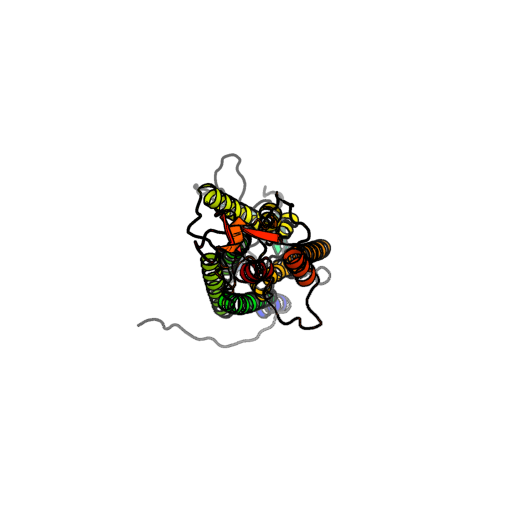 398 ? 23.951 -24.879 -28.607 1.00 36.75 398 LYS A N 1
ATOM 3312 C CA . LYS A 1 398 ? 22.636 -25.418 -28.997 1.00 36.75 398 LYS A CA 1
ATOM 3313 C C . LYS A 1 398 ? 21.646 -25.223 -27.837 1.00 36.75 398 LYS A C 1
ATOM 3315 O O . LYS A 1 398 ? 21.655 -26.007 -26.896 1.00 36.75 398 LYS A O 1
ATOM 3320 N N . GLY A 1 399 ? 20.818 -24.177 -27.901 1.00 51.69 399 GLY A N 1
ATOM 3321 C CA . GLY A 1 399 ? 19.784 -23.886 -26.895 1.00 51.69 399 GLY A CA 1
ATOM 3322 C C . GLY A 1 399 ? 19.386 -22.413 -26.715 1.00 51.69 399 GLY A C 1
ATOM 3323 O O . GLY A 1 399 ? 18.556 -22.128 -25.857 1.00 51.69 399 GLY A O 1
ATOM 3324 N N . GLU A 1 400 ? 19.953 -21.470 -27.475 1.00 53.41 400 GLU A N 1
ATOM 3325 C CA . GLU A 1 400 ? 19.676 -20.035 -27.291 1.00 53.41 400 GLU A CA 1
ATOM 3326 C C . GLU A 1 400 ? 18.261 -19.586 -27.723 1.00 53.41 400 GLU A C 1
ATOM 3328 O O . GLU A 1 400 ? 17.686 -20.144 -28.665 1.00 53.41 400 GLU A O 1
ATOM 3333 N N . PRO A 1 401 ? 17.692 -18.552 -27.066 1.00 54.03 401 PRO A N 1
ATOM 3334 C CA . PRO A 1 401 ? 16.349 -18.049 -27.354 1.00 54.03 401 PRO A CA 1
ATOM 3335 C C . PRO A 1 401 ? 16.229 -17.473 -28.777 1.00 54.03 401 PRO A C 1
ATOM 3337 O O . PRO A 1 401 ? 17.163 -16.870 -29.301 1.00 54.03 401 PRO A O 1
ATOM 3340 N N . PHE A 1 402 ? 15.039 -17.602 -29.379 1.00 51.62 402 PHE A N 1
ATOM 3341 C CA . PHE A 1 402 ? 14.707 -17.240 -30.773 1.00 51.62 402 PHE A CA 1
ATOM 3342 C C . PHE A 1 402 ? 15.231 -15.861 -31.234 1.00 51.62 402 PHE A C 1
ATOM 3344 O O . PHE A 1 402 ? 15.655 -15.701 -32.376 1.00 51.62 402 PHE A O 1
ATOM 3351 N N . VAL A 1 403 ? 15.287 -14.879 -30.330 1.00 56.69 403 VAL A N 1
ATOM 3352 C CA . VAL A 1 403 ? 15.785 -13.518 -30.602 1.00 56.69 403 VAL A CA 1
ATOM 3353 C C . VAL A 1 403 ? 17.274 -13.503 -30.996 1.00 56.69 403 VAL A C 1
ATOM 3355 O O . VAL A 1 403 ? 17.654 -12.801 -31.936 1.00 56.69 403 VAL A O 1
ATOM 3358 N N . LEU A 1 404 ? 18.117 -14.319 -30.350 1.00 56.44 404 LEU A N 1
ATOM 3359 C CA . LEU A 1 404 ? 19.544 -14.450 -30.684 1.00 56.44 404 LEU A CA 1
ATOM 3360 C C . LEU A 1 404 ? 19.745 -15.106 -32.060 1.00 56.44 404 LEU A C 1
ATOM 3362 O O . LEU A 1 404 ? 20.639 -14.711 -32.808 1.00 56.44 404 LEU A O 1
ATOM 3366 N N . GLN A 1 405 ? 18.859 -16.025 -32.458 1.00 57.78 405 GLN A N 1
ATOM 3367 C CA . GLN A 1 405 ? 18.893 -16.641 -33.791 1.00 57.78 405 GLN A CA 1
ATOM 3368 C C . GLN A 1 405 ? 18.600 -15.618 -34.899 1.00 57.78 405 GLN A C 1
ATOM 3370 O O . GLN A 1 405 ? 19.335 -15.560 -35.886 1.00 57.78 405 GLN A O 1
ATOM 3375 N N . THR A 1 406 ? 17.594 -14.756 -34.712 1.00 58.75 406 THR A N 1
ATOM 3376 C CA . THR A 1 406 ? 17.264 -13.688 -35.674 1.00 58.75 406 THR A CA 1
ATOM 3377 C C . THR A 1 406 ? 18.356 -12.622 -35.793 1.00 58.75 406 THR A C 1
ATOM 3379 O O . THR A 1 406 ? 18.631 -12.142 -36.892 1.00 58.75 406 THR A O 1
ATOM 3382 N N . ILE A 1 407 ? 19.031 -12.280 -34.692 1.00 63.88 407 ILE A N 1
ATOM 3383 C CA . ILE A 1 407 ? 20.123 -11.292 -34.689 1.00 63.88 407 ILE A CA 1
ATOM 3384 C C . ILE A 1 407 ? 21.369 -11.851 -35.386 1.00 63.88 407 ILE A C 1
ATOM 3386 O O . ILE A 1 407 ? 22.008 -11.152 -36.172 1.00 63.88 407 ILE A O 1
ATOM 3390 N N . ASN A 1 408 ? 21.675 -13.133 -35.178 1.00 59.91 408 ASN A N 1
ATOM 3391 C CA . ASN A 1 408 ? 22.765 -13.812 -35.879 1.00 59.91 408 ASN A CA 1
ATOM 3392 C C . ASN A 1 408 ? 22.488 -13.943 -37.385 1.00 59.91 408 ASN A C 1
ATOM 3394 O O . ASN A 1 408 ? 23.405 -13.832 -38.199 1.00 59.91 408 ASN A O 1
ATOM 3398 N N . GLN A 1 409 ? 21.224 -14.126 -37.774 1.00 62.53 409 GLN A N 1
ATOM 3399 C CA . GLN A 1 409 ? 20.816 -14.115 -39.177 1.00 62.53 409 GLN A CA 1
ATOM 3400 C C . GLN A 1 409 ? 20.937 -12.713 -39.801 1.00 62.53 409 GLN A C 1
ATOM 3402 O O . GLN A 1 409 ? 21.332 -12.601 -40.958 1.00 62.53 409 GLN A O 1
ATOM 3407 N N . ALA A 1 410 ? 20.689 -11.644 -39.035 1.00 60.66 410 ALA A N 1
ATOM 3408 C CA . ALA A 1 410 ? 20.926 -10.270 -39.480 1.00 60.66 410 ALA A CA 1
ATOM 3409 C C . ALA A 1 410 ? 22.421 -9.992 -39.733 1.00 60.66 410 ALA A C 1
ATOM 3411 O O . ALA A 1 410 ? 22.757 -9.461 -40.790 1.00 60.66 410 ALA A O 1
ATOM 3412 N N . SER A 1 411 ? 23.318 -10.427 -38.837 1.00 62.75 411 SER A N 1
ATOM 3413 C CA . SER A 1 411 ? 24.775 -10.334 -39.049 1.00 62.75 411 SER A CA 1
ATOM 3414 C C . SER A 1 411 ? 25.237 -11.108 -40.292 1.00 62.75 411 SER A C 1
ATOM 3416 O O . SER A 1 411 ? 26.099 -10.636 -41.023 1.00 62.75 411 SER A O 1
ATOM 3418 N N . ARG A 1 412 ? 24.642 -12.281 -40.569 1.00 61.31 412 ARG A N 1
ATOM 3419 C CA . ARG A 1 412 ? 24.932 -13.085 -41.776 1.00 61.31 412 ARG A CA 1
ATOM 3420 C C . ARG A 1 412 ? 24.385 -12.476 -43.071 1.00 61.31 412 ARG A C 1
ATOM 3422 O O . ARG A 1 412 ? 24.876 -12.807 -44.142 1.00 61.31 412 ARG A O 1
ATOM 3429 N N . ASN A 1 413 ? 23.401 -11.584 -42.979 1.00 65.81 413 ASN A N 1
ATOM 3430 C CA . ASN A 1 413 ? 22.815 -10.868 -44.113 1.00 65.81 413 ASN A CA 1
ATOM 3431 C C . ASN A 1 413 ? 23.503 -9.511 -44.379 1.00 65.81 413 ASN A C 1
ATOM 3433 O O . ASN A 1 413 ? 22.884 -8.625 -44.972 1.00 65.81 413 ASN A O 1
ATOM 3437 N N . ASN A 1 414 ? 24.756 -9.330 -43.938 1.00 72.94 414 ASN A N 1
ATOM 3438 C CA . ASN A 1 414 ? 25.537 -8.095 -44.095 1.00 72.94 414 ASN A CA 1
ATOM 3439 C C . ASN A 1 414 ? 24.825 -6.854 -43.521 1.00 72.94 414 ASN A C 1
ATOM 3441 O O . ASN A 1 414 ? 24.803 -5.784 -44.138 1.00 72.94 414 ASN A O 1
ATOM 3445 N N . LEU A 1 415 ? 24.185 -6.996 -42.355 1.00 81.31 415 LEU A N 1
ATOM 3446 C CA . LEU A 1 415 ? 23.589 -5.877 -41.626 1.00 81.31 415 LEU A CA 1
ATOM 3447 C C . LEU A 1 415 ? 24.471 -5.475 -40.442 1.00 81.31 415 LEU A C 1
ATOM 3449 O O . LEU A 1 415 ? 24.961 -6.324 -39.699 1.00 81.31 415 LEU A O 1
ATOM 3453 N N . LEU A 1 416 ? 24.598 -4.169 -40.224 1.00 85.88 416 LEU A N 1
ATOM 3454 C CA . LEU A 1 416 ? 25.206 -3.579 -39.031 1.00 85.88 416 LEU A CA 1
ATOM 3455 C C . LEU A 1 416 ? 24.138 -2.884 -38.195 1.00 85.88 416 LEU A C 1
ATOM 3457 O O . LEU A 1 416 ? 23.106 -2.463 -38.722 1.00 85.88 416 LEU A O 1
ATOM 3461 N N . MET A 1 417 ? 24.393 -2.725 -36.897 1.00 86.06 417 MET A N 1
ATOM 3462 C CA . MET A 1 417 ? 23.566 -1.867 -36.057 1.00 86.06 417 MET A CA 1
ATOM 3463 C C . MET A 1 417 ? 24.219 -0.497 -35.891 1.00 86.06 417 MET A C 1
ATOM 3465 O O . MET A 1 417 ? 25.312 -0.380 -35.337 1.00 86.06 417 MET A O 1
ATOM 3469 N N . LYS A 1 418 ? 23.525 0.546 -36.341 1.00 87.19 418 LYS A N 1
ATOM 3470 C CA . LYS A 1 418 ? 23.884 1.948 -36.148 1.00 87.19 418 LYS A CA 1
ATOM 3471 C C . LYS A 1 418 ? 23.023 2.545 -35.044 1.00 87.19 418 LYS A C 1
ATOM 3473 O O . LYS A 1 418 ? 21.809 2.382 -35.044 1.00 87.19 418 LYS A O 1
ATOM 3478 N N . THR A 1 419 ? 23.640 3.229 -34.093 1.00 84.94 419 THR A N 1
ATOM 3479 C CA . THR A 1 419 ? 22.942 3.922 -33.005 1.00 84.94 419 THR A CA 1
ATOM 3480 C C . THR A 1 419 ? 22.475 5.321 -33.440 1.00 84.94 419 THR A C 1
ATOM 3482 O O . THR A 1 419 ? 23.018 5.881 -34.394 1.00 84.94 419 THR A O 1
ATOM 3485 N N . PRO A 1 420 ? 21.545 5.969 -32.706 1.00 80.38 420 PRO A N 1
ATOM 3486 C CA . PRO A 1 420 ? 21.151 7.360 -32.973 1.00 80.38 420 PRO A CA 1
ATOM 3487 C C . PRO A 1 420 ? 22.295 8.379 -32.886 1.00 80.38 420 PRO A C 1
ATOM 3489 O O . PRO A 1 420 ? 22.211 9.450 -33.476 1.00 80.38 420 PRO A O 1
ATOM 3492 N N . CYS A 1 421 ? 23.373 8.049 -32.165 1.00 80.88 421 CYS A N 1
ATOM 3493 C CA . CYS A 1 421 ? 24.608 8.836 -32.117 1.00 80.88 421 CYS A CA 1
ATOM 3494 C C . CYS A 1 421 ? 25.592 8.504 -33.257 1.00 80.88 421 CYS A C 1
ATOM 3496 O O . CYS A 1 421 ? 26.739 8.933 -33.208 1.00 80.88 421 CYS A O 1
ATOM 3498 N N . ASN A 1 422 ? 25.146 7.768 -34.281 1.00 84.12 422 ASN A N 1
ATOM 3499 C CA . ASN A 1 422 ? 25.876 7.356 -35.485 1.00 84.12 422 ASN A CA 1
ATOM 3500 C C . ASN A 1 422 ? 27.011 6.335 -35.309 1.00 84.12 422 ASN A C 1
ATOM 3502 O O . ASN A 1 422 ? 27.627 5.964 -36.308 1.00 84.12 422 ASN A O 1
ATOM 3506 N N . HIS A 1 423 ? 27.245 5.826 -34.100 1.00 88.44 423 HIS A N 1
ATOM 3507 C CA . HIS A 1 423 ? 28.206 4.747 -33.871 1.00 88.44 423 HIS A CA 1
ATOM 3508 C C . HIS A 1 423 ? 27.681 3.402 -34.384 1.00 88.44 423 HIS A C 1
ATOM 3510 O O . HIS A 1 423 ? 26.478 3.143 -34.351 1.00 88.44 423 HIS A O 1
ATOM 3516 N N . GLN A 1 424 ? 28.588 2.549 -34.855 1.00 90.06 424 GLN A N 1
ATOM 3517 C CA . GLN A 1 424 ? 28.264 1.311 -35.562 1.00 90.06 424 GLN A CA 1
ATOM 3518 C C . GLN A 1 424 ? 28.882 0.104 -34.860 1.00 90.06 424 GLN A C 1
ATOM 3520 O O . GLN A 1 424 ? 30.005 0.168 -34.360 1.00 90.06 424 GLN A O 1
ATOM 3525 N N . PHE A 1 425 ? 28.135 -0.993 -34.813 1.00 89.62 425 PHE A N 1
ATOM 3526 C CA . PHE A 1 425 ? 28.518 -2.219 -34.121 1.00 89.62 425 PHE A CA 1
ATOM 3527 C C . PHE A 1 425 ? 27.956 -3.440 -34.857 1.00 89.62 425 PHE A C 1
ATOM 3529 O O . PHE A 1 425 ? 26.963 -3.332 -35.586 1.00 89.62 425 PHE A O 1
ATOM 3536 N N . HIS A 1 426 ? 28.529 -4.622 -34.611 1.00 87.50 426 HIS A N 1
ATOM 3537 C CA . HIS A 1 426 ? 27.886 -5.866 -35.033 1.00 87.50 426 HIS A CA 1
ATOM 3538 C C . HIS A 1 426 ? 26.536 -6.045 -34.322 1.00 87.50 426 HIS A C 1
ATOM 3540 O O . HIS A 1 426 ? 26.429 -5.720 -33.131 1.00 87.50 426 HIS A O 1
ATOM 3546 N N . PRO A 1 427 ? 25.522 -6.610 -35.001 1.00 85.06 427 PRO A N 1
ATOM 3547 C CA . PRO A 1 427 ? 24.211 -6.833 -34.401 1.00 85.06 427 PRO A CA 1
ATOM 3548 C C . PRO A 1 427 ? 24.233 -7.662 -33.109 1.00 85.06 427 PRO A C 1
ATOM 3550 O O . PRO A 1 427 ? 23.561 -7.321 -32.134 1.00 85.06 427 PRO A O 1
ATOM 3553 N N . SER A 1 428 ? 25.040 -8.725 -33.061 1.00 81.31 428 SER A N 1
ATOM 3554 C CA . SER A 1 428 ? 25.205 -9.569 -31.868 1.00 81.31 428 SER A CA 1
ATOM 3555 C C . SER A 1 428 ? 25.833 -8.800 -30.699 1.00 81.31 428 SER A C 1
ATOM 3557 O O . SER A 1 428 ? 25.338 -8.863 -29.578 1.00 81.31 428 SER A O 1
ATOM 3559 N N . CYS A 1 429 ? 26.865 -8.001 -30.971 1.00 84.62 429 CYS A N 1
ATOM 3560 C CA . CYS A 1 429 ? 27.580 -7.226 -29.962 1.00 84.62 429 CYS A CA 1
ATOM 3561 C C . CYS A 1 429 ? 26.697 -6.145 -29.319 1.00 84.62 429 CYS A C 1
ATOM 3563 O O . CYS A 1 429 ? 26.621 -6.050 -28.093 1.00 84.62 429 CYS A O 1
ATOM 3565 N N . LEU A 1 430 ? 26.004 -5.332 -30.128 1.00 85.12 430 LEU A N 1
ATOM 3566 C CA . LEU A 1 430 ? 25.179 -4.248 -29.585 1.00 85.12 430 LEU A CA 1
ATOM 3567 C C . LEU A 1 430 ? 23.925 -4.774 -28.885 1.00 85.12 430 LEU A C 1
ATOM 3569 O O . LEU A 1 430 ? 23.533 -4.231 -27.856 1.00 85.12 430 LEU A O 1
ATOM 3573 N N . SER A 1 431 ? 23.308 -5.838 -29.401 1.00 80.69 431 SER A N 1
ATOM 3574 C CA . SER A 1 431 ? 22.121 -6.423 -28.771 1.00 80.69 431 SER A CA 1
ATOM 3575 C C . SER A 1 431 ? 22.415 -7.008 -27.387 1.00 80.69 431 SER A C 1
ATOM 3577 O O . SER A 1 431 ? 21.666 -6.728 -26.451 1.00 80.69 431 SER A O 1
ATOM 3579 N N . GLN A 1 432 ? 23.522 -7.740 -27.219 1.00 79.00 432 GLN A N 1
ATOM 3580 C CA . GLN A 1 432 ? 23.974 -8.220 -25.907 1.00 79.00 432 GLN A CA 1
ATOM 3581 C C . GLN A 1 432 ? 24.286 -7.054 -24.963 1.00 79.00 432 GLN A C 1
ATOM 3583 O O . GLN A 1 432 ? 23.860 -7.056 -23.807 1.00 79.00 432 GLN A O 1
ATOM 3588 N N . TRP A 1 433 ? 24.960 -6.015 -25.462 1.00 83.12 433 TRP A N 1
ATOM 3589 C CA . TRP A 1 433 ? 25.245 -4.821 -24.670 1.00 83.12 433 TRP A CA 1
ATOM 3590 C C . TRP A 1 433 ? 23.964 -4.140 -24.174 1.00 83.12 433 TRP A C 1
ATOM 3592 O O . TRP A 1 433 ? 23.848 -3.835 -22.989 1.00 83.12 433 TRP A O 1
ATOM 3602 N N . MET A 1 434 ? 22.964 -3.973 -25.045 1.00 78.44 434 MET A N 1
ATOM 3603 C CA . MET A 1 434 ? 21.684 -3.337 -24.712 1.00 78.44 434 MET A CA 1
ATOM 3604 C C . MET A 1 434 ? 20.846 -4.122 -23.692 1.00 78.44 434 MET A C 1
ATOM 3606 O O . MET A 1 434 ? 20.003 -3.522 -23.024 1.00 78.44 434 MET A O 1
ATOM 3610 N N . GLN A 1 435 ? 21.080 -5.430 -23.521 1.00 72.19 435 GLN A N 1
ATOM 3611 C CA . GLN A 1 435 ? 20.466 -6.209 -22.436 1.00 72.19 435 GLN A CA 1
ATOM 3612 C C . GLN A 1 435 ? 21.037 -5.844 -21.061 1.00 72.19 435 GLN A C 1
ATOM 3614 O O . GLN A 1 435 ? 20.335 -5.967 -20.052 1.00 72.19 435 GLN A O 1
ATOM 3619 N N . ILE A 1 436 ? 22.297 -5.404 -21.016 1.00 74.25 436 ILE A N 1
ATOM 3620 C CA . ILE A 1 436 ? 23.015 -5.045 -19.791 1.00 74.25 436 ILE A CA 1
ATOM 3621 C C . ILE A 1 436 ? 22.869 -3.545 -19.515 1.00 74.25 436 ILE A C 1
ATOM 3623 O O . ILE A 1 436 ? 22.470 -3.174 -18.416 1.00 74.25 436 ILE A O 1
ATOM 3627 N N . ASN A 1 437 ? 23.149 -2.698 -20.510 1.00 75.56 437 ASN A N 1
ATOM 3628 C CA . ASN A 1 437 ? 23.148 -1.241 -20.404 1.00 75.56 437 ASN A CA 1
ATOM 3629 C C . ASN A 1 437 ? 22.600 -0.579 -21.681 1.00 75.56 437 ASN A C 1
ATOM 3631 O O . ASN A 1 437 ? 23.135 -0.744 -22.775 1.00 75.56 437 ASN A O 1
ATOM 3635 N N . LEU A 1 438 ? 21.574 0.264 -21.536 1.00 81.25 438 LEU A N 1
ATOM 3636 C CA . LEU A 1 438 ? 20.961 1.029 -22.636 1.00 81.25 438 LEU A CA 1
ATOM 3637 C C . LEU A 1 438 ? 21.696 2.350 -22.920 1.00 81.25 438 LEU A C 1
ATOM 3639 O O . LEU A 1 438 ? 21.090 3.414 -23.062 1.00 81.25 438 LEU A O 1
ATOM 3643 N N . SER A 1 439 ? 23.021 2.286 -23.001 1.00 80.19 439 SER A N 1
ATOM 3644 C CA . SER A 1 439 ? 23.890 3.417 -23.330 1.00 80.19 439 SER A CA 1
ATOM 3645 C C . SER A 1 439 ? 24.906 3.015 -24.395 1.00 80.19 439 SER A C 1
ATOM 3647 O O . SER A 1 439 ? 25.339 1.867 -24.458 1.00 80.19 439 SER A O 1
ATOM 3649 N N . CYS A 1 440 ? 25.280 3.949 -25.270 1.00 83.38 440 CYS A N 1
ATOM 3650 C CA . CYS A 1 440 ? 26.263 3.691 -26.317 1.00 83.38 440 CYS A CA 1
ATOM 3651 C C . CYS A 1 440 ? 27.643 3.378 -25.700 1.00 83.38 440 CYS A C 1
ATOM 3653 O O . CYS A 1 440 ? 28.126 4.196 -24.915 1.00 83.38 440 CYS A O 1
ATOM 3655 N N . PRO A 1 441 ? 28.319 2.276 -26.086 1.00 87.06 441 PRO A N 1
ATOM 3656 C CA . PRO A 1 441 ? 29.647 1.931 -25.565 1.00 87.06 441 PRO A CA 1
ATOM 3657 C C . PRO A 1 441 ? 30.714 3.011 -25.793 1.00 87.06 441 PRO A C 1
ATOM 3659 O O . PRO A 1 441 ? 31.612 3.167 -24.976 1.00 87.06 441 PRO A O 1
ATOM 3662 N N . LEU A 1 442 ? 30.600 3.770 -26.890 1.00 85.44 442 LEU A N 1
ATOM 3663 C CA . LEU A 1 442 ? 31.588 4.779 -27.282 1.00 85.44 442 LEU A CA 1
ATOM 3664 C C . LEU A 1 442 ? 31.346 6.139 -26.617 1.00 85.44 442 LEU A C 1
ATOM 3666 O O . LEU A 1 442 ? 32.252 6.707 -26.020 1.00 85.44 442 LEU A O 1
ATOM 3670 N N . CYS A 1 443 ? 30.122 6.668 -26.693 1.00 82.12 443 CYS A N 1
ATOM 3671 C CA . CYS A 1 443 ? 29.825 8.036 -26.245 1.00 82.12 443 CYS A CA 1
ATOM 3672 C C . CYS A 1 443 ? 28.866 8.129 -25.054 1.00 82.12 443 CYS A C 1
ATOM 3674 O O . CYS A 1 443 ? 28.490 9.231 -24.659 1.00 82.12 443 CYS A O 1
ATOM 3676 N N . LYS A 1 444 ? 28.420 6.994 -24.503 1.00 80.69 444 LYS A N 1
ATOM 3677 C CA . LYS A 1 444 ? 27.482 6.896 -23.368 1.00 80.69 444 LYS A CA 1
ATOM 3678 C C . LYS A 1 444 ? 26.106 7.544 -23.580 1.00 80.69 444 LYS A C 1
ATOM 3680 O O . LYS A 1 444 ? 25.303 7.578 -22.653 1.00 80.69 444 LYS A O 1
ATOM 3685 N N . SER A 1 445 ? 25.781 8.001 -24.792 1.00 67.50 445 SER A N 1
ATOM 3686 C CA . SER A 1 445 ? 24.440 8.496 -25.128 1.00 67.50 445 SER A CA 1
ATOM 3687 C C . SER A 1 445 ? 23.387 7.398 -24.945 1.00 67.50 445 SER A C 1
ATOM 3689 O O . SER A 1 445 ? 23.635 6.245 -25.298 1.00 67.50 445 SER A O 1
ATOM 3691 N N . ALA A 1 446 ? 22.215 7.751 -24.414 1.00 71.38 446 ALA A N 1
ATOM 3692 C CA . ALA A 1 446 ? 21.123 6.805 -24.183 1.00 71.38 446 ALA A CA 1
ATOM 3693 C C . ALA A 1 446 ? 20.622 6.182 -25.499 1.00 71.38 446 ALA A C 1
ATOM 3695 O O . ALA A 1 446 ? 20.418 6.892 -26.487 1.00 71.38 446 ALA A O 1
ATOM 3696 N N . LEU A 1 447 ? 20.409 4.863 -25.501 1.00 75.88 447 LEU A N 1
ATOM 3697 C CA . LEU A 1 447 ? 19.921 4.113 -26.660 1.00 75.88 447 LEU A CA 1
ATOM 3698 C C . LEU A 1 447 ? 18.425 3.777 -26.507 1.00 75.88 447 LEU A C 1
ATOM 3700 O O . LEU A 1 447 ? 18.032 3.260 -25.459 1.00 75.88 447 LEU A O 1
ATOM 3704 N N . PRO A 1 448 ? 17.575 4.028 -27.524 1.00 71.56 448 PRO A N 1
ATOM 3705 C CA . PRO A 1 448 ? 16.188 3.561 -27.518 1.00 71.56 448 PRO A CA 1
ATOM 3706 C C . PRO A 1 448 ? 16.109 2.024 -27.478 1.00 71.56 448 PRO A C 1
ATOM 3708 O O . PRO A 1 448 ? 16.874 1.350 -28.152 1.00 71.56 448 PRO A O 1
ATOM 3711 N N . GLN A 1 449 ? 15.194 1.427 -26.717 1.00 62.41 449 GLN A N 1
ATOM 3712 C CA . GLN A 1 449 ? 15.104 -0.041 -26.639 1.00 62.41 449 GLN A CA 1
ATOM 3713 C C . GLN A 1 449 ? 14.757 -0.648 -28.015 1.00 62.41 449 GLN A C 1
ATOM 3715 O O . GLN A 1 449 ? 13.846 -0.168 -28.691 1.00 62.41 449 GLN A O 1
ATOM 3720 N N . VAL A 1 450 ? 15.494 -1.684 -28.436 1.00 56.81 450 VAL A N 1
ATOM 3721 C CA . VAL A 1 450 ? 15.132 -2.503 -29.606 1.00 56.81 450 VAL A CA 1
ATOM 3722 C C . VAL A 1 450 ? 14.100 -3.513 -29.124 1.00 56.81 450 VAL A C 1
ATOM 3724 O O . VAL A 1 450 ? 14.401 -4.289 -28.219 1.00 56.81 450 VAL A O 1
ATOM 3727 N N . PHE A 1 451 ? 12.899 -3.504 -29.691 1.00 50.19 451 PHE A N 1
ATOM 3728 C CA . PHE A 1 451 ? 11.958 -4.613 -29.543 1.00 50.19 451 PHE A CA 1
ATOM 3729 C C . PHE A 1 451 ? 11.524 -5.099 -30.906 1.00 50.19 451 PHE A C 1
ATOM 3731 O O . PHE A 1 451 ? 11.226 -4.227 -31.748 1.00 50.19 451 PHE A O 1
#

Organism: Paramecium octaurelia (NCBI:txid43137)

Sequence (451 aa):
MNIILYACIIGYVISQSDLDQAYKYLVQNQDRLMLGQWTASSDYLVYINVVYDNQNLIMQVYPKKHNLLHEKHYFRLSYSLLNNSYHFDSNQNLMTWENIDVIIELQNNQKHPLTICKATLQLEVQTKTVILHSQFAEQCIVTEERIRLFIFSNSTYQMQAFTYSMLLIFISIVQIISSYFYLISDPAANQGASMTISIVLTQDIFICIFSSLLFDIPRYYYFFPCLLCQLVAIFSDLKLKAKLTNMERQKKRYLLLQIVEILSVTFLFLRIRHSIELTLLNIFLVPQIAITFYTGERQRFNIYYIGAIFPRALLSIYARGFQDNILELLQKLHVVFAIVLILVIQFLIYYCQNQFGWFILKRNQYNYFIKQTDEHTQSDCAICLLNLSQIPEYTLNKGEPFVLQTINQASRNNLLMKTPCNHQFHPSCLSQWMQINLSCPLCKSALPQVF

pLDDT: mean 70.13, std 20.37, range [21.39, 96.94]

Solvent-accessible surface area (backbone atoms only — not comparable to full-atom values): 25880 Å² total; per-residue (Å²): 134,87,86,88,86,83,86,88,85,82,88,85,89,83,90,69,84,62,65,56,53,58,47,45,52,53,59,77,36,40,88,34,59,66,94,72,89,45,76,30,82,51,105,49,69,43,50,77,48,80,45,78,50,104,83,38,53,34,44,35,39,35,46,64,56,88,48,100,78,78,54,84,40,34,40,36,42,34,37,46,65,64,91,56,74,63,48,74,41,83,91,69,42,32,39,36,36,60,75,30,48,30,39,42,38,56,47,50,103,54,92,57,80,77,44,79,38,48,25,38,41,36,41,36,59,49,99,53,33,40,38,43,42,48,47,61,41,92,91,47,96,62,82,78,60,67,46,45,38,74,61,60,49,47,64,58,54,50,50,28,54,49,54,52,38,53,51,49,37,52,35,25,51,47,26,38,55,15,39,51,55,33,58,72,68,61,60,72,60,33,70,26,56,24,50,23,44,48,52,49,44,53,52,52,53,51,51,49,54,51,53,63,74,70,59,59,83,95,48,50,84,61,44,53,65,31,53,52,38,44,53,52,26,51,52,41,44,50,52,49,31,58,55,17,46,61,76,92,70,75,46,76,69,56,58,52,51,52,52,51,49,55,52,51,54,50,55,33,59,80,39,46,91,41,72,64,37,46,47,58,68,60,57,48,58,49,52,28,51,51,43,30,18,70,71,55,65,71,57,82,82,51,71,32,57,48,42,46,55,58,50,61,52,54,56,58,36,43,49,21,61,34,71,78,30,83,81,69,34,76,58,36,61,72,57,36,53,51,44,53,50,50,47,52,51,52,50,51,53,48,50,37,32,42,74,72,54,46,83,45,57,84,64,87,68,77,77,35,72,41,76,66,54,83,80,41,67,83,40,60,14,88,82,82,72,44,46,57,74,55,78,81,86,72,83,80,66,96,80,70,60,72,70,60,56,56,35,51,50,40,42,73,66,48,32,32,29,40,46,98,87,71,51,61,33,48,34,59,56,50,54,58,42,50,75,77,45,55,44,38,92,86,78,59,49,78,49,83,82,86,130